Protein AF-A0AAU7BK76-F1 (afdb_monomer)

pLDDT: mean 82.23, std 10.83, range [49.91, 98.0]

Nearest PDB structures (foldseek):
  5w1d-assembly1_A  TM=4.353E-01  e=2.507E-03  Mus musculus
  1op4-assembly1_A  TM=5.563E-01  e=3.150E-02  Mus musculus
  5vt8-assembly6_C-3  TM=4.934E-01  e=1.673E-02  Mus musculus
  6tn6-assembly1_A  TM=4.199E-01  e=1.532E-01  Thermotoga petrophila RKU-1
  1ynt-assembly1_G  TM=3.481E-01  e=1.479E+00  Toxoplasma gondii

Foldseek 3Di:
DKDWDAWDWDFDWDQDPNDTDTFFIWIHHNQRTWIKDKDFDLQPQWFFCDQFQWRKGFQLRIDDIFTDPDPDVVVRVVVSVVVNVVSNPDDRVVRIDTPAGFFQFDFLLLGFGGKGWDKAQQDPDPPRPDIDIDIDTDHPLFDDDDDDDNPDHDDDDPPDPFPDKDWAAQLSLLQRVLVVLCCVFKPPWDWRFDADPNRHTFWTATQWIKGKDAKDKDWDWFWFDDDVNWTKIWIKIKIWHMWIDTRRRQWIWGDDQFKIKTKGKTKTKIKIAIDDIAIPVRPVVVVVVPPFKDCVQQRDIWMFMWMKMKMWMWGWDWDWQIKTATDDIDMDTPGWIQTDGGAIGTDDDPDDDDPCCPVVVVVCVVCVVVVVVVVVVVCVVRPDPRTDDPGCCVVVVVSCCVRRRDMDRSNVVVVSSCCNRRVPQWDFDTWTDDRITMTTTYRDCPPQRWAKVPLEDEEEAQDAWDFIATVVGDQQQKFKFKDFPDPVDHPQLAATADGRGRTGGGHHLVRDDDFKTKMKMKIAGNPPRHIYIHIYIYGNDQKDKPGPDRDADLPDVVQKDKMFMRGDDDLVPDDDDADPAFGWDDDRRMIIGGGDD

Solvent-accessible surface area (backbone atoms only — not comparable to full-atom values): 33104 Å² total; per-residue (Å²): 91,78,46,72,40,51,64,52,79,48,75,41,70,40,78,56,97,89,42,80,43,80,32,30,35,34,64,37,33,78,66,64,33,45,50,40,33,34,44,67,56,48,78,75,36,80,38,61,50,52,100,78,14,59,42,54,42,59,52,60,63,45,41,77,44,36,38,72,84,55,95,47,69,67,58,19,46,54,54,12,52,52,51,47,56,52,49,64,66,48,54,74,81,82,31,50,49,74,81,48,51,37,42,56,42,90,50,80,74,65,14,53,41,33,41,47,46,45,78,44,62,68,51,99,45,96,85,53,88,54,62,47,78,46,78,47,74,36,40,55,94,59,67,89,76,83,79,80,62,94,81,57,75,74,75,66,61,89,92,54,97,47,73,40,64,48,78,39,63,36,50,60,55,53,52,43,52,48,51,61,61,43,56,79,65,37,48,79,67,44,68,47,77,35,59,51,98,86,55,47,68,35,34,30,30,23,67,34,26,43,34,74,44,73,62,43,82,43,78,48,80,45,71,36,82,53,62,96,80,46,45,37,43,35,33,29,41,37,32,38,54,65,30,77,43,66,24,48,77,46,32,34,39,41,44,58,83,48,34,38,38,38,36,37,67,48,66,46,43,42,36,39,32,40,81,44,66,33,34,92,81,49,54,47,46,51,49,57,70,64,68,51,39,42,49,68,47,32,50,35,79,33,58,25,59,31,30,40,37,40,37,40,34,31,36,47,38,74,41,85,36,20,31,47,30,56,72,50,79,48,75,46,81,78,37,79,45,68,49,67,76,42,65,65,41,74,51,76,79,76,87,76,56,86,91,55,37,70,64,52,46,52,52,43,61,71,39,38,65,56,51,51,50,50,49,51,51,46,49,62,69,54,55,80,77,69,71,84,57,77,69,61,62,62,63,49,48,55,59,45,47,72,73,65,63,50,70,48,66,43,43,65,60,51,52,52,45,50,32,36,34,39,70,34,39,57,39,85,74,49,41,41,39,48,66,52,39,36,39,33,17,34,66,26,69,31,102,73,39,42,44,40,41,65,48,60,52,79,49,41,37,58,46,81,64,48,74,45,47,46,51,66,73,57,89,89,44,45,42,34,46,69,42,52,70,46,93,90,49,55,64,79,36,64,33,50,51,39,43,72,70,31,43,31,38,53,27,48,57,86,50,39,75,77,65,51,48,49,31,38,38,36,41,31,30,75,90,74,71,40,69,29,68,17,44,40,38,38,22,53,56,52,62,47,63,30,54,72,40,75,67,81,52,71,84,38,89,74,51,58,46,75,36,38,51,21,67,69,79,68,72,89,76,64,79,87,77,79,58,100,72,41,48,64,54,72,58,87,56,33,32,41,37,33,64,58,123

Secondary structure (DSSP, 8-state):
-EEE---EEEEEEEEETTEEEEEEEEEE-TTTPPEEEEEE-GGG---B--TT-EEEEEGGGEEEEEE-S-S-HHHHHHHHHHHHHHHHT--HHHHEEEEEE----SSGGG-EEEEEEEEEESSS-TT---EEEEEEEEETTSPPPPPP-TTPPP-S-TTTT-SEEEEE-HHHHHHHHHHHHHTTTEES--EEEEE-TTS-EEEEEESS-EEEE--EEEEEEEEPPPBTTB-EEEEEEEEEPPEEEE-TTT-EEEEETTEEEEEEEEEEEEEEEEEEEEETTSHHHHHHTTSSEE-TTTTS-EEEEEEEEEEEEEEEE-STT-EEEEEEEEEEEEE---PPPPP-EEPPPPPPPTTTHHHHHHHHHHHHHHHHHHHHHHHHHHTT--PPPPPHHHHHHHHHHHHH--EEESHHHHHHHHHHHTTT-EEEEEEE-SSSEEEEEEE---TT--EEESSEEEEETTPPPEE-EEES--TT-EEEEEEESSTTS-GGGS-EE-TTT-EEEPPPTTSSSSSEEEEEEEEEETTT--EEEEEEEEES-SEEEE-SEE---TT-SS--EEEEEEESS-GGG--PPPPSSSEEEEETTEEEEE---

Organism: NCBI:txid3144665

Radius of gyration: 44.57 Å; Cα contacts (8 Å, |Δi|>4): 1202; chains: 1; bounding box: 92×54×156 Å

Mean predicted aligned error: 14.87 Å

Structure (mmCIF, N/CA/C/O backbone):
data_AF-A0AAU7BK76-F1
#
_entry.id   AF-A0AAU7BK76-F1
#
loop_
_atom_site.group_PDB
_atom_site.id
_atom_site.type_symbol
_atom_site.label_atom_id
_atom_site.label_alt_id
_atom_site.label_comp_id
_atom_site.label_asym_id
_atom_site.label_entity_id
_atom_site.label_seq_id
_atom_site.pdbx_PDB_ins_code
_atom_site.Cartn_x
_atom_site.Cartn_y
_atom_site.Cartn_z
_atom_site.occupancy
_atom_site.B_iso_or_equiv
_atom_site.auth_seq_id
_atom_site.auth_comp_id
_atom_site.auth_asym_id
_atom_site.auth_atom_id
_atom_site.pdbx_PDB_model_num
ATOM 1 N N . MET A 1 1 ? -10.513 -8.993 21.549 1.00 73.44 1 MET A N 1
ATOM 2 C CA . MET A 1 1 ? -11.421 -7.830 21.529 1.00 73.44 1 MET A CA 1
ATOM 3 C C . MET A 1 1 ? -12.191 -7.831 22.832 1.00 73.44 1 MET A C 1
ATOM 5 O O . MET A 1 1 ? -12.605 -8.903 23.266 1.00 73.44 1 MET A O 1
ATOM 9 N N . THR A 1 2 ? -12.361 -6.659 23.436 1.00 79.56 2 THR A N 1
ATOM 10 C CA . THR A 1 2 ? -13.080 -6.482 24.701 1.00 79.56 2 THR A CA 1
ATOM 11 C C . THR A 1 2 ? -14.197 -5.476 24.469 1.00 79.56 2 THR A C 1
ATOM 13 O O . THR A 1 2 ? -13.984 -4.441 23.842 1.00 79.56 2 THR A O 1
ATOM 16 N N . THR A 1 3 ? -15.403 -5.808 24.914 1.00 81.00 3 THR A N 1
ATOM 17 C CA . THR A 1 3 ? -16.608 -4.990 24.742 1.00 81.00 3 THR A CA 1
ATOM 18 C C . THR A 1 3 ? -17.364 -4.920 26.055 1.00 81.00 3 THR A C 1
ATOM 20 O O . THR A 1 3 ? -17.507 -5.933 26.733 1.00 81.00 3 THR A O 1
ATOM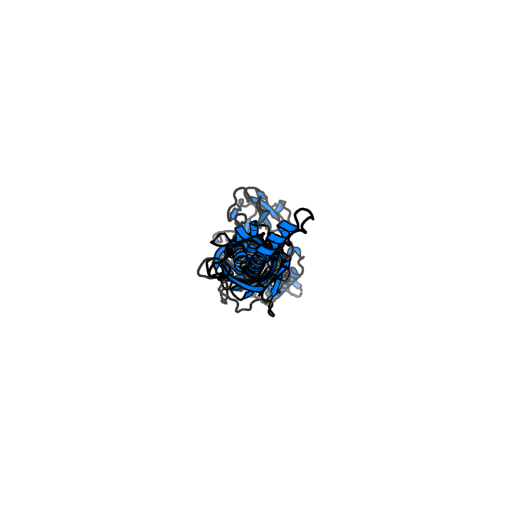 23 N N . GLN A 1 4 ? -17.877 -3.749 26.416 1.00 84.81 4 GLN A N 1
ATOM 24 C CA . GLN A 1 4 ? -18.664 -3.594 27.635 1.00 84.81 4 GLN A CA 1
ATOM 25 C C . GLN A 1 4 ? -20.132 -3.962 27.387 1.00 84.81 4 GLN A C 1
ATOM 27 O O . GLN A 1 4 ? -20.740 -3.514 26.410 1.00 84.81 4 GLN A O 1
ATOM 32 N N . VAL A 1 5 ? -20.725 -4.753 28.284 1.00 86.88 5 VAL A N 1
ATOM 33 C CA . VAL A 1 5 ? -22.166 -5.024 28.263 1.00 86.88 5 VAL A CA 1
ATOM 34 C C . VAL A 1 5 ? -22.898 -3.829 28.868 1.00 86.88 5 VAL A C 1
ATOM 36 O O . VAL A 1 5 ? -22.761 -3.536 30.050 1.00 86.88 5 VAL A O 1
ATOM 39 N N . MET A 1 6 ? -23.678 -3.128 28.047 1.00 85.62 6 MET A N 1
ATOM 40 C CA . MET A 1 6 ? -24.279 -1.843 28.435 1.00 85.62 6 MET A CA 1
ATOM 41 C C . MET A 1 6 ? -25.607 -1.982 29.182 1.00 85.62 6 MET A C 1
ATOM 43 O O . MET A 1 6 ? -25.987 -1.086 29.929 1.00 85.62 6 MET A O 1
ATOM 47 N N . SER A 1 7 ? -26.342 -3.067 28.940 1.00 86.62 7 SER A N 1
ATOM 48 C CA . SER A 1 7 ? -27.664 -3.304 29.514 1.00 86.62 7 SER A CA 1
ATOM 49 C C . SER A 1 7 ? -27.996 -4.788 29.533 1.00 86.62 7 SER A C 1
ATOM 51 O O . SER A 1 7 ? -27.482 -5.558 28.720 1.00 86.62 7 SER A O 1
ATOM 53 N N . GLY A 1 8 ? -28.874 -5.175 30.449 1.00 85.88 8 GLY A N 1
ATOM 54 C CA . GLY A 1 8 ? -29.377 -6.532 30.585 1.00 85.88 8 GLY A CA 1
ATOM 55 C C . GLY A 1 8 ? -29.887 -6.790 31.994 1.00 85.88 8 GLY A C 1
ATOM 56 O O . GLY A 1 8 ? -29.450 -6.151 32.948 1.00 85.88 8 GLY A O 1
ATOM 57 N N . THR A 1 9 ? -30.786 -7.756 32.132 1.00 86.81 9 THR A N 1
ATOM 58 C CA . THR A 1 9 ? -31.296 -8.197 33.433 1.00 86.81 9 THR A CA 1
ATOM 59 C C . THR A 1 9 ? -30.890 -9.645 33.653 1.00 86.81 9 THR A C 1
ATOM 61 O O . THR A 1 9 ? -31.182 -10.511 32.828 1.00 86.81 9 THR A O 1
ATOM 64 N N . GLN A 1 10 ? -30.241 -9.917 34.780 1.00 83.81 10 GLN A N 1
ATOM 65 C CA . GLN A 1 10 ? -29.910 -11.258 35.235 1.00 83.81 10 GLN A CA 1
ATOM 66 C C . GLN A 1 10 ? -30.786 -11.611 36.438 1.00 83.81 10 GLN A C 1
ATOM 68 O O . GLN A 1 10 ? -30.826 -10.888 37.436 1.00 83.81 10 GLN A O 1
ATOM 73 N N . LEU A 1 11 ? -31.482 -12.744 36.333 1.00 86.56 11 LEU A N 1
ATOM 74 C CA . LEU A 1 11 ? -32.325 -13.288 37.392 1.00 86.56 11 LEU A CA 1
ATOM 75 C C . LEU A 1 11 ? -31.624 -14.484 38.034 1.00 86.56 11 LEU A C 1
ATOM 77 O O . LEU A 1 11 ? -31.460 -15.530 37.405 1.00 86.56 11 LEU A O 1
ATOM 81 N N . GLY A 1 12 ? -31.238 -14.339 39.297 1.00 83.31 12 GLY A N 1
ATOM 82 C CA . GLY A 1 12 ? -30.823 -15.457 40.131 1.00 83.31 12 GLY A CA 1
ATOM 83 C C . GLY A 1 12 ? -32.060 -16.157 40.675 1.00 83.31 12 GLY A C 1
ATOM 84 O O . GLY A 1 12 ? -32.830 -15.563 41.431 1.00 83.31 12 GLY A O 1
ATOM 85 N N . LEU A 1 13 ? -32.266 -17.418 40.301 1.00 84.75 13 LEU A N 1
ATOM 86 C CA . LEU A 1 13 ? -33.383 -18.225 40.787 1.00 84.75 13 LEU A CA 1
ATOM 87 C C . LEU A 1 13 ? -32.911 -19.166 41.896 1.00 84.75 13 LEU A C 1
ATOM 89 O O . LEU A 1 13 ? -31.807 -19.707 41.842 1.00 84.75 13 LEU A O 1
ATOM 93 N N . ARG A 1 14 ? -33.762 -19.405 42.893 1.00 83.12 14 ARG A N 1
ATOM 94 C CA . ARG A 1 14 ? -33.566 -20.484 43.866 1.00 83.12 14 ARG A CA 1
ATOM 95 C C . ARG A 1 14 ? -34.758 -21.423 43.839 1.00 83.12 14 ARG A C 1
ATOM 97 O O . ARG A 1 14 ? -35.891 -20.983 43.672 1.00 83.12 14 ARG A O 1
ATOM 104 N N . ASN A 1 15 ? -34.496 -22.711 44.011 1.00 81.25 15 ASN A N 1
ATOM 105 C CA . ASN A 1 15 ? -35.554 -23.696 44.165 1.00 81.25 15 ASN A CA 1
ATOM 106 C C . ASN A 1 15 ? -35.913 -23.804 45.651 1.00 81.25 15 ASN A C 1
ATOM 108 O O . ASN A 1 15 ? -35.080 -24.219 46.459 1.00 81.25 15 ASN A O 1
ATOM 112 N N . ALA A 1 16 ? -37.133 -23.414 46.007 1.00 78.81 16 ALA A N 1
ATOM 113 C CA . ALA A 1 16 ? -37.673 -23.544 47.349 1.00 78.81 16 ALA A CA 1
ATOM 114 C C . ALA A 1 16 ? -38.918 -24.433 47.299 1.00 78.81 16 ALA A C 1
ATOM 116 O O . ALA A 1 16 ? -39.916 -24.100 46.670 1.00 78.81 16 ALA A O 1
ATOM 117 N N . ALA A 1 17 ? -38.845 -25.596 47.955 1.00 80.75 17 ALA A N 1
ATOM 118 C CA . ALA A 1 17 ? -39.947 -26.560 48.040 1.00 80.75 17 ALA A CA 1
ATOM 119 C C . ALA A 1 17 ? -40.540 -27.010 46.682 1.00 80.75 17 ALA A C 1
ATOM 121 O O . ALA A 1 17 ? -41.713 -27.368 46.611 1.00 80.75 17 ALA A O 1
ATOM 122 N N . GLY A 1 18 ? -39.728 -27.051 45.618 1.00 84.62 18 GLY A N 1
ATOM 123 C CA . GLY A 1 18 ? -40.153 -27.491 44.285 1.00 84.62 18 GLY A CA 1
ATOM 124 C C . GLY A 1 18 ? -40.598 -26.363 43.352 1.00 84.62 18 GLY A C 1
ATOM 125 O O . GLY A 1 18 ? -40.819 -26.627 42.172 1.00 84.62 18 GLY A O 1
ATOM 126 N N . GLU A 1 19 ? -40.660 -25.121 43.836 1.00 86.56 19 GLU A N 1
ATOM 127 C CA . GLU A 1 19 ? -40.940 -23.935 43.026 1.00 86.56 19 GLU A CA 1
ATOM 128 C C . GLU A 1 19 ? -39.672 -23.091 42.848 1.00 86.56 19 GLU A C 1
ATOM 130 O O . GLU A 1 19 ? -38.866 -22.932 43.768 1.00 86.56 19 GLU A O 1
ATOM 135 N N . TRP A 1 20 ? -39.468 -22.568 41.637 1.00 87.69 20 TRP A N 1
ATOM 136 C CA . TRP A 1 20 ? -38.399 -21.610 41.363 1.00 87.69 20 TRP A CA 1
ATOM 137 C C . TRP A 1 20 ? -38.885 -20.209 41.708 1.00 87.69 20 TRP A C 1
ATOM 139 O O . TRP A 1 20 ? -39.809 -19.698 41.079 1.00 87.69 20 TRP A O 1
ATOM 149 N N . GLU A 1 21 ? -38.238 -19.579 42.680 1.00 88.44 21 GLU A N 1
ATOM 150 C CA . GLU A 1 21 ? -38.498 -18.195 43.061 1.00 88.44 21 GLU A CA 1
ATOM 151 C C . GLU A 1 21 ? -37.285 -17.310 42.764 1.00 88.44 21 GLU A C 1
ATOM 153 O O . GLU A 1 21 ? -36.134 -17.765 42.762 1.00 88.44 21 GLU A O 1
ATOM 158 N N . VAL A 1 22 ? -37.543 -16.027 42.501 1.00 87.56 22 VAL A N 1
ATOM 159 C CA . VAL A 1 22 ? -36.484 -15.042 42.264 1.00 87.56 22 VAL A CA 1
ATOM 160 C C . VAL A 1 22 ? -35.763 -14.779 43.581 1.00 87.56 22 VAL A C 1
ATOM 162 O O . VAL A 1 22 ? -36.334 -14.250 44.533 1.00 87.56 22 VAL A O 1
ATOM 165 N N . ARG A 1 23 ? -34.489 -15.158 43.629 1.00 86.94 23 ARG A N 1
ATOM 166 C CA . ARG A 1 23 ? -33.576 -14.849 44.729 1.00 86.94 23 ARG A CA 1
ATOM 167 C C . ARG A 1 23 ? -32.908 -13.503 44.515 1.00 86.94 23 ARG A C 1
ATOM 169 O O . ARG A 1 23 ? -32.683 -12.789 45.482 1.00 86.94 23 ARG A O 1
ATOM 176 N N . GLU A 1 24 ? -32.546 -13.185 43.282 1.00 87.38 24 GLU A N 1
ATOM 177 C CA . GLU A 1 24 ? -31.707 -12.035 42.978 1.00 87.38 24 GLU A CA 1
ATOM 178 C C . GLU A 1 24 ? -32.086 -11.416 41.635 1.00 87.38 24 GLU A C 1
ATOM 180 O O . GLU A 1 24 ? -32.349 -12.135 40.672 1.00 87.38 24 GLU A O 1
ATOM 185 N N . ILE A 1 25 ? -32.093 -10.085 41.573 1.00 90.31 25 ILE A N 1
ATOM 186 C CA . ILE A 1 25 ? -32.220 -9.327 40.326 1.00 90.31 25 ILE A CA 1
ATOM 187 C C . ILE A 1 25 ? -31.010 -8.409 40.224 1.00 90.31 25 ILE A C 1
ATOM 189 O O . ILE A 1 25 ? -30.827 -7.517 41.055 1.00 90.31 25 ILE A O 1
ATOM 193 N N . ARG A 1 26 ? -30.194 -8.626 39.195 1.00 87.81 26 ARG A N 1
ATOM 194 C CA . ARG A 1 26 ? -29.099 -7.735 38.813 1.00 87.81 26 ARG A CA 1
ATOM 195 C C . ARG A 1 26 ? -29.459 -7.081 37.495 1.00 87.81 26 ARG A C 1
ATOM 197 O O . ARG A 1 26 ? -29.672 -7.771 36.501 1.00 87.81 26 ARG A O 1
ATOM 204 N N . GLU A 1 27 ? -29.499 -5.762 37.488 1.00 87.44 27 GLU A N 1
ATOM 205 C CA . GLU A 1 27 ? -29.514 -5.006 36.245 1.00 87.44 27 GLU A CA 1
ATOM 206 C C . GLU A 1 27 ? -28.095 -4.581 35.898 1.00 87.44 27 GLU A C 1
ATOM 208 O O . GLU A 1 27 ? -27.275 -4.235 36.750 1.00 87.44 27 GLU A O 1
ATOM 213 N N . THR A 1 28 ? -27.795 -4.698 34.616 1.00 86.88 28 THR A N 1
ATOM 214 C CA . THR A 1 28 ? -26.563 -4.225 34.017 1.00 86.88 28 THR A CA 1
ATOM 215 C C . THR A 1 28 ? -26.814 -2.817 33.512 1.00 86.88 28 THR A C 1
ATOM 217 O O . THR A 1 28 ? -27.808 -2.568 32.833 1.00 86.88 28 THR A O 1
ATOM 220 N N . SER A 1 29 ? -25.900 -1.907 33.819 1.00 87.06 29 SER A N 1
ATOM 221 C CA . SER A 1 29 ? -25.938 -0.526 33.348 1.00 87.06 29 SER A CA 1
ATOM 222 C C . SER A 1 29 ? -24.569 -0.126 32.804 1.00 87.06 29 SER A C 1
ATOM 224 O O . SER A 1 29 ? -23.574 -0.768 33.149 1.00 87.06 29 SER A O 1
ATOM 226 N N . PRO A 1 30 ? -24.459 0.973 32.038 1.00 87.38 30 PRO A N 1
ATOM 227 C CA . PRO A 1 30 ? -23.165 1.455 31.549 1.00 87.38 30 PRO A CA 1
ATOM 228 C C . PRO A 1 30 ? -22.131 1.736 32.658 1.00 87.38 30 PRO A C 1
ATOM 230 O O . PRO A 1 30 ? -20.935 1.773 32.385 1.00 87.38 30 PRO A O 1
ATOM 233 N N . LEU A 1 31 ? -22.573 1.923 33.910 1.00 88.00 31 LEU A N 1
ATOM 234 C CA . LEU A 1 31 ? -21.706 2.185 35.066 1.00 88.00 31 LEU A CA 1
ATOM 235 C C . LEU A 1 31 ? -21.159 0.911 35.734 1.00 88.00 31 LEU A C 1
ATOM 237 O O . LEU A 1 31 ? -20.120 0.976 36.385 1.00 88.00 31 LEU A O 1
ATOM 241 N N . LEU A 1 32 ? -21.859 -0.224 35.618 1.00 86.06 32 LEU A N 1
ATOM 242 C CA . LEU A 1 32 ? -21.489 -1.514 36.234 1.00 86.06 32 LEU A CA 1
ATOM 243 C C . LEU A 1 32 ? -21.441 -2.669 35.220 1.00 86.06 32 LEU A C 1
ATOM 245 O O . LEU A 1 32 ? -21.479 -3.837 35.600 1.00 86.06 32 LEU A O 1
ATOM 249 N N . GLY A 1 33 ? -21.390 -2.342 33.931 1.00 85.19 33 GLY A N 1
ATOM 250 C CA . GLY A 1 33 ? -21.391 -3.300 32.838 1.00 85.19 33 GLY A CA 1
ATOM 251 C C . GLY A 1 33 ? -20.194 -4.243 32.897 1.00 85.19 33 GLY A C 1
ATOM 252 O O . GLY A 1 33 ? -19.070 -3.736 32.881 1.00 85.19 33 GLY A O 1
ATOM 253 N N . PRO A 1 34 ? -20.385 -5.576 32.940 1.00 85.69 34 PRO A N 1
ATOM 254 C CA . PRO A 1 34 ? -19.281 -6.517 32.824 1.00 85.69 34 PRO A CA 1
ATOM 255 C C . PRO A 1 34 ? -18.644 -6.439 31.432 1.00 85.69 34 PRO A C 1
ATOM 257 O O . PRO A 1 34 ? -19.280 -6.061 30.443 1.00 85.69 34 PRO A O 1
ATOM 260 N N . GLU A 1 35 ? -17.382 -6.843 31.348 1.00 87.44 35 GLU A N 1
ATOM 261 C CA . GLU A 1 35 ? -16.652 -6.923 30.087 1.00 87.44 35 GLU A CA 1
ATOM 262 C C . GLU A 1 35 ? -16.848 -8.292 29.439 1.00 87.44 35 GLU A C 1
ATOM 264 O O . GLU A 1 35 ? -16.518 -9.332 30.014 1.00 87.44 35 GLU A O 1
ATOM 269 N N . LEU A 1 36 ? -17.373 -8.276 28.217 1.00 86.81 36 LEU A N 1
ATOM 270 C CA . LEU A 1 36 ? -17.378 -9.409 27.312 1.00 86.81 36 LEU A CA 1
ATOM 271 C C . LEU A 1 36 ? -16.076 -9.407 26.516 1.00 86.81 36 LEU A C 1
ATOM 273 O O . LEU A 1 36 ? -15.759 -8.456 25.799 1.00 86.81 36 LEU A O 1
ATOM 277 N N . ASN A 1 37 ? -15.352 -10.508 26.604 1.00 87.56 37 ASN A N 1
ATOM 278 C CA . ASN A 1 37 ? -14.115 -10.735 25.888 1.00 87.56 37 ASN A CA 1
ATOM 279 C C . ASN A 1 37 ? -14.331 -11.818 24.834 1.00 87.56 37 ASN A C 1
ATOM 281 O O . ASN A 1 37 ? -15.012 -12.810 25.082 1.00 87.56 37 ASN A O 1
ATOM 285 N N . LEU A 1 38 ? -13.737 -11.625 23.661 1.00 86.31 38 LEU A N 1
ATOM 286 C CA . LEU A 1 38 ? -13.775 -12.589 22.565 1.00 86.31 38 LEU A CA 1
ATOM 287 C C . LEU A 1 38 ? -12.507 -12.518 21.714 1.00 86.31 38 LEU A C 1
ATOM 289 O O . LEU A 1 38 ? -11.825 -11.485 21.634 1.00 86.31 38 LEU A O 1
ATOM 293 N N . LYS A 1 39 ? -12.198 -13.623 21.041 1.00 84.00 39 LYS A N 1
ATOM 294 C CA . LYS A 1 39 ? -11.110 -13.713 20.069 1.00 84.00 39 LYS A CA 1
ATOM 295 C C . LYS A 1 39 ? -11.674 -13.686 18.663 1.00 84.00 39 LYS A C 1
ATOM 297 O O . LYS A 1 39 ? -12.519 -14.503 18.320 1.00 84.00 39 LYS A O 1
ATOM 302 N N . LEU A 1 40 ? -11.158 -12.784 17.839 1.00 77.00 40 LEU A N 1
ATOM 303 C CA . LEU A 1 40 ? -11.467 -12.734 16.418 1.00 77.00 40 LEU A CA 1
ATOM 304 C C . LEU A 1 40 ? -10.284 -13.295 15.634 1.00 77.00 40 LEU A C 1
ATOM 306 O O . LEU A 1 40 ? -9.155 -12.820 15.785 1.00 77.00 40 LEU A O 1
ATOM 310 N N . LEU A 1 41 ? -10.536 -14.290 14.787 1.00 73.81 41 LEU A N 1
ATOM 311 C CA . LEU A 1 41 ? -9.491 -14.846 13.942 1.00 73.81 41 LEU A CA 1
ATOM 312 C C . LEU A 1 41 ? -9.298 -13.967 12.697 1.00 73.81 41 LEU A C 1
ATOM 314 O O . LEU A 1 41 ? -9.957 -14.155 11.679 1.00 73.81 41 LEU A O 1
ATOM 318 N N . LEU A 1 42 ? -8.337 -13.038 12.757 1.00 72.62 42 LEU A N 1
ATOM 319 C CA . LEU A 1 42 ? -7.995 -12.150 11.631 1.00 72.62 42 LEU A CA 1
ATOM 320 C C . LEU A 1 42 ? -7.579 -12.904 10.354 1.00 72.62 42 LEU A C 1
ATOM 322 O O . LEU A 1 42 ? -7.636 -12.353 9.259 1.00 72.62 42 LEU A O 1
ATOM 326 N N . ALA A 1 43 ? -7.190 -14.176 10.480 1.00 65.69 43 ALA A N 1
ATOM 327 C CA . ALA A 1 43 ? -6.861 -15.039 9.352 1.00 65.69 43 ALA A CA 1
ATOM 328 C C . ALA A 1 43 ? -8.029 -15.363 8.425 1.00 65.69 43 ALA A C 1
ATOM 330 O O . ALA A 1 43 ? -7.787 -15.617 7.249 1.00 65.69 43 ALA A O 1
ATOM 331 N N . ASN A 1 44 ? -9.257 -15.331 8.938 1.00 61.59 44 ASN A N 1
ATOM 332 C CA . ASN A 1 44 ? -10.453 -15.656 8.167 1.00 61.59 44 ASN A CA 1
ATOM 333 C C . ASN A 1 44 ? -11.094 -14.416 7.535 1.00 61.59 44 ASN A C 1
ATOM 335 O O . ASN A 1 44 ? -12.172 -14.513 6.959 1.00 61.59 44 ASN A O 1
ATOM 339 N N . VAL A 1 45 ? -10.449 -13.252 7.641 1.00 59.16 45 VAL A N 1
ATOM 340 C CA . VAL A 1 45 ? -10.913 -12.013 7.021 1.00 59.16 45 VAL A CA 1
ATOM 341 C C . VAL A 1 45 ? -10.678 -12.112 5.508 1.00 59.16 45 VAL A C 1
ATOM 343 O O . VAL A 1 45 ? -9.517 -12.141 5.092 1.00 59.16 45 VAL A O 1
ATOM 346 N N . PRO A 1 46 ? -11.728 -12.180 4.664 1.00 56.25 46 PRO A N 1
ATOM 347 C CA . PRO A 1 46 ? -11.551 -12.257 3.219 1.00 56.25 46 PRO A CA 1
ATOM 348 C C . PRO A 1 46 ? -11.025 -10.913 2.702 1.00 56.25 46 PRO A C 1
ATOM 350 O O . PRO A 1 46 ? -11.775 -9.949 2.561 1.00 56.25 46 PRO A O 1
ATOM 353 N N . GLY A 1 47 ? -9.724 -10.835 2.435 1.00 58.72 47 GLY A N 1
ATOM 354 C CA . GLY A 1 47 ? -9.081 -9.613 1.962 1.00 58.72 47 GLY A CA 1
ATOM 355 C C . GLY A 1 47 ? -8.999 -9.546 0.446 1.00 58.72 47 GLY A C 1
ATOM 356 O O . GLY A 1 47 ? -7.918 -9.655 -0.120 1.00 58.72 47 GLY A O 1
ATOM 357 N N . VAL A 1 48 ? -10.135 -9.371 -0.230 1.00 60.78 48 VAL A N 1
ATOM 358 C CA . VAL A 1 48 ? -10.143 -8.994 -1.652 1.00 60.78 48 VAL A CA 1
ATOM 359 C C . VAL A 1 48 ? -10.299 -7.483 -1.732 1.00 60.78 48 VAL A C 1
ATOM 361 O O . VAL A 1 48 ? -11.250 -6.928 -1.180 1.00 60.78 48 VAL A O 1
ATOM 364 N N . VAL A 1 49 ? -9.381 -6.811 -2.425 1.00 64.38 49 VAL A N 1
ATOM 365 C CA . VAL A 1 49 ? -9.512 -5.379 -2.708 1.00 64.38 49 VAL A CA 1
ATOM 366 C C . VAL A 1 49 ? -10.545 -5.239 -3.832 1.00 64.38 49 VAL A C 1
ATOM 368 O O . VAL A 1 49 ? -10.233 -5.398 -5.010 1.00 64.38 49 VAL A O 1
ATOM 371 N N . GLY A 1 50 ? -11.818 -5.072 -3.456 1.00 55.62 50 GLY A N 1
ATOM 372 C CA . GLY A 1 50 ? -12.905 -4.729 -4.385 1.00 55.62 50 GLY A CA 1
ATOM 373 C C . GLY A 1 50 ? -12.855 -3.254 -4.802 1.00 55.62 50 GLY A C 1
ATOM 374 O O . GLY A 1 50 ? -12.016 -2.510 -4.305 1.00 55.62 50 GLY A O 1
ATOM 375 N N . GLU A 1 51 ? -13.781 -2.803 -5.658 1.00 50.28 51 GLU A N 1
ATOM 376 C CA . GLU A 1 51 ? -13.822 -1.411 -6.164 1.00 50.28 51 GLU A CA 1
ATOM 377 C C . GLU A 1 51 ? -13.836 -0.341 -5.051 1.00 50.28 51 GLU A C 1
ATOM 379 O O . GLU A 1 51 ? -13.315 0.752 -5.244 1.00 50.28 51 GLU A O 1
ATOM 384 N N . GLU A 1 52 ? -14.375 -0.662 -3.867 1.00 53.16 52 GLU A N 1
ATOM 385 C CA . GLU A 1 52 ? -14.399 0.242 -2.706 1.00 53.16 52 GLU A CA 1
ATOM 386 C C . GLU A 1 52 ? -13.182 0.116 -1.773 1.00 53.16 52 GLU A C 1
ATOM 388 O O . GLU A 1 52 ? -13.074 0.887 -0.825 1.00 53.16 52 GLU A O 1
ATOM 393 N N . GLY A 1 53 ? -12.307 -0.881 -1.941 1.00 58.00 53 GLY A N 1
ATOM 394 C CA . GLY A 1 53 ? -11.069 -1.008 -1.161 1.00 58.00 53 GLY A CA 1
ATOM 395 C C . GLY A 1 53 ? -11.202 -1.241 0.355 1.00 58.00 53 GLY A C 1
ATOM 396 O O . GLY A 1 53 ? -10.195 -1.279 1.055 1.00 58.00 53 GLY A O 1
ATOM 397 N N . ARG A 1 54 ? -12.411 -1.370 0.917 1.00 60.97 54 ARG A N 1
ATOM 398 C CA . ARG A 1 54 ? -12.615 -1.395 2.380 1.00 60.97 54 ARG A CA 1
ATOM 399 C C . ARG A 1 54 ? -12.149 -2.699 3.035 1.00 60.97 54 ARG A C 1
ATOM 401 O O . ARG A 1 54 ? -12.616 -3.782 2.692 1.00 60.97 54 ARG A O 1
ATOM 408 N N . VAL A 1 55 ? -11.321 -2.569 4.066 1.00 62.75 55 VAL A N 1
ATOM 409 C CA . VAL A 1 55 ? -10.885 -3.641 4.965 1.00 62.75 55 VAL A CA 1
ATOM 410 C C . VAL A 1 55 ? -11.965 -3.870 6.020 1.00 62.75 55 VAL A C 1
ATOM 412 O O . VAL A 1 55 ? -12.245 -2.986 6.828 1.00 62.75 55 VAL A O 1
ATOM 415 N N . ARG A 1 56 ? -12.589 -5.050 6.021 1.00 66.19 56 ARG A N 1
ATOM 416 C CA . ARG A 1 56 ? -13.759 -5.379 6.851 1.00 66.19 56 ARG A CA 1
ATOM 417 C C . ARG A 1 56 ? -13.494 -6.630 7.684 1.00 66.19 56 ARG A C 1
ATOM 419 O O . ARG A 1 56 ? -13.064 -7.636 7.143 1.00 66.19 56 ARG A O 1
ATOM 426 N N . LEU A 1 57 ? -13.782 -6.582 8.976 1.00 67.62 57 LEU A N 1
ATOM 427 C CA . LEU A 1 57 ? -13.780 -7.714 9.896 1.00 67.62 57 LEU A CA 1
ATOM 428 C C . LEU A 1 57 ? -15.199 -8.247 10.040 1.00 67.62 57 LEU A C 1
ATOM 430 O O . LEU A 1 57 ? -16.096 -7.490 10.397 1.00 67.62 57 LEU A O 1
ATOM 434 N N . ASP A 1 58 ? -15.398 -9.538 9.804 1.00 71.50 58 ASP A N 1
ATOM 435 C CA . ASP A 1 58 ? -16.673 -10.195 10.071 1.00 71.50 58 ASP A CA 1
ATOM 436 C C . ASP A 1 58 ? -16.645 -10.827 11.474 1.00 71.50 58 ASP A C 1
ATOM 438 O O . ASP A 1 58 ? -15.916 -11.788 11.726 1.00 71.50 58 ASP A O 1
ATOM 442 N N . LEU A 1 59 ? -17.446 -10.286 12.395 1.00 75.94 59 LEU A N 1
ATOM 443 C CA . LEU A 1 59 ? -17.526 -10.736 13.784 1.00 75.94 59 LEU A CA 1
ATOM 444 C C . LEU A 1 59 ? -18.112 -12.149 13.949 1.00 75.94 59 LEU A C 1
ATOM 446 O O . LEU A 1 59 ? -17.996 -12.701 15.044 1.00 75.94 59 LEU A O 1
ATOM 450 N N . LYS A 1 60 ? -18.687 -12.769 12.907 1.00 75.88 60 LYS A N 1
ATOM 451 C CA . LYS A 1 60 ? -19.165 -14.164 12.958 1.00 75.88 60 LYS A CA 1
ATOM 452 C C . LYS A 1 60 ? -18.060 -15.157 13.283 1.00 75.88 60 LYS A C 1
ATOM 454 O O . LYS A 1 60 ? -18.287 -16.162 13.941 1.00 75.88 60 LYS A O 1
ATOM 459 N N . GLU A 1 61 ? -16.851 -14.868 12.817 1.00 75.56 61 GLU A N 1
ATOM 460 C CA . GLU A 1 61 ? -15.682 -15.731 12.996 1.00 75.56 61 GLU A CA 1
ATOM 461 C C . GLU A 1 61 ? -15.054 -15.565 14.395 1.00 75.56 61 GLU A C 1
ATOM 463 O O . GLU A 1 61 ? -13.912 -15.964 14.643 1.00 75.56 61 GLU A O 1
ATOM 468 N N . SER A 1 62 ? -15.787 -14.944 15.323 1.00 80.19 62 SER A N 1
ATOM 469 C CA . SER A 1 62 ? -15.377 -14.794 16.711 1.00 80.19 62 SER A CA 1
ATOM 470 C C . SER A 1 62 ? -15.534 -16.099 17.491 1.00 80.19 62 SER A C 1
ATOM 472 O O . SER A 1 62 ? -16.452 -16.893 17.295 1.00 80.19 62 SER A O 1
ATOM 474 N N . SER A 1 63 ? -14.632 -16.309 18.437 1.00 82.44 63 SER A N 1
ATOM 475 C CA . SER A 1 63 ? -14.557 -17.485 19.299 1.00 82.44 63 SER A CA 1
ATOM 476 C C . SER A 1 63 ? -14.157 -17.077 20.717 1.00 82.44 63 SER A C 1
ATOM 478 O O . SER A 1 63 ? -13.882 -15.905 20.977 1.00 82.44 63 SER A O 1
ATOM 480 N N . ASP A 1 64 ? -14.137 -18.038 21.644 1.00 84.44 64 ASP A N 1
ATOM 481 C CA . ASP A 1 64 ? -13.707 -17.834 23.034 1.00 84.44 64 ASP A CA 1
ATOM 482 C C . ASP A 1 64 ? -14.424 -16.671 23.744 1.00 84.44 64 ASP A C 1
ATOM 484 O O . ASP A 1 64 ? -13.794 -15.849 24.409 1.00 84.44 64 ASP A O 1
ATOM 488 N N . PHE A 1 65 ? -15.750 -16.601 23.593 1.00 87.81 65 PHE A N 1
ATOM 489 C CA . PHE A 1 65 ? -16.576 -15.646 24.326 1.00 87.81 65 PHE A CA 1
ATOM 490 C C . PHE A 1 65 ? -16.549 -15.972 25.820 1.00 87.81 65 PHE A C 1
ATOM 492 O O . PHE A 1 65 ? -16.945 -17.067 26.225 1.00 87.81 65 PHE A O 1
ATOM 499 N N . TRP A 1 66 ? -16.120 -15.016 26.639 1.00 84.56 66 TRP A N 1
ATOM 500 C CA . TRP A 1 66 ? -16.146 -15.132 28.094 1.00 84.56 66 TRP A CA 1
ATOM 501 C C . TRP A 1 66 ? -16.460 -13.787 28.743 1.00 84.56 66 TRP A C 1
ATOM 503 O O . TRP A 1 66 ? -16.194 -12.724 28.181 1.00 84.56 66 TRP A O 1
ATOM 513 N N . ILE A 1 67 ? -17.057 -13.835 29.929 1.00 83.94 67 ILE A N 1
ATOM 514 C CA . ILE A 1 67 ? -17.537 -12.650 30.636 1.00 83.94 67 ILE A CA 1
ATOM 515 C C . ILE A 1 67 ? -17.307 -12.801 32.137 1.00 83.94 67 ILE A C 1
ATOM 517 O O . ILE A 1 67 ? -17.509 -13.880 32.696 1.00 83.94 67 ILE A O 1
ATOM 521 N N . ASN A 1 68 ? -16.901 -11.719 32.797 1.00 74.38 68 ASN A N 1
ATOM 522 C CA . ASN A 1 68 ? -16.615 -11.725 34.230 1.00 74.38 68 ASN A CA 1
ATOM 523 C C . ASN A 1 68 ? -17.859 -11.368 35.068 1.00 74.38 68 ASN A C 1
ATOM 525 O O . ASN A 1 68 ? -17.942 -10.280 35.632 1.00 74.38 68 ASN A O 1
ATOM 529 N N . VAL A 1 69 ? -18.867 -12.250 35.087 1.00 71.25 69 VAL A N 1
ATOM 530 C CA . VAL A 1 69 ? -20.120 -12.045 35.861 1.00 71.25 69 VAL A CA 1
ATOM 531 C C . VAL A 1 69 ? -20.209 -12.871 37.141 1.00 71.25 69 VAL A C 1
ATOM 533 O O . VAL A 1 69 ? -21.047 -12.587 37.993 1.00 71.25 69 VAL A O 1
ATOM 536 N N . SER A 1 70 ? -19.385 -13.908 37.266 1.00 68.94 70 SER A N 1
ATOM 537 C CA . SER A 1 70 ? -19.417 -14.872 38.365 1.00 68.94 70 SER A CA 1
ATOM 538 C C . SER A 1 70 ? -18.050 -15.522 38.510 1.00 68.94 70 SER A C 1
ATOM 540 O O . SER A 1 70 ? -17.355 -15.690 37.511 1.00 68.94 70 SER A O 1
ATOM 542 N N . ASP A 1 71 ? -17.689 -15.929 39.724 1.00 69.06 71 ASP A N 1
ATOM 543 C CA . ASP A 1 71 ? -16.483 -16.722 39.980 1.00 69.06 71 ASP A CA 1
ATOM 544 C C . ASP A 1 71 ? -16.660 -18.201 39.570 1.00 69.06 71 ASP A C 1
ATOM 546 O O . ASP A 1 71 ? -15.688 -18.956 39.586 1.00 69.06 71 ASP A O 1
ATOM 550 N N . ASP A 1 72 ? -17.877 -18.636 39.200 1.00 73.69 72 ASP A N 1
ATOM 551 C CA . ASP A 1 72 ? -18.143 -19.988 38.690 1.00 73.69 72 ASP A CA 1
ATOM 552 C C . ASP A 1 72 ? -17.810 -20.088 37.186 1.00 73.69 72 ASP A C 1
ATOM 554 O O . ASP A 1 72 ? -18.522 -19.512 36.350 1.00 73.69 72 ASP A O 1
ATOM 558 N N . PRO A 1 73 ? -16.792 -20.882 36.791 1.00 75.94 73 PRO A N 1
ATOM 559 C CA . PRO A 1 73 ? -16.437 -21.078 35.385 1.00 75.94 73 PRO A CA 1
ATOM 560 C C . PRO A 1 73 ? -17.584 -21.635 34.527 1.00 75.94 73 PRO A C 1
ATOM 562 O O . PRO A 1 73 ? -17.629 -21.414 33.315 1.00 75.94 73 PRO A O 1
ATOM 565 N N . THR A 1 74 ? -18.524 -22.367 35.133 1.00 76.88 74 THR A N 1
ATOM 566 C CA . THR A 1 74 ? -19.693 -22.926 34.444 1.00 76.88 74 THR A CA 1
ATOM 567 C C . THR A 1 74 ? -20.655 -21.825 34.019 1.00 76.88 74 THR A C 1
ATOM 569 O O . THR A 1 74 ? -21.123 -21.834 32.879 1.00 76.88 74 THR A O 1
ATOM 572 N N . GLU A 1 75 ? -20.926 -20.867 34.908 1.00 76.75 75 GLU A N 1
ATOM 573 C CA . GLU A 1 75 ? -21.778 -19.712 34.616 1.00 76.75 75 GLU A CA 1
ATOM 574 C C . GLU A 1 75 ? -21.124 -18.811 33.567 1.00 76.75 75 GLU A C 1
ATOM 576 O O . GLU A 1 75 ? -21.777 -18.446 32.588 1.00 76.75 75 GLU A O 1
ATOM 581 N N . GLN A 1 76 ? -19.819 -18.544 33.696 1.00 80.81 76 GLN A N 1
ATOM 582 C CA . GLN A 1 76 ? -19.064 -17.783 32.694 1.00 80.81 76 GLN A CA 1
ATOM 583 C C . GLN A 1 76 ? -19.167 -18.415 31.297 1.00 80.81 76 GLN A C 1
ATOM 585 O O . GLN A 1 76 ? -19.434 -17.715 30.319 1.00 80.81 76 GLN A O 1
ATOM 590 N N . ARG A 1 77 ? -19.012 -19.746 31.197 1.00 81.06 77 ARG A N 1
ATOM 591 C CA . ARG A 1 77 ? -19.130 -20.477 29.925 1.00 81.06 77 ARG A CA 1
ATOM 592 C C . ARG A 1 77 ? -20.540 -20.391 29.339 1.00 81.06 77 ARG A C 1
ATOM 594 O O . ARG A 1 77 ? -20.675 -20.161 28.142 1.00 81.06 77 ARG A O 1
ATOM 601 N N . LEU A 1 78 ? -21.583 -20.576 30.152 1.00 83.56 78 LEU A N 1
ATOM 602 C CA . LEU A 1 78 ? -22.974 -20.530 29.683 1.00 83.56 78 LEU A CA 1
ATOM 603 C C . LEU A 1 78 ? -23.349 -19.146 29.142 1.00 83.56 78 LEU A C 1
ATOM 605 O O . LEU A 1 78 ? -23.966 -19.045 28.081 1.00 83.56 78 LEU A O 1
ATOM 609 N N . VAL A 1 79 ? -22.949 -18.078 29.838 1.00 82.69 79 VAL A N 1
ATOM 610 C CA . VAL A 1 79 ? -23.193 -16.707 29.368 1.00 82.69 79 VAL A CA 1
ATOM 611 C C . VAL A 1 79 ? -22.345 -16.400 28.128 1.00 82.69 79 VAL A C 1
ATOM 613 O O . VAL A 1 79 ? -22.846 -15.794 27.181 1.00 82.69 79 VAL A O 1
ATOM 616 N N . GLY A 1 80 ? -21.100 -16.885 28.069 1.00 87.56 80 GLY A N 1
ATOM 617 C CA . GLY A 1 80 ? -20.259 -16.807 26.872 1.00 87.56 80 GLY A CA 1
ATOM 618 C C . GLY A 1 80 ? -20.891 -17.480 25.646 1.00 87.56 80 GLY A C 1
ATOM 619 O O . GLY A 1 80 ? -20.965 -16.879 24.574 1.00 87.56 80 GLY A O 1
ATOM 620 N N . GLU A 1 81 ? -21.429 -18.694 25.800 1.00 88.25 81 GLU A N 1
ATOM 621 C CA . GLU A 1 81 ? -22.156 -19.410 24.740 1.00 88.25 81 GLU A CA 1
ATOM 622 C C . GLU A 1 81 ? -23.413 -18.662 24.282 1.00 88.25 81 GLU A C 1
ATOM 624 O O . GLU A 1 81 ? -23.713 -18.641 23.086 1.00 88.25 81 GLU A O 1
ATOM 629 N N . TRP A 1 82 ? -24.127 -18.011 25.204 1.00 87.88 82 TRP A N 1
ATOM 630 C CA . TRP A 1 82 ? -25.279 -17.178 24.866 1.00 87.88 82 TRP A CA 1
ATOM 631 C C . TRP A 1 82 ? -24.885 -15.982 23.989 1.00 87.88 82 TRP A C 1
ATOM 633 O O . TRP A 1 82 ? -25.519 -15.748 22.958 1.00 87.88 82 TRP A O 1
ATOM 643 N N . PHE A 1 83 ? -23.809 -15.264 24.334 1.00 88.50 83 PHE A N 1
ATOM 644 C CA . PHE A 1 83 ? -23.301 -14.172 23.496 1.00 88.50 83 PHE A CA 1
ATOM 645 C C . PHE A 1 83 ? -22.816 -14.672 22.139 1.00 88.50 83 PHE A C 1
ATOM 647 O O . PHE A 1 83 ? -23.140 -14.056 21.126 1.00 88.50 83 PHE A O 1
ATOM 654 N N . LYS A 1 84 ? -22.128 -15.818 22.090 1.00 88.19 84 LYS A N 1
ATOM 655 C CA . LYS A 1 84 ? -21.723 -16.430 20.821 1.00 88.19 84 LYS A CA 1
ATOM 656 C C . LYS A 1 84 ? -22.925 -16.639 19.892 1.00 88.19 84 LYS A C 1
ATOM 658 O O . LYS A 1 84 ? -22.893 -16.194 18.752 1.00 88.19 84 LYS A O 1
ATOM 663 N N . GLN A 1 85 ? -24.013 -17.229 20.393 1.00 89.69 85 GLN A N 1
ATOM 664 C CA . GLN A 1 85 ? -25.235 -17.434 19.601 1.00 89.69 85 GLN A CA 1
ATOM 665 C C . GLN A 1 85 ? -25.856 -16.118 19.114 1.00 89.69 85 GLN A C 1
ATOM 667 O O . GLN A 1 85 ? -26.413 -16.069 18.019 1.00 89.69 85 GLN A O 1
ATOM 672 N N . LYS A 1 86 ? -25.771 -15.046 19.913 1.00 87.62 86 LYS A N 1
ATOM 673 C CA . LYS A 1 86 ? -26.237 -13.716 19.501 1.00 87.62 86 LYS A CA 1
ATOM 674 C C . LYS A 1 86 ? -25.391 -13.143 18.369 1.00 87.62 86 LYS A C 1
ATOM 676 O O . LYS A 1 86 ? -25.970 -12.670 17.400 1.00 87.62 86 LYS A O 1
ATOM 681 N N . PHE A 1 87 ? -24.065 -13.235 18.462 1.00 85.12 87 PHE A N 1
ATOM 682 C CA . PHE A 1 87 ? -23.151 -12.789 17.407 1.00 85.12 87 PHE A CA 1
ATOM 683 C C . PHE A 1 87 ? -23.309 -13.612 16.118 1.00 85.12 87 PHE A C 1
ATOM 685 O O . PHE A 1 87 ? -23.321 -13.042 15.029 1.00 85.12 87 PHE A O 1
ATOM 692 N N . ASP A 1 88 ? -23.512 -14.929 16.235 1.00 84.62 88 ASP A N 1
ATOM 693 C CA . ASP A 1 88 ? -23.769 -15.826 15.099 1.00 84.62 88 ASP A CA 1
ATOM 694 C C . ASP A 1 88 ? -25.065 -15.468 14.346 1.00 84.62 88 ASP A C 1
ATOM 696 O O . ASP A 1 88 ? -25.166 -15.697 13.138 1.00 84.62 88 ASP A O 1
ATOM 700 N N . GLY A 1 89 ? -26.050 -14.917 15.063 1.00 85.81 89 GLY A N 1
ATOM 701 C CA . GLY A 1 89 ? -27.350 -14.505 14.536 1.00 85.81 89 GLY A CA 1
ATOM 702 C C . GLY A 1 89 ? -27.423 -13.069 14.011 1.00 85.81 89 GLY A C 1
ATOM 703 O O . GLY A 1 89 ? -28.499 -12.677 13.569 1.00 85.81 89 GLY A O 1
ATOM 704 N N . LEU A 1 90 ? -26.334 -12.288 14.068 1.00 84.19 90 LEU A N 1
ATOM 705 C CA . LEU A 1 90 ? -26.310 -10.921 13.537 1.00 84.19 90 LEU A CA 1
ATOM 706 C C . LEU A 1 90 ? -26.398 -10.915 12.006 1.00 84.19 90 LEU A C 1
ATOM 708 O O . LEU A 1 90 ? -25.712 -11.686 11.316 1.00 84.19 90 LEU A O 1
ATOM 712 N N . GLU A 1 91 ? -27.195 -9.986 11.479 1.00 82.44 91 GLU A N 1
ATOM 713 C CA . GLU A 1 91 ? -27.262 -9.724 10.045 1.00 82.44 91 GLU A CA 1
ATOM 714 C C . GLU A 1 91 ? -25.935 -9.129 9.548 1.00 82.44 91 GLU A C 1
ATOM 716 O O . GLU A 1 91 ? -25.173 -8.513 10.297 1.00 82.44 91 GLU A O 1
ATOM 721 N N . ALA A 1 92 ? -25.631 -9.303 8.258 1.00 72.38 92 ALA A N 1
ATOM 722 C CA . ALA A 1 92 ? -24.337 -8.902 7.694 1.00 72.38 92 ALA A CA 1
ATOM 723 C C . ALA A 1 92 ? -23.918 -7.438 7.993 1.00 72.38 92 ALA A C 1
ATOM 725 O O . ALA A 1 92 ? -22.743 -7.231 8.297 1.00 72.38 92 ALA A O 1
ATOM 726 N N . PRO A 1 93 ? -24.810 -6.425 7.960 1.00 69.25 93 PRO A N 1
ATOM 727 C CA . PRO A 1 93 ? -24.430 -5.039 8.255 1.00 69.25 93 PRO A CA 1
ATOM 728 C C . PRO A 1 93 ? -24.026 -4.798 9.717 1.00 69.25 93 PRO A C 1
ATOM 730 O O . PRO A 1 93 ? -23.177 -3.954 9.980 1.00 69.25 93 PRO A O 1
ATOM 733 N N . GLU A 1 94 ? -24.607 -5.540 10.662 1.00 73.81 94 GLU A N 1
ATOM 734 C CA . GLU A 1 94 ? -24.368 -5.389 12.109 1.00 73.81 94 GLU A CA 1
ATOM 735 C C . GLU A 1 94 ? -23.107 -6.132 12.571 1.00 73.81 94 GLU A C 1
ATOM 737 O O . GLU A 1 94 ? -22.578 -5.901 13.657 1.00 73.81 94 GLU A O 1
ATOM 742 N N . ARG A 1 95 ? -22.628 -7.048 11.730 1.00 74.31 95 ARG A N 1
ATOM 743 C CA . ARG A 1 95 ? -21.534 -7.973 12.019 1.00 74.31 95 ARG A CA 1
ATOM 744 C C . ARG A 1 95 ? -20.192 -7.512 11.466 1.00 74.31 95 ARG A C 1
ATOM 746 O O . ARG A 1 95 ? -19.160 -8.087 11.801 1.00 74.31 95 ARG A O 1
ATOM 753 N N . VAL A 1 96 ? -20.202 -6.509 10.592 1.00 68.38 96 VAL A N 1
ATOM 754 C CA . VAL A 1 96 ? -19.021 -6.060 9.860 1.00 68.38 96 VAL A CA 1
ATOM 755 C C . VAL A 1 96 ? -18.407 -4.827 10.518 1.00 68.38 96 VAL A C 1
ATOM 757 O O . VAL A 1 96 ? -18.999 -3.752 10.531 1.00 68.38 96 VAL A O 1
ATOM 760 N N . PHE A 1 97 ? -17.171 -4.959 10.993 1.00 65.44 97 PHE A N 1
ATOM 761 C CA . PHE A 1 97 ? -16.369 -3.853 11.508 1.00 65.44 97 PHE A CA 1
ATOM 762 C C . PHE A 1 97 ? -15.344 -3.405 10.459 1.00 65.44 97 PHE A C 1
ATOM 764 O O . PHE A 1 97 ? -14.475 -4.176 10.063 1.00 65.44 97 PHE A O 1
ATOM 771 N N . THR A 1 98 ? -15.427 -2.165 9.975 1.00 58.12 98 THR A N 1
ATOM 772 C CA . THR A 1 98 ? -14.489 -1.658 8.955 1.00 58.12 98 THR A CA 1
ATOM 773 C C . THR A 1 98 ? -13.227 -1.114 9.626 1.00 58.12 98 THR A C 1
ATOM 775 O O . THR A 1 98 ? -13.318 -0.187 10.423 1.00 58.12 98 THR A O 1
ATOM 778 N N . LEU A 1 99 ? -12.057 -1.677 9.305 1.00 59.06 99 LEU A N 1
ATOM 779 C CA . LEU A 1 99 ? -10.754 -1.239 9.827 1.00 59.06 99 LEU A CA 1
ATOM 780 C C . LEU A 1 99 ? -10.136 -0.086 9.027 1.00 59.06 99 LEU A C 1
ATOM 782 O O . LEU A 1 99 ? -9.314 0.649 9.560 1.00 59.06 99 LEU A O 1
ATOM 786 N N . GLY A 1 100 ? -10.489 0.054 7.748 1.00 59.06 100 GLY A N 1
ATOM 787 C CA . GLY A 1 100 ? -9.909 1.068 6.869 1.00 59.06 100 GLY A CA 1
ATOM 788 C C . GLY A 1 100 ? -10.236 0.831 5.398 1.00 59.06 100 GLY A C 1
ATOM 789 O O . GLY A 1 100 ? -11.094 0.008 5.073 1.00 59.06 100 GLY A O 1
ATOM 790 N N . GLN A 1 101 ? -9.545 1.541 4.508 1.00 62.56 101 GLN A N 1
ATOM 791 C CA . GLN A 1 101 ? -9.683 1.428 3.055 1.00 62.56 101 GLN A CA 1
ATOM 792 C C . GLN A 1 101 ? -8.298 1.406 2.394 1.00 62.56 101 GLN A C 1
ATOM 794 O O . GLN A 1 101 ? -7.435 2.204 2.746 1.00 62.56 101 GLN A O 1
ATOM 799 N N . ILE A 1 102 ? -8.104 0.480 1.457 1.00 64.12 102 ILE A N 1
ATOM 800 C CA . ILE A 1 102 ? -6.942 0.365 0.577 1.00 64.12 102 ILE A CA 1
ATOM 801 C C . ILE A 1 102 ? -7.411 0.735 -0.826 1.00 64.12 102 ILE A C 1
ATOM 803 O O . ILE A 1 102 ? -8.166 -0.020 -1.439 1.00 64.12 102 ILE A O 1
ATOM 807 N N . GLU A 1 103 ? -7.011 1.897 -1.337 1.00 61.47 103 GLU A N 1
ATOM 808 C CA . GLU A 1 103 ? -7.346 2.279 -2.711 1.00 61.47 103 GLU A CA 1
ATOM 809 C C . GLU A 1 103 ? -6.417 1.583 -3.707 1.00 61.47 103 GLU A C 1
ATOM 811 O O . GLU A 1 103 ? -5.280 1.234 -3.393 1.00 61.47 103 GLU A O 1
ATOM 816 N N . ALA A 1 104 ? -6.894 1.384 -4.936 1.00 57.00 104 ALA A N 1
ATOM 817 C CA . ALA A 1 104 ? -6.195 0.593 -5.944 1.00 57.00 104 ALA A CA 1
ATOM 818 C C . ALA A 1 104 ? -4.898 1.230 -6.489 1.00 57.00 104 ALA A C 1
ATOM 820 O O . ALA A 1 104 ? -4.304 0.650 -7.387 1.00 57.00 104 ALA A O 1
ATOM 821 N N . GLY A 1 105 ? -4.422 2.365 -5.967 1.00 61.56 105 GLY A N 1
ATOM 822 C CA . GLY A 1 105 ? -3.158 2.975 -6.391 1.00 61.56 105 GLY A CA 1
ATOM 823 C C . GLY A 1 105 ? -3.160 3.539 -7.824 1.00 61.56 105 GLY A C 1
ATOM 824 O O . GLY A 1 105 ? -3.961 3.179 -8.689 1.00 61.56 105 GLY A O 1
ATOM 825 N N . GLY A 1 106 ? -2.235 4.463 -8.095 1.00 63.94 106 GLY A N 1
ATOM 826 C CA . GLY A 1 106 ? -2.102 5.113 -9.406 1.00 63.94 106 GLY A CA 1
ATOM 827 C C . GLY A 1 106 ? -1.275 4.300 -10.404 1.00 63.94 106 GLY A C 1
ATOM 828 O O . GLY A 1 106 ? -1.600 4.264 -11.593 1.00 63.94 106 GLY A O 1
ATOM 829 N N . ASP A 1 107 ? -0.233 3.617 -9.924 1.00 76.31 107 ASP A N 1
ATOM 830 C CA . ASP A 1 107 ? 0.672 2.832 -10.764 1.00 76.31 107 ASP A CA 1
ATOM 831 C C . ASP A 1 107 ? 0.133 1.403 -10.980 1.00 76.31 107 ASP A C 1
ATOM 833 O O . ASP A 1 107 ? -0.085 0.696 -9.993 1.00 76.31 107 ASP A O 1
ATOM 837 N N . PRO A 1 108 ? -0.064 0.943 -12.235 1.00 80.31 108 PRO A N 1
ATOM 838 C CA . PRO A 1 108 ? -0.519 -0.417 -12.542 1.00 80.31 108 PRO A CA 1
ATOM 839 C C . PRO A 1 108 ? 0.315 -1.526 -11.886 1.00 80.31 108 PRO A C 1
ATOM 841 O O . PRO A 1 108 ? -0.227 -2.568 -11.524 1.00 80.31 108 PRO A O 1
ATOM 844 N N . LEU A 1 109 ? 1.618 -1.307 -11.697 1.00 86.31 109 LEU A N 1
ATOM 845 C CA . LEU A 1 109 ? 2.514 -2.270 -11.066 1.00 86.31 109 LEU A CA 1
ATOM 846 C C . LEU A 1 109 ? 2.415 -2.251 -9.539 1.00 86.31 109 LEU A C 1
ATOM 848 O O . LEU A 1 109 ? 2.908 -3.174 -8.908 1.00 86.31 109 LEU A O 1
ATOM 852 N N . LEU A 1 110 ? 1.774 -1.271 -8.907 1.00 86.12 110 LEU A N 1
ATOM 853 C CA . LEU A 1 110 ? 1.685 -1.180 -7.440 1.00 86.12 110 LEU A CA 1
ATOM 854 C C . LEU A 1 110 ? 0.239 -1.213 -6.929 1.00 86.12 110 LEU A C 1
ATOM 856 O O . LEU A 1 110 ? -0.034 -0.864 -5.777 1.00 86.12 110 LEU A O 1
ATOM 860 N N . ARG A 1 111 ? -0.689 -1.686 -7.770 1.00 83.94 111 ARG A N 1
ATOM 861 C CA . ARG A 1 111 ? -2.096 -1.882 -7.409 1.00 83.94 111 ARG A CA 1
ATOM 862 C C . ARG A 1 111 ? -2.278 -3.111 -6.535 1.00 83.94 111 ARG A C 1
ATOM 864 O O . ARG A 1 111 ? -1.897 -4.217 -6.922 1.00 83.94 111 ARG A O 1
ATOM 871 N N . ALA A 1 112 ? -2.864 -2.926 -5.358 1.00 81.31 112 ALA A N 1
ATOM 872 C CA . ALA A 1 112 ? -3.181 -4.019 -4.447 1.00 81.31 112 ALA A CA 1
ATOM 873 C C . ALA A 1 112 ? -4.329 -4.883 -4.999 1.00 81.31 112 ALA A C 1
ATOM 875 O O . ALA A 1 112 ? -5.351 -4.357 -5.435 1.00 81.31 112 ALA A O 1
ATOM 876 N N . LYS A 1 113 ? -4.183 -6.213 -4.944 1.00 82.25 113 LYS A N 1
ATOM 877 C CA . LYS A 1 113 ? -5.210 -7.183 -5.358 1.00 82.25 113 LYS A CA 1
ATOM 878 C C . LYS A 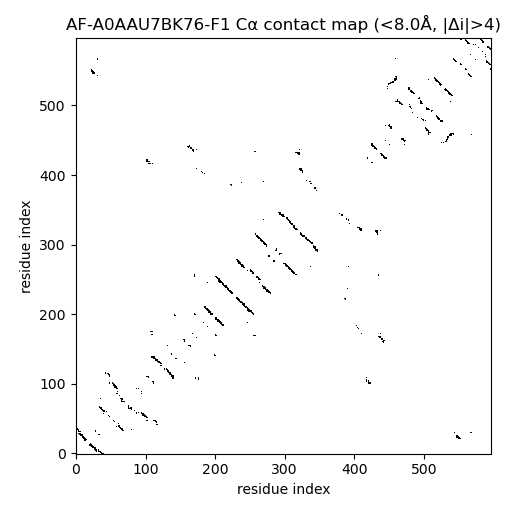1 113 ? -5.916 -7.839 -4.182 1.00 82.25 113 LYS A C 1
ATOM 880 O O . LYS A 1 113 ? -7.138 -7.990 -4.171 1.00 82.25 113 LYS A O 1
ATOM 885 N N . SER A 1 114 ? -5.128 -8.291 -3.220 1.00 80.81 114 SER A N 1
ATOM 886 C CA . SER A 1 114 ? -5.600 -8.944 -2.005 1.00 80.81 114 SER A CA 1
ATOM 887 C C . SER A 1 114 ? -4.717 -8.561 -0.832 1.00 80.81 114 SER A C 1
ATOM 889 O O . SER A 1 114 ? -3.613 -8.040 -1.005 1.00 80.81 114 SER A O 1
ATOM 891 N N . PHE A 1 115 ? -5.222 -8.806 0.368 1.00 81.25 115 PHE A N 1
ATOM 892 C CA . PHE A 1 115 ? -4.479 -8.609 1.595 1.00 81.25 115 PHE A CA 1
ATOM 893 C C . PHE A 1 115 ? -4.821 -9.681 2.633 1.00 81.25 115 PHE A C 1
ATOM 895 O O . PHE A 1 115 ? -5.875 -10.313 2.587 1.00 81.25 115 PHE A O 1
ATOM 902 N N . ALA A 1 116 ? -3.941 -9.843 3.614 1.00 81.00 116 ALA A N 1
ATOM 903 C CA . ALA A 1 116 ? -4.182 -10.620 4.820 1.00 81.00 116 ALA A CA 1
ATOM 904 C C . ALA A 1 116 ? -3.809 -9.787 6.051 1.00 81.00 116 ALA A C 1
ATOM 906 O O . ALA A 1 116 ? -2.898 -8.960 5.996 1.00 81.00 116 ALA A O 1
ATOM 907 N N . LEU A 1 117 ? -4.496 -10.021 7.172 1.00 80.31 117 LEU A N 1
ATOM 908 C CA . LEU A 1 117 ? -4.235 -9.336 8.440 1.00 80.31 117 LEU A CA 1
ATOM 909 C C . LEU A 1 117 ? -3.787 -10.309 9.527 1.00 80.31 117 LEU A C 1
ATOM 911 O O . LEU A 1 117 ? -4.306 -11.423 9.651 1.00 80.31 117 LEU A O 1
ATOM 915 N N . ARG A 1 118 ? -2.838 -9.876 10.353 1.00 82.38 118 ARG A N 1
ATOM 916 C CA . ARG A 1 118 ? -2.399 -10.559 11.575 1.00 82.38 118 ARG A CA 1
ATOM 917 C C . ARG A 1 118 ? -2.149 -9.543 12.682 1.00 82.38 118 ARG A C 1
ATOM 919 O O . ARG A 1 118 ? -1.980 -8.360 12.423 1.00 82.38 118 ARG A O 1
ATOM 926 N N . THR A 1 119 ? -2.103 -10.027 13.913 1.00 82.12 119 THR A N 1
ATOM 927 C CA . THR A 1 119 ? -1.587 -9.281 15.065 1.00 82.12 119 THR A CA 1
ATOM 928 C C . THR A 1 119 ? -0.254 -9.876 15.477 1.00 82.12 119 THR A C 1
ATOM 930 O O . THR A 1 119 ? -0.089 -11.097 15.450 1.00 82.12 119 THR A O 1
ATOM 933 N N . GLN A 1 120 ? 0.670 -9.027 15.896 1.00 84.94 120 GLN A N 1
ATOM 934 C CA . GLN A 1 120 ? 1.983 -9.421 16.380 1.00 84.94 120 GLN A CA 1
ATOM 935 C C . GLN A 1 120 ? 2.254 -8.678 17.687 1.00 84.94 120 GLN A C 1
ATOM 937 O O . GLN A 1 120 ? 2.226 -7.454 17.707 1.00 84.94 120 GLN A O 1
ATOM 942 N N . ALA A 1 121 ? 2.500 -9.403 18.775 1.00 82.00 121 ALA A N 1
ATOM 943 C CA . ALA A 1 121 ? 2.957 -8.786 20.020 1.00 82.00 121 ALA A CA 1
ATOM 944 C C . ALA A 1 121 ? 4.426 -8.356 19.878 1.00 82.00 121 ALA A C 1
ATOM 946 O O . ALA A 1 121 ? 5.201 -9.063 19.220 1.00 82.00 121 ALA A O 1
ATOM 947 N N . ARG A 1 122 ? 4.811 -7.224 20.485 1.00 77.69 122 ARG A N 1
ATOM 948 C CA . ARG A 1 122 ? 6.198 -6.729 20.458 1.00 77.69 122 ARG A CA 1
ATOM 949 C C . ARG A 1 122 ? 7.137 -7.690 21.180 1.00 77.69 122 ARG A C 1
ATOM 951 O O . ARG A 1 122 ? 8.124 -8.155 20.606 1.00 77.69 122 ARG A O 1
ATOM 958 N N . MET A 1 123 ? 6.800 -8.026 22.421 1.00 70.06 123 MET A N 1
ATOM 959 C CA . MET A 1 123 ? 7.416 -9.108 23.180 1.00 70.06 123 MET A CA 1
ATOM 960 C C . MET A 1 123 ? 6.401 -10.227 23.411 1.00 70.06 123 MET A C 1
ATOM 962 O O . MET A 1 123 ? 5.195 -10.015 23.424 1.00 70.06 123 MET A O 1
ATOM 966 N N . ARG A 1 124 ? 6.885 -11.457 23.604 1.00 63.69 124 ARG A N 1
ATOM 967 C CA . ARG A 1 124 ? 6.038 -12.582 24.045 1.00 63.69 124 ARG A CA 1
ATOM 968 C C . ARG A 1 124 ? 5.910 -12.611 25.573 1.00 63.69 124 ARG A C 1
ATOM 970 O O . ARG A 1 124 ? 5.938 -13.689 26.164 1.00 63.69 124 ARG A O 1
ATOM 977 N N . ASP A 1 125 ? 5.859 -11.437 26.189 1.00 62.12 125 ASP A N 1
ATOM 978 C CA . ASP A 1 125 ? 5.625 -11.260 27.617 1.00 62.12 125 ASP A CA 1
ATOM 979 C C . ASP A 1 125 ? 4.132 -10.946 27.809 1.00 62.12 125 ASP A C 1
ATOM 981 O O . ASP A 1 125 ? 3.630 -10.058 27.120 1.00 62.12 125 ASP A O 1
ATOM 985 N N . PRO A 1 126 ? 3.396 -11.674 28.670 1.00 59.19 126 PRO A N 1
ATOM 986 C CA . PRO A 1 126 ? 2.002 -11.362 28.980 1.00 59.19 126 PRO A CA 1
ATOM 987 C C . PRO A 1 126 ? 1.762 -9.931 29.479 1.00 59.19 126 PRO A C 1
ATOM 989 O O . PRO A 1 126 ? 0.630 -9.462 29.375 1.00 59.19 126 PRO A O 1
ATOM 992 N N . ASP A 1 127 ? 2.795 -9.269 30.009 1.00 57.62 127 ASP A N 1
ATOM 993 C CA . ASP A 1 127 ? 2.709 -7.922 30.578 1.00 57.62 127 ASP A CA 1
ATOM 994 C C . ASP A 1 127 ? 3.055 -6.799 29.570 1.00 57.62 127 ASP A C 1
ATOM 996 O O . ASP A 1 127 ? 2.942 -5.624 29.920 1.00 57.62 127 ASP A O 1
ATOM 1000 N N . ASP A 1 128 ? 3.470 -7.122 28.333 1.00 66.81 128 ASP A N 1
ATOM 1001 C CA . ASP A 1 128 ? 3.691 -6.128 27.265 1.00 66.81 128 ASP A CA 1
ATOM 1002 C C . ASP A 1 128 ? 2.371 -5.884 26.516 1.00 66.81 128 ASP A C 1
ATOM 1004 O O . ASP A 1 128 ? 1.886 -6.741 25.772 1.00 66.81 128 ASP A O 1
ATOM 1008 N N . ASP A 1 129 ? 1.768 -4.717 26.736 1.00 67.12 129 ASP A N 1
ATOM 1009 C CA . ASP A 1 129 ? 0.507 -4.303 26.116 1.00 67.12 129 ASP A CA 1
ATOM 1010 C C . ASP A 1 129 ? 0.691 -3.742 24.695 1.00 67.12 129 ASP A C 1
ATOM 1012 O 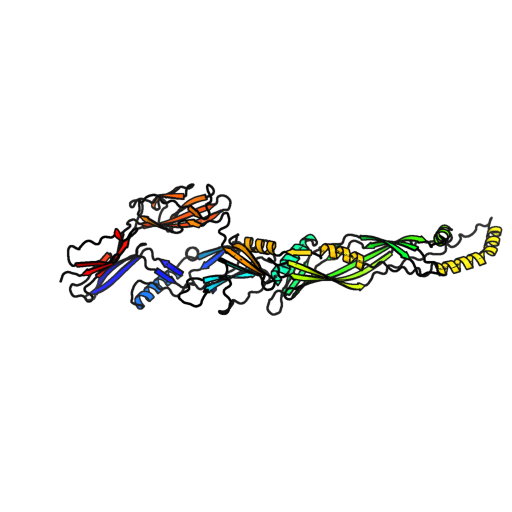O . ASP A 1 129 ? -0.293 -3.496 23.989 1.00 67.12 129 ASP A O 1
ATOM 1016 N N . GLU A 1 130 ? 1.938 -3.600 24.233 1.00 72.94 130 GLU A N 1
ATOM 1017 C CA . GLU A 1 130 ? 2.252 -3.142 22.886 1.00 72.94 130 GLU A CA 1
ATOM 1018 C C . GLU A 1 130 ? 2.243 -4.278 21.848 1.00 72.94 130 GLU A C 1
ATOM 1020 O O . GLU A 1 130 ? 2.889 -5.328 21.961 1.00 72.94 130 GLU A O 1
ATOM 1025 N N . GLY A 1 131 ? 1.555 -4.021 20.738 1.00 80.81 131 GLY A N 1
ATOM 1026 C CA . GLY A 1 131 ? 1.528 -4.903 19.583 1.00 80.81 131 GLY A CA 1
ATOM 1027 C C . GLY A 1 131 ? 1.232 -4.146 18.297 1.00 80.81 131 GLY A C 1
ATOM 1028 O O . GLY A 1 131 ? 0.792 -3.000 18.306 1.00 80.81 131 GLY A O 1
ATOM 1029 N N . ALA A 1 132 ? 1.456 -4.818 17.175 1.00 82.88 132 ALA A N 1
ATOM 1030 C CA . ALA A 1 132 ? 1.237 -4.289 15.841 1.00 82.88 132 ALA A CA 1
ATOM 1031 C C . ALA A 1 132 ? 0.177 -5.100 15.096 1.00 82.88 132 ALA A C 1
ATOM 1033 O O . ALA A 1 132 ? 0.021 -6.313 15.290 1.00 82.88 132 ALA A O 1
ATOM 1034 N N . VAL A 1 133 ? -0.517 -4.429 14.181 1.00 81.75 133 VAL A N 1
ATOM 1035 C CA . VAL A 1 133 ? -1.290 -5.089 13.130 1.00 81.75 133 VAL A CA 1
ATOM 1036 C C . VAL A 1 133 ? -0.387 -5.227 11.911 1.00 81.75 133 VAL A C 1
ATOM 1038 O O . VAL A 1 133 ? 0.100 -4.239 11.371 1.00 81.75 133 VAL A O 1
ATOM 1041 N N . LEU A 1 134 ? -0.168 -6.462 11.472 1.00 84.44 134 LEU A N 1
ATOM 1042 C CA . LEU A 1 134 ? 0.561 -6.769 10.253 1.00 84.44 134 LEU A CA 1
ATOM 1043 C C . LEU A 1 134 ? -0.433 -6.900 9.100 1.00 84.44 134 LEU A C 1
ATOM 1045 O O . LEU A 1 134 ? -1.269 -7.809 9.096 1.00 84.44 134 LEU A O 1
ATOM 1049 N N . ALA A 1 135 ? -0.309 -6.016 8.115 1.00 82.06 135 ALA A N 1
ATOM 1050 C CA . ALA A 1 135 ? -0.995 -6.127 6.837 1.00 82.06 135 ALA A CA 1
ATOM 1051 C C . ALA A 1 135 ? -0.019 -6.647 5.780 1.00 82.06 135 ALA A C 1
ATOM 1053 O O . ALA A 1 135 ? 1.034 -6.059 5.549 1.00 82.06 135 ALA A O 1
ATOM 1054 N N . MET A 1 136 ? -0.373 -7.756 5.138 1.00 86.31 136 MET A N 1
ATOM 1055 C CA . MET A 1 136 ? 0.365 -8.299 3.998 1.00 86.31 136 MET A CA 1
ATOM 1056 C C . MET A 1 136 ? -0.468 -8.047 2.755 1.00 86.31 136 MET A C 1
ATOM 1058 O O . MET A 1 136 ? -1.642 -8.405 2.742 1.00 86.31 136 MET A O 1
ATOM 1062 N N . VAL A 1 137 ? 0.119 -7.427 1.737 1.00 83.50 137 VAL A N 1
ATOM 1063 C CA . VAL A 1 137 ? -0.579 -7.037 0.510 1.00 83.50 137 VAL A CA 1
ATOM 1064 C C . VAL A 1 137 ? 0.045 -7.767 -0.668 1.00 83.50 137 VAL A C 1
ATOM 1066 O O . VAL A 1 137 ? 1.263 -7.762 -0.828 1.00 83.50 137 VAL A O 1
ATOM 1069 N N . ARG A 1 138 ? -0.800 -8.366 -1.507 1.00 87.38 138 ARG A N 1
ATOM 1070 C CA . ARG A 1 138 ? -0.408 -8.908 -2.808 1.00 87.38 138 ARG A CA 1
ATOM 1071 C C . ARG A 1 138 ? -0.784 -7.911 -3.893 1.00 87.38 138 ARG A C 1
ATOM 1073 O O . ARG A 1 138 ? -1.933 -7.464 -3.937 1.00 87.38 138 ARG A O 1
ATOM 1080 N N . PHE A 1 139 ? 0.144 -7.605 -4.791 1.00 88.00 139 PHE A N 1
ATOM 1081 C CA . PHE A 1 139 ? -0.124 -6.752 -5.946 1.00 88.00 139 PHE A CA 1
ATOM 1082 C C . PHE A 1 139 ? -0.744 -7.527 -7.117 1.00 88.00 139 PHE A C 1
ATOM 1084 O O . PHE A 1 139 ? -0.682 -8.755 -7.185 1.00 88.00 139 PHE A O 1
ATOM 1091 N N . GLU A 1 140 ? -1.369 -6.815 -8.054 1.00 86.81 140 GLU A N 1
ATOM 1092 C CA . GLU A 1 140 ? -1.882 -7.425 -9.282 1.00 86.81 140 GLU A CA 1
ATOM 1093 C C . GLU A 1 140 ? -0.753 -8.082 -10.097 1.00 86.81 140 GLU A C 1
ATOM 1095 O O . GLU A 1 140 ? 0.339 -7.529 -10.242 1.00 86.81 140 GLU A O 1
ATOM 1100 N N . GLY A 1 141 ? -1.015 -9.274 -10.633 1.00 87.44 141 GLY A N 1
ATOM 1101 C CA . GLY A 1 141 ? -0.045 -10.042 -11.420 1.00 87.44 141 GLY A CA 1
ATOM 1102 C C . GLY A 1 141 ? 0.919 -10.915 -10.609 1.00 87.44 141 GLY A C 1
ATOM 1103 O O . GLY A 1 141 ? 1.665 -11.662 -11.228 1.00 87.44 141 GLY A O 1
ATOM 1104 N N . ASP A 1 142 ? 0.887 -10.866 -9.273 1.00 88.25 142 ASP A N 1
ATOM 1105 C CA . ASP A 1 142 ? 1.635 -11.794 -8.412 1.00 88.25 142 ASP A CA 1
ATOM 1106 C C . ASP A 1 142 ? 0.745 -12.945 -7.906 1.00 88.25 142 ASP A C 1
ATOM 1108 O O . ASP A 1 142 ? -0.484 -12.825 -7.818 1.00 88.25 142 ASP A O 1
ATOM 1112 N N . GLU A 1 143 ? 1.373 -14.064 -7.540 1.00 87.50 143 GLU A N 1
ATOM 1113 C CA . GLU A 1 143 ? 0.710 -15.183 -6.865 1.00 87.50 143 GLU A CA 1
ATOM 1114 C C . GLU A 1 143 ? 0.508 -14.906 -5.366 1.00 87.50 143 GLU A C 1
ATOM 1116 O O . GLU A 1 143 ? 1.128 -14.018 -4.777 1.00 87.50 143 GLU A O 1
ATOM 1121 N N . GLU A 1 144 ? -0.417 -15.631 -4.727 1.00 85.62 144 GLU A N 1
ATOM 1122 C CA . GLU A 1 144 ? -0.630 -15.489 -3.283 1.00 85.62 144 GLU A CA 1
ATOM 1123 C C . GLU A 1 144 ? 0.574 -16.037 -2.507 1.00 85.62 144 GLU A C 1
ATOM 1125 O O . GLU A 1 144 ? 0.938 -17.204 -2.644 1.00 85.62 144 GLU A O 1
ATOM 1130 N N . GLY A 1 145 ? 1.183 -15.181 -1.687 1.00 82.81 145 GLY A N 1
ATOM 1131 C CA . GLY A 1 145 ? 2.324 -15.548 -0.860 1.00 82.81 145 GLY A CA 1
ATOM 1132 C C . GLY A 1 145 ? 1.941 -16.360 0.378 1.00 82.81 145 GLY A C 1
ATOM 1133 O O . GLY A 1 145 ? 0.777 -16.476 0.766 1.00 82.81 145 GLY A O 1
ATOM 1134 N N . HIS A 1 146 ? 2.961 -16.887 1.051 1.00 83.75 146 HIS A N 1
ATOM 1135 C CA . HIS A 1 146 ? 2.794 -17.528 2.351 1.00 83.75 146 HIS A CA 1
ATOM 1136 C C . HIS A 1 146 ? 2.719 -16.487 3.470 1.00 83.75 146 HIS A C 1
ATOM 1138 O O . HIS A 1 146 ? 3.386 -15.454 3.437 1.00 83.75 146 HIS A O 1
ATOM 1144 N N . ILE A 1 147 ? 1.938 -16.798 4.502 1.00 83.25 147 ILE A N 1
ATOM 1145 C CA . ILE A 1 147 ? 1.820 -15.952 5.689 1.00 83.25 147 ILE A CA 1
ATOM 1146 C C . ILE A 1 147 ? 3.023 -16.226 6.604 1.00 83.25 147 ILE A C 1
ATOM 1148 O O . ILE A 1 147 ? 3.285 -17.397 6.897 1.00 83.25 147 ILE A O 1
ATOM 1152 N N . PRO A 1 148 ? 3.745 -15.190 7.071 1.00 84.00 148 PRO A N 1
ATOM 1153 C CA . PRO A 1 148 ? 4.899 -15.371 7.939 1.00 84.00 148 PRO A CA 1
ATOM 1154 C C . PRO A 1 148 ? 4.563 -16.122 9.232 1.00 84.00 148 PRO A C 1
ATOM 1156 O O . PRO A 1 148 ? 3.477 -15.973 9.800 1.00 84.00 148 PRO A O 1
ATOM 1159 N N . GLY A 1 149 ? 5.516 -16.932 9.694 1.00 83.12 149 GLY A N 1
ATOM 1160 C CA . GLY A 1 149 ? 5.415 -17.684 10.939 1.00 83.12 149 GLY A CA 1
ATOM 1161 C C . GLY A 1 149 ? 5.723 -16.847 12.182 1.00 83.12 149 GLY A C 1
ATOM 1162 O O . GLY A 1 149 ? 5.946 -15.639 12.133 1.00 83.12 149 GLY A O 1
ATOM 1163 N N . ASN A 1 150 ? 5.776 -17.519 13.333 1.00 80.38 150 ASN A N 1
ATOM 1164 C CA . ASN A 1 150 ? 6.037 -16.883 14.630 1.00 80.38 150 ASN A CA 1
ATOM 1165 C C . ASN A 1 150 ? 7.450 -16.278 14.753 1.00 80.38 150 ASN A C 1
ATOM 1167 O O . ASN A 1 150 ? 7.720 -15.544 15.702 1.00 80.38 150 ASN A O 1
ATOM 1171 N N . ASP A 1 151 ? 8.365 -16.642 13.861 1.00 84.19 151 ASP A N 1
ATOM 1172 C CA . ASP A 1 151 ? 9.739 -16.147 13.755 1.00 84.19 151 ASP A CA 1
ATOM 1173 C C . ASP A 1 151 ? 9.856 -14.834 12.965 1.00 84.19 151 ASP A C 1
ATOM 1175 O O . ASP A 1 151 ? 10.938 -14.242 12.917 1.00 84.19 151 ASP A O 1
ATOM 1179 N N . PHE A 1 152 ? 8.753 -14.353 12.383 1.00 86.69 152 PHE A N 1
ATOM 1180 C CA . PHE A 1 152 ? 8.719 -13.052 11.735 1.00 86.69 152 PHE A CA 1
ATOM 1181 C C . PHE A 1 152 ? 9.059 -11.942 12.734 1.00 86.69 152 PHE A C 1
ATOM 1183 O O . PHE A 1 152 ? 8.567 -11.919 13.866 1.00 86.69 152 PHE A O 1
ATOM 1190 N N . ARG A 1 153 ? 9.939 -11.027 12.323 1.00 87.31 153 ARG A N 1
ATOM 1191 C CA . ARG A 1 153 ? 10.463 -9.976 13.202 1.00 87.31 153 ARG A CA 1
ATOM 1192 C C . ARG A 1 153 ? 9.412 -8.899 13.442 1.00 87.31 153 ARG A C 1
ATOM 1194 O O . ARG A 1 153 ? 8.608 -8.615 12.561 1.00 87.31 153 ARG A O 1
ATOM 1201 N N . TYR A 1 154 ? 9.433 -8.302 14.629 1.00 87.94 154 TYR A N 1
ATOM 1202 C CA . TYR A 1 154 ? 8.658 -7.097 14.908 1.00 87.94 154 TYR A CA 1
ATOM 1203 C C . TYR A 1 154 ? 9.309 -5.922 14.174 1.00 87.94 154 TYR A C 1
ATOM 1205 O O . TYR A 1 154 ? 10.514 -5.706 14.319 1.00 87.94 154 TYR A O 1
ATOM 1213 N N . LEU A 1 155 ? 8.543 -5.233 13.326 1.00 88.31 155 LEU A N 1
ATOM 1214 C CA . LEU A 1 155 ?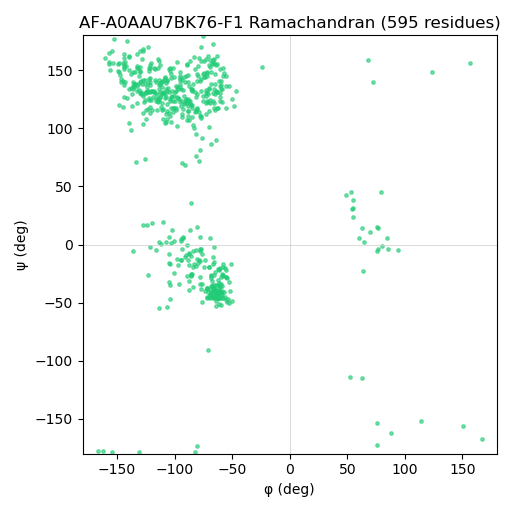 9.093 -4.280 12.353 1.00 88.31 155 LEU A CA 1
ATOM 1215 C C . LEU A 1 155 ? 9.117 -2.829 12.836 1.00 88.31 155 LEU A C 1
ATOM 1217 O O . LEU A 1 155 ? 9.794 -2.024 12.209 1.00 88.31 155 LEU A O 1
ATOM 1221 N N . LEU A 1 156 ? 8.427 -2.506 13.933 1.00 88.00 156 LEU A N 1
ATOM 1222 C CA . LEU A 1 156 ? 8.492 -1.185 14.556 1.00 88.00 156 LEU A CA 1
ATOM 1223 C C . LEU A 1 156 ? 9.707 -1.146 15.493 1.00 88.00 156 LEU A C 1
ATOM 1225 O O . LEU A 1 156 ? 9.710 -1.854 16.508 1.00 88.00 156 LEU A O 1
ATOM 1229 N N . PRO A 1 157 ? 10.766 -0.390 15.161 1.00 84.62 157 PRO A N 1
ATOM 1230 C CA . PRO A 1 157 ? 11.935 -0.311 16.015 1.00 84.62 157 PRO A CA 1
ATOM 1231 C C . PRO A 1 157 ? 11.651 0.613 17.207 1.00 84.62 157 PRO A C 1
ATOM 1233 O O . PRO A 1 157 ? 10.757 1.453 17.176 1.00 84.62 157 PRO A O 1
ATOM 1236 N N . ASN A 1 158 ? 12.413 0.437 18.283 1.00 81.75 158 ASN A N 1
ATOM 1237 C CA . ASN A 1 158 ? 12.231 1.147 19.552 1.00 81.75 158 ASN A CA 1
ATOM 1238 C C . ASN A 1 158 ? 13.201 2.325 19.743 1.00 81.75 158 ASN A C 1
ATOM 1240 O O . ASN A 1 158 ? 13.234 2.935 20.811 1.00 81.75 158 ASN A O 1
ATOM 1244 N N . ASP A 1 159 ? 14.034 2.613 18.744 1.00 81.31 159 ASP A N 1
ATOM 1245 C CA . ASP A 1 159 ? 15.039 3.673 18.779 1.00 81.31 159 ASP A CA 1
ATOM 1246 C C . ASP A 1 159 ? 14.465 5.051 18.411 1.00 81.31 159 ASP A C 1
ATOM 1248 O O . ASP A 1 159 ? 15.059 6.077 18.755 1.00 81.31 159 ASP A O 1
ATOM 1252 N N . ARG A 1 160 ? 13.306 5.082 17.743 1.00 78.62 160 ARG A N 1
ATOM 1253 C CA . ARG A 1 160 ? 12.571 6.289 17.344 1.00 78.62 160 ARG A CA 1
ATOM 1254 C C . ARG A 1 160 ? 11.053 6.073 17.459 1.00 78.62 160 ARG A C 1
ATOM 1256 O O . ARG A 1 160 ? 10.606 4.930 17.426 1.00 78.62 160 ARG A O 1
ATOM 1263 N N . PRO A 1 161 ? 10.253 7.148 17.594 1.00 79.06 161 PRO A N 1
ATOM 1264 C CA . PRO A 1 161 ? 8.802 7.052 17.751 1.00 79.06 161 PRO A CA 1
ATOM 1265 C C . PRO A 1 161 ? 8.107 6.805 16.401 1.00 79.06 161 PRO A C 1
ATOM 1267 O O . PRO A 1 161 ? 7.489 7.710 15.838 1.00 79.06 161 PRO A O 1
ATOM 1270 N N . TYR A 1 162 ? 8.246 5.595 15.859 1.00 84.56 162 TYR A N 1
ATOM 1271 C CA . TYR A 1 162 ? 7.477 5.164 14.692 1.00 84.56 162 TYR A CA 1
ATOM 1272 C C . TYR A 1 162 ? 6.240 4.378 15.119 1.00 84.56 162 TYR A C 1
ATOM 1274 O O . TYR A 1 162 ? 6.335 3.445 15.913 1.00 84.56 162 TYR A O 1
ATOM 1282 N N . ASP A 1 163 ? 5.109 4.686 14.492 1.00 82.50 163 ASP A N 1
ATOM 1283 C CA . ASP A 1 163 ? 3.843 3.967 14.689 1.00 82.50 163 ASP A CA 1
ATOM 1284 C C . ASP A 1 163 ? 3.519 3.047 13.502 1.00 82.50 163 ASP A C 1
ATOM 1286 O O . ASP A 1 163 ? 2.561 2.276 13.536 1.00 82.50 163 ASP A O 1
ATOM 1290 N N . ALA A 1 164 ? 4.303 3.139 12.423 1.00 86.06 164 ALA A N 1
ATOM 1291 C CA . ALA A 1 164 ? 4.101 2.364 11.212 1.00 86.06 164 ALA A CA 1
ATOM 1292 C C . ALA A 1 164 ? 5.410 2.036 10.485 1.00 86.06 164 ALA A C 1
ATOM 1294 O O . ALA A 1 164 ? 6.370 2.811 10.456 1.00 86.06 164 ALA A O 1
ATOM 1295 N N . THR A 1 165 ? 5.422 0.877 9.829 1.00 89.25 165 THR A N 1
ATOM 1296 C CA . THR A 1 165 ? 6.486 0.457 8.914 1.00 89.25 165 THR A CA 1
ATOM 1297 C C . THR A 1 165 ? 5.868 -0.227 7.706 1.00 89.25 165 THR A C 1
ATOM 1299 O O . THR A 1 165 ? 4.998 -1.085 7.853 1.00 89.25 165 THR A O 1
ATOM 1302 N N . VAL A 1 166 ? 6.327 0.141 6.513 1.00 88.56 166 VAL A N 1
ATOM 1303 C CA . VAL A 1 166 ? 5.949 -0.496 5.248 1.00 88.56 166 VAL A CA 1
ATOM 1304 C C . VAL A 1 166 ? 7.208 -1.051 4.597 1.00 88.56 166 VAL A C 1
ATOM 1306 O O . VAL A 1 166 ? 8.219 -0.358 4.509 1.00 88.56 166 VAL A O 1
ATOM 1309 N N . LEU A 1 167 ? 7.149 -2.302 4.145 1.00 90.31 167 LEU A N 1
ATOM 1310 C CA . LEU A 1 167 ? 8.235 -2.956 3.419 1.00 90.31 167 LEU A CA 1
ATOM 1311 C C . LEU A 1 167 ? 7.780 -3.268 1.998 1.00 90.31 167 LEU A C 1
ATOM 1313 O O . LEU A 1 167 ? 6.738 -3.897 1.803 1.00 90.31 167 LEU A O 1
ATOM 1317 N N . PHE A 1 168 ? 8.585 -2.875 1.017 1.00 87.88 168 PHE A N 1
ATOM 1318 C CA . PHE A 1 168 ? 8.407 -3.271 -0.373 1.00 87.88 168 PHE A CA 1
ATOM 1319 C C . PHE A 1 168 ? 9.546 -4.180 -0.822 1.00 87.88 168 PHE A C 1
ATOM 1321 O O . PHE A 1 168 ? 10.719 -3.914 -0.551 1.00 87.88 168 PHE A O 1
ATOM 1328 N N . GLY A 1 169 ? 9.197 -5.220 -1.583 1.00 88.19 169 GLY A N 1
ATOM 1329 C CA . GLY A 1 169 ? 10.190 -6.028 -2.280 1.00 88.19 169 GLY A CA 1
ATOM 1330 C C . GLY A 1 169 ? 10.928 -5.181 -3.330 1.00 88.19 169 GLY A C 1
ATOM 1331 O O . GLY A 1 169 ? 10.269 -4.497 -4.126 1.00 88.19 169 GLY A O 1
ATOM 1332 N N . PRO A 1 170 ? 12.270 -5.233 -3.385 1.00 89.06 170 PRO A N 1
ATOM 1333 C CA . PRO A 1 170 ? 13.073 -4.345 -4.226 1.00 89.06 170 PRO A CA 1
ATOM 1334 C C . PRO A 1 170 ? 12.758 -4.529 -5.714 1.00 89.06 170 PRO A C 1
ATOM 1336 O O . PRO A 1 170 ? 12.620 -3.544 -6.436 1.00 89.06 170 PRO A O 1
ATOM 1339 N N . SER A 1 171 ? 12.550 -5.771 -6.171 1.00 91.81 171 SER A N 1
ATOM 1340 C CA . SER A 1 171 ? 12.253 -6.073 -7.577 1.00 91.81 171 SER A CA 1
ATOM 1341 C C . SER A 1 171 ? 11.022 -5.333 -8.095 1.00 91.81 171 SER A C 1
ATOM 1343 O O . SER A 1 171 ? 11.031 -4.823 -9.213 1.00 91.81 171 SER A O 1
ATOM 1345 N N . ARG A 1 172 ? 9.965 -5.243 -7.277 1.00 90.56 172 ARG A N 1
ATOM 1346 C CA . ARG A 1 172 ? 8.698 -4.617 -7.672 1.00 90.56 172 ARG A CA 1
ATOM 1347 C C . ARG A 1 172 ? 8.856 -3.106 -7.830 1.00 90.56 172 ARG A C 1
ATOM 1349 O O . ARG A 1 172 ? 8.421 -2.549 -8.834 1.00 90.56 172 ARG A O 1
ATOM 1356 N N . ILE A 1 173 ? 9.514 -2.460 -6.866 1.00 90.94 173 ILE A N 1
ATOM 1357 C CA . ILE A 1 173 ? 9.733 -1.007 -6.876 1.00 90.94 173 ILE A CA 1
ATOM 1358 C C . ILE A 1 173 ? 10.715 -0.603 -7.976 1.00 90.94 173 ILE A C 1
ATOM 1360 O O . ILE A 1 173 ? 10.448 0.354 -8.696 1.00 90.94 173 ILE A O 1
ATOM 1364 N N . MET A 1 174 ? 11.809 -1.349 -8.160 1.00 92.50 174 MET A N 1
ATOM 1365 C CA . MET A 1 174 ? 12.757 -1.077 -9.244 1.00 92.50 174 MET A CA 1
ATOM 1366 C C . MET A 1 174 ? 12.101 -1.214 -10.621 1.00 92.50 174 MET A C 1
ATOM 1368 O O . MET A 1 174 ? 12.333 -0.371 -11.483 1.00 92.50 174 MET A O 1
ATOM 1372 N N . LEU A 1 175 ? 11.262 -2.239 -10.830 1.00 92.44 175 LEU A N 1
ATOM 1373 C CA . LEU A 1 175 ? 10.526 -2.398 -12.085 1.00 92.44 175 LEU A CA 1
ATOM 1374 C C . LEU A 1 175 ? 9.555 -1.236 -12.315 1.00 92.44 175 LEU A C 1
ATOM 1376 O O . LEU A 1 175 ? 9.504 -0.695 -13.417 1.00 92.44 175 LEU A O 1
ATOM 1380 N N . ALA A 1 176 ? 8.804 -0.840 -11.287 1.00 91.44 176 ALA A N 1
ATOM 1381 C CA . ALA A 1 176 ? 7.866 0.272 -11.382 1.00 91.44 176 ALA A CA 1
ATOM 1382 C C . ALA A 1 176 ? 8.575 1.600 -11.697 1.00 91.44 176 ALA A C 1
ATOM 1384 O O . ALA A 1 176 ? 8.165 2.299 -12.625 1.00 91.44 176 ALA A O 1
ATOM 1385 N N . GLU A 1 177 ? 9.688 1.910 -11.022 1.00 90.81 177 GLU A N 1
ATOM 1386 C CA . GLU A 1 177 ? 10.463 3.123 -11.312 1.00 90.81 177 GLU A CA 1
ATOM 1387 C C . GLU A 1 177 ? 11.102 3.083 -12.703 1.00 90.81 177 GLU A C 1
ATOM 1389 O O . GLU A 1 177 ? 11.126 4.091 -13.417 1.00 90.81 177 GLU A O 1
ATOM 1394 N N . LEU A 1 178 ? 11.582 1.911 -13.125 1.00 90.06 178 LEU A N 1
ATOM 1395 C CA . LEU A 1 178 ? 12.102 1.722 -14.470 1.00 90.06 178 LEU A CA 1
ATOM 1396 C C . LEU A 1 178 ? 11.024 2.022 -15.517 1.00 90.06 178 LEU A C 1
ATOM 1398 O O . LEU A 1 178 ? 11.246 2.823 -16.421 1.00 90.06 178 LEU A O 1
ATOM 1402 N N . VAL A 1 179 ? 9.844 1.414 -15.392 1.00 87.75 179 VAL A N 1
ATOM 1403 C CA . VAL A 1 179 ? 8.735 1.630 -16.331 1.00 87.75 179 VAL A CA 1
ATOM 1404 C C . VAL A 1 179 ? 8.293 3.093 -16.320 1.00 87.75 179 VAL A C 1
ATOM 1406 O O . VAL A 1 179 ? 8.057 3.668 -17.383 1.00 87.75 179 VAL A O 1
ATOM 1409 N N . ARG A 1 180 ? 8.237 3.729 -15.146 1.00 87.69 180 ARG A N 1
ATOM 1410 C CA . ARG A 1 180 ? 7.945 5.162 -15.002 1.00 87.69 180 ARG A CA 1
ATOM 1411 C C . ARG A 1 180 ? 8.966 6.028 -15.744 1.00 87.69 180 ARG A C 1
ATOM 1413 O O . ARG A 1 180 ? 8.565 6.945 -16.457 1.00 87.69 180 ARG A O 1
ATOM 1420 N N . SER A 1 181 ? 10.253 5.702 -15.644 1.00 87.06 181 SER A N 1
ATOM 1421 C CA . SER A 1 181 ? 11.327 6.398 -16.364 1.00 87.06 181 SER A CA 1
ATOM 1422 C C . SER A 1 181 ? 11.227 6.177 -17.883 1.00 87.06 181 SER A C 1
ATOM 1424 O O . SER A 1 181 ? 11.332 7.128 -18.658 1.00 87.06 181 SER A O 1
ATOM 1426 N N . LEU A 1 182 ? 10.924 4.949 -18.320 1.00 83.50 182 LEU A N 1
ATOM 1427 C CA . LEU A 1 182 ? 10.786 4.587 -19.737 1.00 83.50 182 LEU A CA 1
ATOM 1428 C C . LEU A 1 182 ? 9.562 5.207 -20.423 1.00 83.50 182 LEU A C 1
ATOM 1430 O O . LEU A 1 182 ? 9.630 5.487 -21.618 1.00 83.50 182 LEU A O 1
ATOM 1434 N N . LYS A 1 183 ? 8.467 5.479 -19.699 1.00 82.88 183 LYS A N 1
ATOM 1435 C CA . LYS A 1 183 ? 7.266 6.152 -20.243 1.00 82.88 183 LYS A CA 1
ATOM 1436 C C . LYS A 1 183 ? 7.549 7.533 -20.847 1.00 82.88 183 LYS A C 1
ATOM 1438 O O . LYS A 1 183 ? 6.722 8.053 -21.585 1.00 82.88 183 LYS A O 1
ATOM 1443 N N . THR A 1 184 ? 8.700 8.136 -20.549 1.00 80.69 184 THR A N 1
ATOM 1444 C CA . THR A 1 184 ? 9.128 9.396 -21.179 1.00 80.69 184 THR A CA 1
ATOM 1445 C C . THR A 1 184 ? 9.607 9.223 -22.625 1.00 80.69 184 THR A C 1
ATOM 1447 O O . THR A 1 184 ? 9.650 10.197 -23.371 1.00 80.69 184 THR A O 1
ATOM 1450 N N . ILE A 1 185 ? 9.958 7.995 -23.022 1.00 84.81 185 ILE A N 1
ATOM 1451 C CA . ILE A 1 185 ? 10.598 7.664 -24.307 1.00 84.81 185 ILE A CA 1
ATOM 1452 C C . ILE A 1 185 ? 9.774 6.639 -25.100 1.00 84.81 185 ILE A C 1
ATOM 1454 O O . ILE A 1 185 ? 9.845 6.594 -26.327 1.00 84.81 185 ILE A O 1
ATOM 1458 N N . VAL A 1 186 ? 8.987 5.815 -24.407 1.00 86.06 186 VAL A N 1
ATOM 1459 C CA . VAL A 1 186 ? 8.189 4.737 -24.990 1.00 86.06 186 VAL A CA 1
ATOM 1460 C C . VAL A 1 186 ? 6.705 5.071 -24.912 1.00 86.06 186 VAL A C 1
ATOM 1462 O O . VAL A 1 186 ? 6.198 5.422 -23.847 1.00 86.06 186 VAL A O 1
ATOM 1465 N N . SER A 1 187 ? 6.006 4.913 -26.035 1.00 86.88 187 SER A N 1
ATOM 1466 C CA . SER A 1 187 ? 4.554 5.106 -26.126 1.00 86.88 187 SER A CA 1
ATOM 1467 C C . SER A 1 187 ? 3.804 3.781 -25.979 1.00 86.88 187 SER A C 1
ATOM 1469 O O . SER A 1 187 ? 4.277 2.755 -26.465 1.00 86.88 187 SER A O 1
ATOM 1471 N N . ASP A 1 188 ? 2.639 3.819 -25.321 1.00 85.56 188 ASP A N 1
ATOM 1472 C CA . ASP A 1 188 ? 1.678 2.708 -25.192 1.00 85.56 188 ASP A CA 1
ATOM 1473 C C . ASP A 1 188 ? 2.287 1.365 -24.751 1.00 85.56 188 ASP A C 1
ATOM 1475 O O . ASP A 1 188 ? 1.956 0.306 -25.284 1.00 85.56 188 ASP A O 1
ATOM 1479 N N . VAL A 1 189 ? 3.198 1.411 -23.774 1.00 85.44 189 VAL A N 1
ATOM 1480 C CA . VAL A 1 189 ? 3.891 0.223 -23.262 1.00 85.44 189 VAL A CA 1
ATOM 1481 C C . VAL A 1 189 ? 3.153 -0.438 -22.098 1.00 85.44 189 VAL A C 1
ATOM 1483 O O . VAL A 1 189 ? 2.916 0.163 -21.048 1.00 85.44 189 VAL A O 1
ATOM 1486 N N . GLU A 1 190 ? 2.853 -1.719 -22.272 1.00 88.00 190 GLU A N 1
ATOM 1487 C CA . GLU A 1 190 ? 2.414 -2.667 -21.254 1.00 88.00 190 GLU A CA 1
ATOM 1488 C C . GLU A 1 190 ? 3.446 -3.785 -21.112 1.00 88.00 190 GLU A C 1
ATOM 1490 O O . GLU A 1 190 ? 4.123 -4.171 -22.068 1.00 88.00 190 GLU A O 1
ATOM 1495 N N . PHE A 1 191 ? 3.528 -4.350 -19.912 1.00 88.44 191 PHE A N 1
ATOM 1496 C CA . PHE A 1 191 ? 4.474 -5.403 -19.578 1.00 88.44 191 PHE A CA 1
ATOM 1497 C C . PHE A 1 191 ? 3.750 -6.631 -19.034 1.00 88.44 191 PHE A C 1
ATOM 1499 O O . PHE A 1 191 ? 2.904 -6.510 -18.149 1.00 88.44 191 PHE A O 1
ATOM 1506 N N . ASP A 1 192 ? 4.152 -7.804 -19.511 1.00 92.00 192 ASP A N 1
ATOM 1507 C CA . ASP A 1 192 ? 3.853 -9.077 -18.870 1.00 92.00 192 ASP A CA 1
ATOM 1508 C C . ASP A 1 192 ? 4.959 -9.382 -17.852 1.00 92.00 192 ASP A C 1
ATOM 1510 O O . ASP A 1 192 ? 6.153 -9.377 -18.176 1.00 92.00 192 ASP A O 1
ATOM 1514 N N . LEU A 1 193 ? 4.566 -9.625 -16.603 1.00 93.69 193 LEU A N 1
ATOM 1515 C CA . LEU A 1 193 ? 5.494 -9.931 -15.517 1.00 93.69 193 LEU A CA 1
ATOM 1516 C C . LEU A 1 193 ? 6.079 -11.337 -15.671 1.00 93.69 193 LEU A C 1
ATOM 1518 O O . LEU A 1 193 ? 5.425 -12.249 -16.179 1.00 93.69 193 LEU A O 1
ATOM 1522 N N . ARG A 1 194 ? 7.326 -11.507 -15.229 1.00 94.00 194 ARG A N 1
ATOM 1523 C CA . ARG A 1 194 ? 8.018 -12.797 -15.197 1.00 94.00 194 ARG A CA 1
ATOM 1524 C C . ARG A 1 194 ? 8.359 -13.168 -13.767 1.00 94.00 194 ARG A C 1
ATOM 1526 O O . ARG A 1 194 ? 8.986 -12.382 -13.053 1.00 94.00 194 ARG A O 1
ATOM 1533 N N . HIS A 1 195 ? 8.033 -14.400 -13.407 1.00 93.75 195 HIS A N 1
ATOM 1534 C CA . HIS A 1 195 ? 8.282 -14.966 -12.089 1.00 93.75 195 HIS A CA 1
ATOM 1535 C C . HIS A 1 195 ? 9.151 -16.219 -12.192 1.00 93.75 195 HIS A C 1
ATOM 1537 O O . HIS A 1 195 ? 9.200 -16.859 -13.245 1.00 93.75 195 HIS A O 1
ATOM 1543 N N . ASP A 1 196 ? 9.872 -16.536 -11.121 1.00 92.00 196 ASP A N 1
ATOM 1544 C CA . ASP A 1 196 ? 10.571 -17.816 -10.985 1.00 92.00 196 ASP A CA 1
ATOM 1545 C C . ASP A 1 196 ? 9.639 -18.941 -10.500 1.00 92.00 196 ASP A C 1
ATOM 1547 O O . ASP A 1 196 ? 8.439 -18.740 -10.314 1.00 92.00 196 ASP A O 1
ATOM 1551 N N . GLU A 1 197 ? 10.188 -20.147 -10.312 1.00 90.12 197 GLU A N 1
ATOM 1552 C CA . GLU A 1 197 ? 9.433 -21.325 -9.855 1.00 90.12 197 GLU A CA 1
ATOM 1553 C C . GLU A 1 197 ? 8.825 -21.147 -8.453 1.00 90.12 197 GLU A C 1
ATOM 1555 O O . GLU A 1 197 ? 7.863 -21.833 -8.111 1.00 90.12 197 GLU A O 1
ATOM 1560 N N . GLU A 1 198 ? 9.354 -20.220 -7.647 1.00 86.50 198 GLU A N 1
ATOM 1561 C CA . GLU A 1 198 ? 8.820 -19.875 -6.328 1.00 86.50 198 GLU A CA 1
ATOM 1562 C C . GLU A 1 198 ? 7.825 -18.700 -6.363 1.00 86.50 198 GLU A C 1
ATOM 1564 O O . GLU A 1 198 ? 7.397 -18.228 -5.306 1.00 86.50 198 GLU A O 1
ATOM 1569 N N . GLY A 1 199 ? 7.463 -18.209 -7.553 1.00 87.19 199 GLY A N 1
ATOM 1570 C CA . GLY A 1 199 ? 6.522 -17.104 -7.732 1.00 87.19 199 GLY A CA 1
ATOM 1571 C C . GLY A 1 199 ? 7.109 -15.725 -7.415 1.00 87.19 199 GLY A C 1
ATOM 1572 O O . GLY A 1 199 ? 6.361 -14.762 -7.250 1.00 87.19 199 GLY A O 1
ATOM 1573 N N . ARG A 1 200 ? 8.439 -15.584 -7.316 1.00 87.94 200 ARG A N 1
ATOM 1574 C CA . ARG A 1 200 ? 9.093 -14.287 -7.077 1.00 87.94 200 ARG A CA 1
ATOM 1575 C C . ARG A 1 200 ? 9.278 -13.548 -8.391 1.00 87.94 200 ARG A C 1
ATOM 1577 O O . ARG A 1 200 ? 9.700 -14.131 -9.385 1.00 87.94 200 ARG A O 1
ATOM 1584 N N . LEU A 1 201 ? 9.016 -12.244 -8.387 1.00 91.25 201 LEU A N 1
ATOM 1585 C CA . LEU A 1 201 ? 9.205 -11.392 -9.558 1.00 91.25 201 LEU A CA 1
ATOM 1586 C C . LEU A 1 201 ? 10.694 -11.297 -9.935 1.00 91.25 201 LEU A C 1
ATOM 1588 O O . LEU A 1 201 ? 11.500 -10.745 -9.180 1.00 91.25 201 LEU A O 1
ATOM 1592 N N . ILE A 1 202 ? 11.028 -11.775 -11.134 1.00 94.50 202 ILE A N 1
ATOM 1593 C CA . ILE A 1 202 ? 12.385 -11.765 -11.707 1.00 94.50 202 ILE A CA 1
ATOM 1594 C C . ILE A 1 202 ? 12.520 -10.828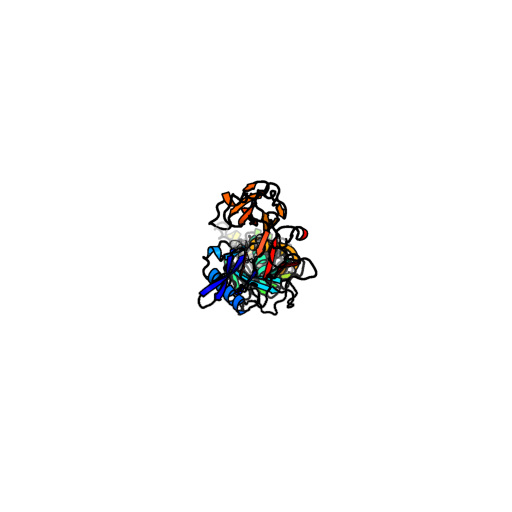 -12.910 1.00 94.50 202 ILE A C 1
ATOM 1596 O O . ILE A 1 202 ? 13.594 -10.726 -13.497 1.00 94.50 202 ILE A O 1
ATOM 1600 N N . GLY A 1 203 ? 11.449 -10.140 -13.305 1.00 94.56 203 GLY A N 1
ATOM 1601 C CA . GLY A 1 203 ? 11.494 -9.166 -14.388 1.00 94.56 203 GLY A CA 1
ATOM 1602 C C . GLY A 1 203 ? 10.178 -9.048 -15.137 1.00 94.56 203 GLY A C 1
ATOM 1603 O O . GLY A 1 203 ? 9.113 -9.358 -14.608 1.00 94.56 203 GLY A O 1
ATOM 1604 N N . ALA A 1 204 ? 10.259 -8.590 -16.381 1.00 94.38 204 ALA A N 1
ATOM 1605 C CA . ALA A 1 204 ? 9.101 -8.394 -17.238 1.00 94.38 204 ALA A CA 1
ATOM 1606 C C . ALA A 1 204 ? 9.484 -8.422 -18.722 1.00 94.38 204 ALA A C 1
ATOM 1608 O O . ALA A 1 204 ? 10.653 -8.298 -19.085 1.00 94.38 204 ALA A O 1
ATOM 1609 N N . VAL A 1 205 ? 8.497 -8.567 -19.597 1.00 94.00 205 VAL A N 1
ATOM 1610 C CA . VAL A 1 205 ? 8.658 -8.425 -21.047 1.00 94.00 205 VAL A CA 1
ATOM 1611 C C . VAL A 1 205 ? 7.574 -7.525 -21.596 1.00 94.00 205 VAL A C 1
ATOM 1613 O O . VAL A 1 205 ? 6.423 -7.626 -21.181 1.00 94.00 205 VAL A O 1
ATOM 1616 N N . ALA A 1 206 ? 7.933 -6.630 -22.509 1.00 92.31 206 ALA A N 1
ATOM 1617 C CA . ALA A 1 206 ? 6.945 -5.772 -23.135 1.00 92.31 206 ALA A CA 1
ATOM 1618 C C . ALA A 1 206 ? 5.968 -6.613 -23.974 1.00 92.31 206 ALA A C 1
ATOM 1620 O O . ALA A 1 206 ? 6.366 -7.444 -24.797 1.00 92.31 206 ALA A O 1
ATOM 1621 N N . LYS A 1 207 ? 4.679 -6.382 -23.748 1.00 91.88 207 LYS A N 1
ATOM 1622 C CA . LYS A 1 207 ? 3.558 -6.982 -24.478 1.00 91.88 207 LYS A CA 1
ATOM 1623 C C . LYS A 1 207 ? 3.203 -6.158 -25.714 1.00 91.88 207 LYS A C 1
ATOM 1625 O O . LYS A 1 207 ? 2.765 -6.694 -26.725 1.00 91.88 207 LYS A O 1
ATOM 1630 N N . ASN A 1 208 ? 3.407 -4.852 -25.629 1.00 91.81 208 ASN A N 1
ATOM 1631 C CA . ASN A 1 208 ? 3.270 -3.874 -26.697 1.00 91.81 208 ASN A CA 1
ATOM 1632 C C . ASN A 1 208 ? 4.171 -2.670 -26.371 1.00 91.81 208 ASN A C 1
ATOM 1634 O O . ASN A 1 208 ? 4.893 -2.666 -25.373 1.00 91.81 208 ASN A O 1
ATOM 1638 N N . GLY A 1 209 ? 4.138 -1.664 -27.233 1.00 90.31 209 GLY A N 1
ATOM 1639 C CA . GLY A 1 209 ? 4.869 -0.421 -27.060 1.00 90.31 209 GLY A CA 1
ATOM 1640 C C . GLY A 1 209 ? 5.782 -0.146 -28.240 1.00 90.31 209 GLY A C 1
ATOM 1641 O O . GLY A 1 209 ? 6.299 -1.063 -28.889 1.00 90.31 209 GLY A O 1
ATOM 1642 N N . GLU A 1 210 ? 5.961 1.137 -28.513 1.00 90.94 210 GLU A N 1
ATOM 1643 C CA . GLU A 1 210 ? 6.791 1.618 -29.608 1.00 90.94 210 GLU A CA 1
ATOM 1644 C C . GLU A 1 210 ? 7.775 2.665 -29.104 1.00 90.94 210 GLU A C 1
ATOM 1646 O O . GLU A 1 210 ? 7.460 3.514 -28.264 1.00 90.94 210 GLU A O 1
ATOM 1651 N N . MET A 1 211 ? 8.987 2.590 -29.640 1.00 88.06 211 MET A N 1
ATOM 1652 C CA . MET A 1 211 ? 10.040 3.560 -29.400 1.00 88.06 211 MET A CA 1
ATOM 1653 C C . MET A 1 211 ? 10.595 4.043 -30.728 1.00 88.06 211 MET A C 1
ATOM 1655 O O . MET A 1 211 ? 10.821 3.260 -31.651 1.00 88.06 211 MET A O 1
ATOM 1659 N N . PHE A 1 212 ? 10.825 5.347 -30.803 1.00 87.06 212 PHE A N 1
ATOM 1660 C CA . PHE A 1 212 ? 11.295 6.007 -32.007 1.00 87.06 212 PHE A CA 1
ATOM 1661 C C . PHE A 1 212 ? 12.723 6.493 -31.802 1.00 87.06 212 PHE A C 1
ATOM 1663 O O . PHE A 1 212 ? 13.023 7.183 -30.828 1.00 87.06 212 PHE A O 1
ATOM 1670 N N . ILE A 1 213 ? 13.589 6.157 -32.748 1.00 85.00 213 ILE A N 1
ATOM 1671 C CA . ILE A 1 213 ? 14.887 6.803 -32.907 1.00 85.00 213 ILE A CA 1
ATOM 1672 C C . ILE A 1 213 ? 14.752 7.660 -34.147 1.00 85.00 213 ILE A C 1
ATOM 1674 O O . ILE A 1 213 ? 14.538 7.142 -35.244 1.00 85.00 213 ILE A O 1
ATOM 1678 N N . GLU A 1 214 ? 14.793 8.973 -33.950 1.00 86.38 214 GLU A N 1
ATOM 1679 C CA . GLU A 1 214 ? 14.710 9.907 -35.062 1.00 86.38 214 GLU A CA 1
ATOM 1680 C C . GLU A 1 214 ? 15.918 9.755 -35.987 1.00 86.38 214 GLU A C 1
ATOM 1682 O O . GLU A 1 214 ? 16.991 9.303 -35.584 1.00 86.38 214 GLU A O 1
ATOM 1687 N N . GLU A 1 215 ? 15.696 10.129 -37.238 1.00 86.88 215 GLU A N 1
ATOM 1688 C CA . GLU A 1 215 ? 16.703 10.121 -38.287 1.00 86.88 215 GLU A CA 1
ATOM 1689 C C . GLU A 1 215 ? 17.936 10.938 -37.878 1.00 86.88 215 GLU A C 1
ATOM 1691 O O . GLU A 1 215 ? 17.823 12.033 -37.312 1.00 86.88 215 GLU A O 1
ATOM 1696 N N . GLN A 1 216 ? 19.122 10.399 -38.157 1.00 82.88 216 GLN A N 1
ATOM 1697 C CA . GLN A 1 216 ? 20.389 11.040 -37.823 1.00 82.88 216 GLN A CA 1
ATOM 1698 C C . GLN A 1 216 ? 21.221 11.268 -39.074 1.00 82.88 216 GLN A C 1
ATOM 1700 O O . GLN A 1 216 ? 21.453 10.338 -39.839 1.00 82.88 216 GLN A O 1
ATOM 1705 N N . PHE A 1 217 ? 21.726 12.492 -39.231 1.00 81.56 217 PHE A N 1
ATOM 1706 C CA . PHE A 1 217 ? 22.573 12.888 -40.350 1.00 81.56 217 PHE A CA 1
ATOM 1707 C C . PHE A 1 217 ? 23.974 13.224 -39.865 1.00 81.56 217 PHE A C 1
ATOM 1709 O O . PHE A 1 217 ? 24.157 14.102 -39.019 1.00 81.56 217 PHE A O 1
ATOM 1716 N N . ILE A 1 218 ? 24.973 12.577 -40.452 1.00 80.25 218 ILE A N 1
ATOM 1717 C CA . ILE A 1 218 ? 26.379 12.843 -40.171 1.00 80.25 218 ILE A CA 1
ATOM 1718 C C . ILE A 1 218 ? 27.104 13.043 -41.489 1.00 80.25 218 ILE A C 1
ATOM 1720 O O . ILE A 1 218 ? 26.995 12.251 -42.416 1.00 80.25 218 ILE A O 1
ATOM 1724 N N . THR A 1 219 ? 27.883 14.112 -41.580 1.00 81.69 219 THR A N 1
ATOM 1725 C CA . THR A 1 219 ? 28.868 14.241 -42.653 1.00 81.69 219 THR A CA 1
ATOM 1726 C C . THR A 1 219 ? 30.174 13.644 -42.172 1.00 81.69 219 THR A C 1
ATOM 1728 O O . THR A 1 219 ? 30.685 14.054 -41.128 1.00 81.69 219 THR A O 1
ATOM 1731 N N . HIS A 1 220 ? 30.722 12.701 -42.928 1.00 78.88 220 HIS A N 1
ATOM 1732 C CA . HIS A 1 220 ? 32.005 12.098 -42.612 1.00 78.88 220 HIS A CA 1
ATOM 1733 C C . HIS A 1 220 ? 32.987 12.286 -43.766 1.00 78.88 220 HIS A C 1
ATOM 1735 O O . HIS A 1 220 ? 32.619 12.246 -44.943 1.00 78.88 220 HIS A O 1
ATOM 1741 N N . THR A 1 221 ? 34.244 12.514 -43.399 1.00 79.50 221 THR A N 1
ATOM 1742 C CA . THR A 1 221 ? 35.362 12.620 -44.331 1.00 79.50 221 THR A CA 1
ATOM 1743 C C . THR A 1 221 ? 36.180 11.354 -44.207 1.00 79.50 221 THR A C 1
ATOM 1745 O O . THR A 1 221 ? 36.706 11.065 -43.136 1.00 79.50 221 THR A O 1
ATOM 1748 N N . PHE A 1 222 ? 36.312 10.632 -45.307 1.00 74.75 222 PHE A N 1
ATOM 1749 C CA . PHE A 1 222 ? 37.111 9.427 -45.390 1.00 74.75 222 PHE A CA 1
ATOM 1750 C C . PHE A 1 222 ? 38.378 9.683 -46.200 1.00 74.75 222 PHE A C 1
ATOM 1752 O O . PHE A 1 222 ? 38.334 10.275 -47.284 1.00 74.75 222 PHE A O 1
ATOM 1759 N N . GLU A 1 223 ? 39.503 9.209 -45.670 1.00 72.25 223 GLU A N 1
ATOM 1760 C CA . GLU A 1 223 ? 40.769 9.139 -46.387 1.00 72.25 223 GLU A CA 1
ATOM 1761 C C . GLU A 1 223 ? 41.007 7.693 -46.822 1.00 72.25 223 GLU A C 1
ATOM 1763 O O . GLU A 1 223 ? 41.125 6.798 -45.990 1.00 72.25 223 GLU A O 1
ATOM 1768 N N . SER A 1 224 ? 41.072 7.452 -48.132 1.00 70.19 224 SER A N 1
ATOM 1769 C CA . SER A 1 224 ? 41.371 6.111 -48.635 1.00 70.19 224 SER A CA 1
ATOM 1770 C C . SER A 1 224 ? 42.823 5.723 -48.379 1.00 70.19 224 SER A C 1
ATOM 1772 O O . SER A 1 224 ? 43.701 6.588 -48.345 1.00 70.19 224 SER A O 1
ATOM 1774 N N . GLU A 1 225 ? 43.102 4.420 -48.455 1.00 67.25 225 GLU A N 1
ATOM 1775 C CA . GLU A 1 225 ? 44.467 3.913 -48.624 1.00 67.25 225 GLU A CA 1
ATOM 1776 C C . GLU A 1 225 ? 45.213 4.675 -49.744 1.00 67.25 225 GLU A C 1
ATOM 1778 O O . GLU A 1 225 ? 44.642 4.875 -50.834 1.00 67.25 225 GLU A O 1
ATOM 1783 N N . PRO A 1 226 ? 46.457 5.143 -49.507 1.00 66.81 226 PRO A N 1
ATOM 1784 C CA . PRO A 1 226 ? 47.178 5.958 -50.472 1.00 66.81 226 PRO A CA 1
ATOM 1785 C C . PRO A 1 226 ? 47.525 5.164 -51.730 1.00 66.81 226 PRO A C 1
ATOM 1787 O O . PRO A 1 226 ? 48.268 4.182 -51.688 1.00 66.81 226 PRO A O 1
ATOM 1790 N N . ILE A 1 227 ? 47.093 5.644 -52.894 1.00 63.75 227 ILE A N 1
ATOM 1791 C CA . ILE A 1 227 ? 47.591 5.128 -54.173 1.00 63.75 227 ILE A CA 1
ATOM 1792 C C . ILE A 1 227 ? 48.832 5.939 -54.537 1.00 63.75 227 ILE A C 1
ATOM 1794 O O . ILE A 1 227 ? 48.766 7.156 -54.681 1.00 63.75 227 ILE A O 1
ATOM 1798 N N . GLN A 1 228 ? 49.984 5.270 -54.663 1.00 69.56 228 GLN A N 1
ATOM 1799 C CA . GLN A 1 228 ? 51.279 5.925 -54.918 1.00 69.56 228 GLN A CA 1
ATOM 1800 C C . GLN A 1 228 ? 51.635 7.018 -53.884 1.00 69.56 228 GLN A C 1
ATOM 1802 O O . GLN A 1 228 ? 52.322 7.985 -54.204 1.00 69.56 228 GLN A O 1
ATOM 1807 N N . GLY A 1 229 ? 51.185 6.858 -52.633 1.00 67.31 229 GLY A N 1
ATOM 1808 C CA . GLY A 1 229 ? 51.472 7.792 -51.539 1.00 67.31 229 GLY A CA 1
ATOM 1809 C C . GLY A 1 229 ? 50.544 9.008 -51.457 1.00 67.31 229 GLY A C 1
ATOM 1810 O O . GLY A 1 229 ? 50.786 9.872 -50.619 1.00 67.31 229 GLY A O 1
ATOM 1811 N N . ILE A 1 230 ? 49.492 9.079 -52.282 1.00 70.12 230 ILE A N 1
ATOM 1812 C CA . ILE A 1 230 ? 48.498 10.160 -52.243 1.00 70.12 230 ILE A CA 1
ATOM 1813 C C . ILE A 1 230 ? 47.165 9.591 -51.733 1.00 70.12 230 ILE A C 1
ATOM 1815 O O . ILE A 1 230 ? 46.585 8.729 -52.404 1.00 70.12 230 ILE A O 1
ATOM 1819 N N . PRO A 1 231 ? 46.670 10.033 -50.562 1.00 68.31 231 PRO A N 1
ATOM 1820 C CA . PRO A 1 231 ? 45.353 9.643 -50.076 1.00 68.31 231 PRO A CA 1
ATOM 1821 C C . PRO A 1 231 ? 44.256 10.327 -50.899 1.00 68.31 231 PRO A C 1
ATOM 1823 O O . PRO A 1 231 ? 44.420 11.455 -51.382 1.00 68.31 231 PRO A O 1
ATOM 1826 N N . ARG A 1 232 ? 43.123 9.642 -51.052 1.00 76.69 232 ARG A N 1
ATOM 1827 C CA . ARG A 1 232 ? 41.920 10.199 -51.682 1.00 76.69 232 ARG A CA 1
ATOM 1828 C C . ARG A 1 232 ? 40.986 10.674 -50.586 1.00 76.69 232 ARG A C 1
ATOM 1830 O O . ARG A 1 232 ? 40.776 9.954 -49.618 1.00 76.69 232 ARG A O 1
ATOM 1837 N N . LEU A 1 233 ? 40.429 11.862 -50.765 1.00 76.88 233 LEU A N 1
ATOM 1838 C CA . LEU A 1 233 ? 39.460 12.463 -49.869 1.00 76.88 233 LEU A CA 1
ATOM 1839 C C . LEU A 1 233 ? 38.056 12.239 -50.428 1.00 76.88 233 LEU A C 1
ATOM 1841 O O . LEU A 1 233 ? 37.706 12.773 -51.485 1.00 76.88 233 LEU A O 1
ATOM 1845 N N . VAL A 1 234 ? 37.242 11.486 -49.701 1.00 76.81 234 VAL A N 1
ATOM 1846 C CA . VAL A 1 234 ? 35.817 11.319 -49.995 1.00 76.81 234 VAL A CA 1
ATOM 1847 C C . VAL A 1 234 ? 35.029 11.983 -48.876 1.00 76.81 234 VAL A C 1
ATOM 1849 O O . VAL A 1 234 ? 35.259 11.666 -47.713 1.00 76.81 234 VAL A O 1
ATOM 1852 N N . LEU A 1 235 ? 34.103 12.889 -49.203 1.00 79.88 235 LEU A N 1
ATOM 1853 C CA . LEU A 1 235 ? 33.063 13.277 -48.248 1.00 79.88 235 LEU A CA 1
ATOM 1854 C C . LEU A 1 235 ? 31.733 12.673 -48.667 1.00 79.88 235 LEU A C 1
ATOM 1856 O O . LEU A 1 235 ? 31.301 12.791 -49.822 1.00 79.88 235 LEU A O 1
ATOM 1860 N N . PHE A 1 236 ? 31.079 12.063 -47.692 1.00 83.00 236 PHE A N 1
ATOM 1861 C CA . PHE A 1 236 ? 29.742 11.524 -47.827 1.00 83.00 236 PHE A CA 1
ATOM 1862 C C . PHE A 1 236 ? 28.870 11.979 -46.663 1.00 83.00 236 PHE A C 1
ATOM 1864 O O . PHE A 1 236 ? 29.343 12.273 -45.561 1.00 83.00 236 PHE A O 1
ATOM 1871 N N . ALA A 1 237 ? 27.576 12.059 -46.943 1.00 83.06 237 ALA A N 1
ATOM 1872 C CA . ALA A 1 237 ? 26.551 12.167 -45.929 1.00 83.06 237 ALA A CA 1
ATOM 1873 C C . ALA A 1 237 ? 26.118 10.742 -45.588 1.00 83.06 237 ALA A C 1
ATOM 1875 O O . ALA A 1 237 ? 25.726 9.984 -46.476 1.00 83.06 237 ALA A O 1
ATOM 1876 N N . ALA A 1 238 ? 26.252 10.387 -44.320 1.00 84.00 238 ALA A N 1
ATOM 1877 C CA . ALA A 1 238 ? 25.703 9.183 -43.742 1.00 84.00 238 ALA A CA 1
ATOM 1878 C C . ALA A 1 238 ? 24.398 9.529 -43.035 1.00 84.00 238 ALA A C 1
ATOM 1880 O O . ALA A 1 238 ? 24.331 10.497 -42.273 1.00 84.00 238 ALA A O 1
ATOM 1881 N N . GLU A 1 239 ? 23.375 8.736 -43.297 1.00 85.75 239 GLU A N 1
ATOM 1882 C CA . GLU A 1 239 ? 22.059 8.876 -42.704 1.00 85.75 239 GLU A CA 1
ATOM 1883 C C . GLU A 1 239 ? 21.672 7.547 -42.069 1.00 85.75 239 GLU A C 1
ATOM 1885 O O . GLU A 1 239 ? 21.660 6.511 -42.731 1.00 85.75 239 GLU A O 1
ATOM 1890 N N . VAL A 1 240 ? 21.348 7.570 -40.781 1.00 85.00 240 VAL A N 1
ATOM 1891 C CA . VAL A 1 240 ? 20.617 6.465 -40.163 1.00 85.00 240 VAL A CA 1
ATOM 1892 C C . VAL A 1 240 ? 19.150 6.839 -40.224 1.00 85.00 240 VAL A C 1
ATOM 1894 O O . VAL A 1 240 ? 18.722 7.766 -39.530 1.00 85.00 240 VAL A O 1
ATOM 1897 N N . SER A 1 241 ? 18.394 6.139 -41.066 1.00 85.62 241 SER A N 1
ATOM 1898 C CA . SER A 1 241 ? 16.970 6.409 -41.238 1.00 85.62 241 SER A CA 1
ATOM 1899 C C . SER A 1 241 ? 16.210 6.157 -39.934 1.00 85.62 241 SER A C 1
ATOM 1901 O O . SER A 1 241 ? 16.639 5.379 -39.078 1.00 85.62 241 SER A O 1
ATOM 1903 N N . LYS A 1 242 ? 15.056 6.815 -39.779 1.00 88.50 242 LYS A N 1
ATOM 1904 C CA . LYS A 1 242 ? 14.209 6.687 -38.586 1.00 88.50 242 LYS A CA 1
ATOM 1905 C C . LYS A 1 242 ? 13.942 5.216 -38.241 1.00 88.50 242 LYS A C 1
ATOM 1907 O O . LYS A 1 242 ? 13.394 4.472 -39.053 1.00 88.50 242 LYS A O 1
ATOM 1912 N N . ILE A 1 243 ? 14.252 4.827 -37.005 1.00 88.31 243 ILE A N 1
ATOM 1913 C CA . ILE A 1 243 ? 14.054 3.459 -36.513 1.00 88.31 243 ILE A CA 1
ATOM 1914 C C . ILE A 1 243 ? 12.806 3.420 -35.637 1.00 88.31 243 ILE A C 1
ATOM 1916 O O . ILE A 1 243 ? 12.674 4.190 -34.684 1.00 88.31 243 ILE A O 1
ATOM 1920 N N . VAL A 1 244 ? 11.898 2.495 -35.951 1.00 88.69 244 VAL A N 1
ATOM 1921 C CA . VAL A 1 244 ? 10.719 2.198 -35.132 1.00 88.69 244 VAL A CA 1
ATOM 1922 C C . VAL A 1 244 ? 10.930 0.851 -34.460 1.00 88.69 244 VAL A C 1
ATOM 1924 O O . VAL A 1 244 ? 10.841 -0.200 -35.094 1.00 88.69 244 VAL A O 1
ATOM 1927 N N . LEU A 1 245 ? 11.214 0.887 -33.164 1.00 87.50 245 LEU A N 1
ATOM 1928 C CA . LEU A 1 245 ? 11.401 -0.301 -32.347 1.00 87.50 245 LEU A CA 1
ATOM 1929 C C . LEU A 1 245 ? 10.052 -0.747 -31.797 1.00 87.50 245 LEU A C 1
ATOM 1931 O O . LEU A 1 245 ? 9.477 -0.092 -30.925 1.00 87.50 245 LEU A O 1
ATOM 1935 N N . LYS A 1 246 ? 9.565 -1.884 -32.293 1.00 90.69 246 LYS A N 1
ATOM 1936 C CA . LYS A 1 246 ? 8.427 -2.583 -31.695 1.00 90.69 246 LYS A CA 1
ATOM 1937 C C . LYS A 1 246 ? 8.924 -3.380 -30.503 1.00 90.69 246 LYS A C 1
ATOM 1939 O O . LYS A 1 246 ? 9.750 -4.273 -30.661 1.00 90.69 246 LYS A O 1
ATOM 1944 N N . LEU A 1 247 ? 8.433 -3.042 -29.317 1.00 89.31 247 LEU A N 1
ATOM 1945 C CA . LEU A 1 247 ? 8.962 -3.606 -28.079 1.00 89.31 247 LEU A CA 1
ATOM 1946 C C . LEU A 1 247 ? 8.403 -4.991 -27.751 1.00 89.31 247 LEU A C 1
ATOM 1948 O O . LEU A 1 247 ? 9.015 -5.707 -26.960 1.00 89.31 247 LEU A O 1
ATOM 1952 N N . GLU A 1 248 ? 7.269 -5.374 -28.349 1.00 91.44 248 GLU A N 1
ATOM 1953 C CA . GLU A 1 248 ? 6.621 -6.667 -28.108 1.00 91.44 248 GLU A CA 1
ATOM 1954 C C . GLU A 1 248 ? 7.637 -7.814 -28.203 1.00 91.44 248 GLU A C 1
ATOM 1956 O O . GLU A 1 248 ? 8.230 -8.036 -29.256 1.00 91.44 248 GLU A O 1
ATOM 1961 N N . LYS A 1 249 ? 7.808 -8.554 -27.099 1.00 84.25 249 LYS A N 1
ATOM 1962 C CA . LYS A 1 249 ? 8.720 -9.708 -26.930 1.00 84.25 249 LYS A CA 1
ATOM 1963 C C . LYS A 1 249 ? 10.220 -9.414 -27.051 1.00 84.25 249 LYS A C 1
ATOM 1965 O O . LYS A 1 249 ? 11.006 -10.168 -26.481 1.00 84.25 249 LYS A O 1
ATOM 1970 N N . GLU A 1 250 ? 10.609 -8.342 -27.728 1.00 86.44 250 GLU A N 1
ATOM 1971 C CA . GLU A 1 250 ? 12.003 -7.953 -27.954 1.00 86.44 250 GLU A CA 1
ATOM 1972 C C . GLU A 1 250 ? 12.578 -7.120 -26.802 1.00 86.44 250 GLU A C 1
ATOM 1974 O O . GLU A 1 250 ? 13.787 -7.137 -26.581 1.00 86.44 250 GLU A O 1
ATOM 1979 N N . PHE A 1 251 ? 11.734 -6.417 -26.038 1.00 90.44 251 PHE A N 1
ATOM 1980 C CA . PHE A 1 251 ? 12.157 -5.609 -24.894 1.00 90.44 251 PHE A CA 1
ATOM 1981 C C . PHE A 1 251 ? 11.956 -6.373 -23.580 1.00 90.44 251 PHE A C 1
ATOM 1983 O O . PHE A 1 251 ? 10.839 -6.499 -23.065 1.00 90.44 251 PHE A O 1
ATOM 1990 N N . GLY A 1 252 ? 13.050 -6.910 -23.042 1.00 93.06 252 GLY A N 1
ATOM 1991 C CA . GLY A 1 252 ? 13.056 -7.707 -21.819 1.00 93.06 252 GLY A CA 1
ATOM 1992 C C . GLY A 1 252 ? 13.744 -6.994 -20.662 1.00 93.06 252 GLY A C 1
ATOM 1993 O O . GLY A 1 252 ? 14.845 -6.476 -20.817 1.00 93.06 252 GLY A O 1
ATOM 1994 N N . VAL A 1 253 ? 13.124 -7.038 -19.487 1.00 95.31 253 VAL A N 1
ATOM 1995 C CA . VAL A 1 253 ? 13.700 -6.603 -18.213 1.00 95.31 253 VAL A CA 1
ATOM 1996 C C . VAL A 1 253 ? 13.972 -7.839 -17.362 1.00 95.31 253 VAL A C 1
ATOM 1998 O O . VAL A 1 253 ? 13.092 -8.683 -17.198 1.00 95.31 253 VAL A O 1
ATOM 2001 N N . SER A 1 254 ? 15.176 -7.941 -16.811 1.00 96.31 254 SER A N 1
ATOM 2002 C CA . SER A 1 254 ? 15.585 -8.991 -15.875 1.00 96.31 254 SER A CA 1
ATOM 2003 C C . SER A 1 254 ? 16.073 -8.354 -14.581 1.00 96.31 254 SER A C 1
ATOM 2005 O O . SER A 1 254 ? 16.762 -7.340 -14.609 1.00 96.31 254 SER A O 1
ATOM 2007 N N . ILE A 1 255 ? 15.708 -8.933 -13.443 1.00 95.38 255 ILE A N 1
ATOM 2008 C CA . ILE A 1 255 ? 16.015 -8.409 -12.115 1.00 95.38 255 ILE A CA 1
ATOM 2009 C C . ILE A 1 255 ? 16.684 -9.509 -11.305 1.00 95.38 255 ILE A C 1
ATOM 2011 O O . ILE A 1 255 ? 16.170 -10.622 -11.208 1.00 95.38 255 ILE A O 1
ATOM 2015 N N . ASN A 1 256 ? 17.825 -9.189 -10.701 1.00 92.38 256 ASN A N 1
ATOM 2016 C CA . ASN A 1 256 ? 18.556 -10.104 -9.838 1.00 92.38 256 ASN A CA 1
ATOM 2017 C C . ASN A 1 256 ? 19.116 -9.355 -8.623 1.00 92.38 256 ASN A C 1
ATOM 2019 O O . ASN A 1 256 ? 20.095 -8.612 -8.723 1.00 92.38 256 ASN A O 1
ATOM 2023 N N . GLY A 1 257 ? 18.477 -9.544 -7.467 1.00 89.12 257 GLY A N 1
ATOM 2024 C CA . GLY A 1 257 ? 18.831 -8.837 -6.239 1.00 89.12 257 GLY A CA 1
ATOM 2025 C C . GLY A 1 257 ? 18.631 -7.330 -6.389 1.00 89.12 257 GLY A C 1
ATOM 2026 O O . GLY A 1 257 ? 17.508 -6.872 -6.567 1.00 89.12 257 GLY A O 1
ATOM 2027 N N . ASN A 1 258 ? 19.724 -6.571 -6.325 1.00 91.56 258 ASN A N 1
ATOM 2028 C CA . ASN A 1 258 ? 19.729 -5.116 -6.480 1.00 91.56 258 ASN A CA 1
ATOM 2029 C C . ASN A 1 258 ? 20.030 -4.654 -7.917 1.00 91.56 258 ASN A C 1
ATOM 2031 O O . ASN A 1 258 ? 20.188 -3.457 -8.135 1.00 91.56 258 ASN A O 1
ATOM 2035 N N . LYS A 1 259 ? 20.150 -5.571 -8.886 1.00 94.44 259 LYS A N 1
ATOM 2036 C CA . LYS A 1 259 ? 20.492 -5.251 -10.278 1.00 94.44 259 LYS A CA 1
ATOM 2037 C C . LYS A 1 259 ? 19.307 -5.437 -11.207 1.00 94.44 259 LYS A C 1
ATOM 2039 O O . LYS A 1 259 ? 18.560 -6.408 -11.082 1.00 94.44 259 LYS A O 1
ATOM 2044 N N . VAL A 1 260 ? 19.191 -4.533 -12.171 1.00 95.81 260 VAL A N 1
ATOM 2045 C CA . VAL A 1 260 ? 18.204 -4.581 -13.248 1.00 95.81 260 VAL A CA 1
ATOM 2046 C C . VAL A 1 260 ? 18.933 -4.505 -14.578 1.00 95.81 260 VAL A C 1
ATOM 2048 O O . VAL A 1 260 ? 19.758 -3.622 -14.785 1.00 95.81 260 VAL A O 1
ATOM 2051 N N . GLU A 1 261 ? 18.612 -5.410 -15.488 1.00 96.00 261 GLU A N 1
ATOM 2052 C CA . GLU A 1 261 ? 19.136 -5.423 -16.847 1.00 96.00 261 GLU A CA 1
ATOM 2053 C C . GLU A 1 261 ? 17.986 -5.311 -17.836 1.00 96.00 261 GLU A C 1
ATOM 2055 O O . GLU A 1 261 ? 16.988 -6.027 -17.743 1.00 96.00 261 GLU A O 1
ATOM 2060 N N . ILE A 1 262 ? 18.138 -4.417 -18.801 1.00 94.44 262 ILE A N 1
ATOM 2061 C CA . ILE A 1 262 ? 17.207 -4.235 -19.905 1.00 94.44 262 ILE A CA 1
ATOM 2062 C C . ILE A 1 262 ? 17.917 -4.672 -21.167 1.00 94.44 262 ILE A C 1
ATOM 2064 O O . ILE A 1 262 ? 18.994 -4.164 -21.468 1.00 94.44 262 ILE A O 1
ATOM 2068 N N . LYS A 1 263 ? 17.296 -5.570 -21.921 1.00 94.06 263 LYS A N 1
ATOM 2069 C CA . LYS A 1 263 ? 17.831 -6.078 -23.174 1.00 94.06 263 LYS A CA 1
ATOM 2070 C C . LYS A 1 263 ? 16.844 -5.848 -24.304 1.00 94.06 263 LYS A C 1
ATOM 2072 O O . LYS A 1 263 ? 15.669 -6.186 -24.162 1.00 94.06 263 LYS A O 1
ATOM 2077 N N . TRP A 1 264 ? 17.329 -5.302 -25.416 1.00 92.38 264 TRP A N 1
ATOM 2078 C CA . TRP A 1 264 ? 16.529 -5.109 -26.623 1.00 92.38 264 TRP A CA 1
ATOM 2079 C C . TRP A 1 264 ? 17.364 -5.217 -27.894 1.00 92.38 264 TRP A C 1
ATOM 2081 O O . TRP A 1 264 ? 18.584 -5.028 -27.890 1.00 92.38 264 TRP A O 1
ATOM 2091 N N . LYS A 1 265 ? 16.688 -5.539 -28.995 1.00 91.44 265 LYS A N 1
ATOM 2092 C CA . LYS A 1 265 ? 17.280 -5.633 -30.326 1.00 91.44 265 LYS A CA 1
ATOM 2093 C C . LYS A 1 265 ? 16.924 -4.400 -31.152 1.00 91.44 265 LYS A C 1
ATOM 2095 O O . LYS A 1 265 ? 15.820 -3.875 -31.045 1.00 91.44 265 LYS A O 1
ATOM 2100 N N . VAL A 1 266 ? 17.871 -3.951 -31.968 1.00 90.31 266 VAL A N 1
ATOM 2101 C CA . VAL A 1 266 ? 17.725 -2.812 -32.876 1.00 90.31 266 VAL A CA 1
ATOM 2102 C C . VAL A 1 266 ? 18.131 -3.258 -34.268 1.00 90.31 266 VAL A C 1
ATOM 2104 O O . VAL A 1 266 ? 19.224 -3.791 -34.459 1.00 90.31 266 VAL A O 1
ATOM 2107 N N . GLU A 1 267 ? 17.248 -3.017 -35.226 1.00 91.88 267 GLU A N 1
ATOM 2108 C CA . GLU A 1 267 ? 17.493 -3.212 -36.650 1.00 91.88 267 GLU A CA 1
ATOM 2109 C C . GLU A 1 267 ? 17.182 -1.902 -37.364 1.00 91.88 267 GLU A C 1
ATOM 2111 O O . GLU A 1 267 ? 16.210 -1.223 -37.027 1.00 91.88 267 GLU A O 1
ATOM 2116 N N . GLY A 1 268 ? 18.022 -1.529 -38.317 1.00 91.12 268 GLY A N 1
ATOM 2117 C CA . GLY A 1 268 ? 17.884 -0.280 -39.050 1.00 91.12 268 GLY A CA 1
ATOM 2118 C C . GLY A 1 268 ? 18.683 -0.307 -40.341 1.00 91.12 268 GLY A C 1
ATOM 2119 O O . GLY A 1 268 ? 19.288 -1.322 -40.686 1.00 91.12 268 GLY A O 1
ATOM 2120 N N . VAL A 1 269 ? 18.662 0.816 -41.050 1.00 91.56 269 VAL A N 1
ATOM 2121 C CA . VAL A 1 269 ? 19.314 0.984 -42.349 1.00 91.56 269 VAL A CA 1
ATOM 2122 C C . VAL A 1 269 ? 20.263 2.174 -42.270 1.00 91.56 269 VAL A C 1
ATOM 2124 O O . VAL A 1 269 ? 19.891 3.232 -41.753 1.00 91.56 269 VAL A O 1
ATOM 2127 N N . LEU A 1 270 ? 21.495 1.983 -42.745 1.00 90.12 270 LEU A N 1
ATOM 2128 C CA . LEU A 1 270 ? 22.467 3.055 -42.939 1.00 90.12 270 LEU A CA 1
ATOM 2129 C C . LEU A 1 270 ? 22.499 3.415 -44.425 1.00 90.12 270 LEU A C 1
ATOM 2131 O O . LEU A 1 270 ? 22.947 2.616 -45.244 1.00 90.12 270 LEU A O 1
ATOM 2135 N N . GLY A 1 271 ? 22.063 4.627 -44.752 1.00 89.19 271 GLY A N 1
ATOM 2136 C CA . GLY A 1 271 ? 22.196 5.223 -46.074 1.00 89.19 271 GLY A CA 1
ATOM 2137 C C . GLY A 1 271 ? 23.490 6.025 -46.201 1.00 89.19 271 GLY A C 1
ATOM 2138 O O . GLY A 1 271 ? 23.877 6.754 -45.288 1.00 89.19 271 GLY A O 1
ATOM 2139 N N . LEU A 1 272 ? 24.154 5.931 -47.351 1.00 87.88 272 LEU A N 1
ATOM 2140 C CA . LEU A 1 272 ? 25.324 6.728 -47.709 1.00 87.88 272 LEU A CA 1
ATOM 2141 C C . LEU A 1 272 ? 25.078 7.448 -49.032 1.00 87.88 272 LEU A C 1
ATOM 2143 O O . LEU A 1 272 ? 24.688 6.847 -50.031 1.00 87.88 272 LEU A O 1
ATOM 2147 N N . THR A 1 273 ? 25.360 8.749 -49.050 1.00 89.06 273 THR A N 1
ATOM 2148 C CA . THR A 1 273 ? 25.377 9.560 -50.271 1.00 89.06 273 THR A CA 1
ATOM 2149 C C . THR A 1 273 ? 26.704 10.305 -50.364 1.00 89.06 273 THR A C 1
ATOM 2151 O O . THR A 1 273 ? 26.904 11.305 -49.661 1.00 89.06 273 THR A O 1
ATOM 2154 N N . PRO A 1 274 ? 27.639 9.858 -51.218 1.00 86.81 274 PRO A N 1
ATOM 2155 C CA . PRO A 1 274 ? 28.823 10.638 -51.536 1.00 86.81 274 PRO A CA 1
ATOM 2156 C C . PRO A 1 274 ? 28.416 11.955 -52.188 1.00 86.81 274 PRO A C 1
ATOM 2158 O O . PRO A 1 274 ? 27.510 11.996 -53.017 1.00 86.81 274 PRO A O 1
ATOM 2161 N N . PHE A 1 275 ? 29.103 13.040 -51.849 1.00 87.69 275 PHE A N 1
ATOM 2162 C CA . PHE A 1 275 ? 28.892 14.338 -52.502 1.00 87.69 275 PHE A CA 1
ATOM 2163 C C . PHE A 1 275 ? 30.202 15.059 -52.831 1.00 87.69 275 PHE A C 1
ATOM 2165 O O . PHE A 1 275 ? 30.197 16.092 -53.504 1.00 87.69 275 PHE A O 1
ATOM 2172 N N . TYR A 1 276 ? 31.338 14.511 -52.394 1.00 85.75 276 TYR A N 1
ATOM 2173 C CA . TYR A 1 276 ? 32.658 15.002 -52.750 1.00 85.75 276 TYR A CA 1
ATOM 2174 C C . TYR A 1 276 ? 33.643 13.849 -52.915 1.00 85.75 276 TYR A C 1
ATOM 2176 O O . TYR A 1 276 ? 33.698 12.944 -52.087 1.00 85.75 276 TYR A O 1
ATOM 2184 N N . LEU A 1 277 ? 34.461 13.922 -53.961 1.00 84.75 277 LEU A N 1
ATOM 2185 C CA . LEU A 1 277 ? 35.579 13.019 -54.198 1.00 84.75 277 LEU A CA 1
ATOM 2186 C C . LEU A 1 277 ? 36.714 13.824 -54.839 1.00 84.75 277 LEU A C 1
ATOM 2188 O O . LEU A 1 277 ? 36.545 14.370 -55.932 1.00 84.75 277 LEU A O 1
ATOM 2192 N N . ASP A 1 278 ? 37.859 13.903 -54.166 1.00 84.44 278 ASP A N 1
ATOM 2193 C CA . ASP A 1 278 ? 39.061 14.542 -54.703 1.00 84.44 278 ASP A CA 1
ATOM 2194 C C . ASP A 1 278 ? 40.342 13.939 -54.104 1.00 84.44 278 ASP A C 1
ATOM 2196 O O . ASP A 1 278 ? 40.295 13.085 -53.226 1.00 84.44 278 ASP A O 1
ATOM 2200 N N . ASP A 1 279 ? 41.503 14.383 -54.564 1.00 80.62 279 ASP A N 1
ATOM 2201 C CA . ASP A 1 279 ? 42.804 14.108 -53.951 1.00 80.62 279 ASP A CA 1
ATOM 2202 C C . ASP A 1 279 ? 43.528 15.415 -53.597 1.00 80.62 279 ASP A C 1
ATOM 2204 O O . ASP A 1 279 ? 43.130 16.508 -54.007 1.00 80.62 279 ASP A O 1
ATOM 2208 N N . GLN A 1 280 ? 44.631 15.317 -52.850 1.00 79.88 280 GLN A N 1
ATOM 2209 C CA . GLN A 1 280 ? 45.394 16.495 -52.411 1.00 79.88 280 GLN A CA 1
ATOM 2210 C C . GLN A 1 280 ? 45.964 17.334 -53.570 1.00 79.88 280 GLN A C 1
ATOM 2212 O O . GLN A 1 280 ? 46.266 18.512 -53.384 1.00 79.88 280 GLN A O 1
ATOM 2217 N N . LEU A 1 281 ? 46.117 16.752 -54.766 1.00 81.25 281 LEU A N 1
ATOM 2218 C CA . LEU A 1 281 ? 46.606 17.453 -55.956 1.00 81.25 281 LEU A CA 1
ATOM 2219 C C . LEU A 1 281 ? 45.479 17.993 -56.855 1.00 81.25 281 LEU A C 1
ATOM 2221 O O . LEU A 1 281 ? 45.768 18.559 -57.915 1.00 81.25 281 LEU A O 1
ATOM 2225 N N . HIS A 1 282 ? 44.210 17.841 -56.455 1.00 83.00 282 HIS A N 1
ATOM 2226 C CA . HIS A 1 282 ? 43.021 18.168 -57.253 1.00 83.00 282 HIS A CA 1
ATOM 2227 C C . HIS A 1 282 ? 42.985 17.485 -58.632 1.00 83.00 282 HIS A C 1
ATOM 2229 O O . HIS A 1 282 ? 42.379 17.985 -59.589 1.00 83.00 282 HIS A O 1
ATOM 2235 N N . PHE A 1 283 ? 43.696 16.372 -58.772 1.00 79.06 283 PHE A N 1
ATOM 2236 C CA . PHE A 1 283 ? 43.768 15.578 -59.984 1.00 79.06 283 PHE A CA 1
ATOM 2237 C C . PHE A 1 283 ? 42.441 14.865 -60.247 1.00 79.06 283 PHE A C 1
ATOM 2239 O O . PHE A 1 283 ? 41.935 14.925 -61.369 1.00 79.06 283 PHE A O 1
ATOM 2246 N N . ILE A 1 284 ? 41.833 14.258 -59.226 1.00 78.31 284 ILE A N 1
ATOM 2247 C CA . ILE A 1 284 ? 40.572 13.520 -59.359 1.00 78.31 284 ILE A CA 1
ATOM 2248 C C . ILE A 1 284 ? 39.451 14.455 -59.785 1.00 78.31 284 ILE A C 1
ATOM 2250 O O . ILE A 1 284 ? 38.747 14.169 -60.753 1.00 78.31 284 ILE A O 1
ATOM 2254 N N . ARG A 1 285 ? 39.335 15.621 -59.149 1.00 82.00 285 ARG A N 1
ATOM 2255 C CA . ARG A 1 285 ? 38.345 16.627 -59.535 1.00 82.00 285 ARG A CA 1
ATOM 2256 C C . ARG A 1 285 ? 38.499 17.084 -60.985 1.00 82.00 285 ARG A C 1
ATOM 2258 O O . ARG A 1 285 ? 37.499 17.257 -61.682 1.00 82.00 285 ARG A O 1
ATOM 2265 N N . ARG A 1 286 ? 39.735 17.258 -61.472 1.00 79.44 286 ARG A N 1
ATOM 2266 C CA . ARG A 1 286 ? 39.994 17.582 -62.890 1.00 79.44 286 ARG A CA 1
ATOM 2267 C C . ARG A 1 286 ? 39.596 16.435 -63.817 1.00 79.44 286 ARG A C 1
ATOM 2269 O O . ARG A 1 286 ? 39.040 16.693 -64.880 1.00 79.44 286 ARG A O 1
ATOM 2276 N N . MET A 1 287 ? 39.856 15.193 -63.415 1.00 76.44 287 MET A N 1
ATOM 2277 C CA . MET A 1 287 ? 39.502 14.002 -64.187 1.00 76.44 287 MET A CA 1
ATOM 2278 C C . MET A 1 287 ? 37.987 13.814 -64.280 1.00 76.44 287 MET A C 1
ATOM 2280 O O . MET A 1 287 ? 37.472 13.638 -65.381 1.00 76.44 287 MET A O 1
ATOM 2284 N N . LEU A 1 288 ? 37.254 13.944 -63.175 1.00 79.38 288 LEU A N 1
ATOM 2285 C CA . LEU A 1 288 ? 35.789 13.874 -63.175 1.00 79.38 288 LEU A CA 1
ATOM 2286 C C . LEU A 1 288 ? 35.160 15.011 -64.000 1.00 79.38 288 LEU A C 1
ATOM 2288 O O . LEU A 1 288 ? 34.184 14.794 -64.710 1.00 79.38 288 LEU A O 1
ATOM 2292 N N . GLY A 1 289 ? 35.766 16.204 -63.998 1.00 78.38 289 GLY A N 1
ATOM 2293 C CA . GLY A 1 289 ? 35.328 17.346 -64.812 1.00 78.38 289 GLY A CA 1
ATOM 2294 C C . GLY A 1 289 ? 35.713 17.293 -66.298 1.00 78.38 289 GLY A C 1
ATOM 2295 O O . GLY A 1 289 ? 35.329 18.186 -67.051 1.00 78.38 289 GLY A O 1
ATOM 2296 N N . SER A 1 290 ? 36.474 16.285 -66.738 1.00 75.62 290 SER A N 1
ATOM 2297 C CA . SER A 1 290 ? 36.987 16.192 -68.116 1.00 75.62 290 SER A CA 1
ATOM 2298 C C . SER A 1 290 ? 35.963 15.692 -69.145 1.00 75.62 290 SER A C 1
ATOM 2300 O O . SER A 1 290 ? 36.212 15.782 -70.345 1.00 75.62 290 SER A O 1
ATOM 2302 N N . GLY A 1 291 ? 34.830 15.142 -68.689 1.00 71.94 291 GLY A N 1
ATOM 2303 C CA . GLY A 1 291 ? 33.802 14.534 -69.543 1.00 71.94 291 GLY A CA 1
ATOM 2304 C C . GLY A 1 291 ? 34.113 13.105 -70.015 1.00 71.94 291 GLY A C 1
ATOM 2305 O O . GLY A 1 291 ? 33.287 12.503 -70.696 1.00 71.94 291 GLY A O 1
ATOM 2306 N N . PHE A 1 292 ? 35.268 12.537 -69.645 1.00 73.19 292 PHE A N 1
ATOM 2307 C CA . PHE A 1 292 ? 35.642 11.151 -69.969 1.00 73.19 292 PHE A CA 1
ATOM 2308 C C . PHE A 1 292 ? 35.112 10.109 -68.974 1.00 73.19 292 PHE A C 1
ATOM 2310 O O . PHE A 1 292 ? 35.210 8.911 -69.244 1.00 73.19 292 PHE A O 1
ATOM 2317 N N . PHE A 1 293 ? 34.557 10.536 -67.839 1.00 79.50 293 PHE A N 1
ATOM 2318 C CA . PHE A 1 293 ? 34.072 9.656 -66.776 1.00 79.50 293 PHE A CA 1
ATOM 2319 C C . PHE A 1 293 ? 32.632 9.997 -66.403 1.00 79.50 293 PHE A C 1
ATOM 2321 O O . PHE A 1 293 ? 32.260 11.166 -66.353 1.00 79.50 293 PHE A O 1
ATOM 2328 N N . ASP A 1 294 ? 31.845 8.961 -66.135 1.00 82.81 294 ASP A N 1
ATOM 2329 C CA . ASP A 1 294 ? 30.503 9.032 -65.573 1.00 82.81 294 ASP A CA 1
ATOM 2330 C C . ASP A 1 294 ? 30.572 8.572 -64.116 1.00 82.81 294 ASP A C 1
ATOM 2332 O O . ASP A 1 294 ? 30.797 7.395 -63.828 1.00 82.81 294 ASP A O 1
ATOM 2336 N N . SER A 1 295 ? 30.427 9.524 -63.198 1.00 85.31 295 SER A N 1
ATOM 2337 C CA . SER A 1 295 ? 30.397 9.282 -61.756 1.00 85.31 295 SER A CA 1
ATOM 2338 C C . SER A 1 295 ? 28.984 9.313 -61.170 1.00 85.31 295 SER A C 1
ATOM 2340 O O . SER A 1 295 ? 28.846 9.388 -59.952 1.00 85.31 295 SER A O 1
ATOM 2342 N N . SER A 1 296 ? 27.932 9.298 -61.995 1.00 86.06 296 SER A N 1
ATOM 2343 C CA . SER A 1 296 ? 26.548 9.440 -61.514 1.00 86.06 296 SER A CA 1
ATOM 2344 C C . SER A 1 296 ? 26.153 8.319 -60.549 1.00 86.06 296 SER A C 1
ATOM 2346 O O . SER A 1 296 ? 25.450 8.568 -59.577 1.00 86.06 296 SER A O 1
ATOM 2348 N N . GLU A 1 297 ? 26.636 7.096 -60.790 1.00 85.69 297 GLU A N 1
ATOM 2349 C CA . GLU A 1 297 ? 26.377 5.935 -59.926 1.00 85.69 297 GLU A CA 1
ATOM 2350 C C . GLU A 1 297 ? 27.138 6.028 -58.595 1.00 85.69 297 GLU A C 1
ATOM 2352 O O . GLU A 1 297 ? 26.591 5.707 -57.546 1.00 85.69 297 GLU A O 1
ATOM 2357 N N . PHE A 1 298 ? 28.372 6.537 -58.614 1.00 85.56 298 PHE A N 1
ATOM 2358 C CA . PHE A 1 298 ? 29.167 6.750 -57.402 1.00 85.56 298 PHE A CA 1
ATOM 2359 C C . PHE A 1 298 ? 28.530 7.784 -56.463 1.00 85.56 298 PHE A C 1
ATOM 2361 O O . PHE A 1 298 ? 28.526 7.590 -55.256 1.00 85.56 298 PHE A O 1
ATOM 2368 N N . PHE A 1 299 ? 27.966 8.866 -57.005 1.00 87.38 299 PHE A N 1
ATOM 2369 C CA . PHE A 1 299 ? 27.274 9.903 -56.223 1.00 87.38 299 PHE A CA 1
ATOM 2370 C C . PHE A 1 299 ? 25.789 9.586 -55.963 1.00 87.38 299 PHE A C 1
ATOM 2372 O O . PHE A 1 299 ? 25.033 10.470 -55.558 1.00 87.38 299 PHE A O 1
ATOM 2379 N N . SER A 1 300 ? 25.347 8.352 -56.226 1.00 88.31 300 SER A N 1
ATOM 2380 C CA . SER A 1 300 ? 23.982 7.917 -55.928 1.00 88.31 300 SER A CA 1
ATOM 2381 C C . SER A 1 300 ? 23.852 7.402 -54.492 1.00 88.31 300 SER A C 1
ATOM 2383 O O . SER A 1 300 ? 24.839 7.026 -53.860 1.00 88.31 300 SER A O 1
ATOM 2385 N N . TYR A 1 301 ? 22.625 7.420 -53.974 1.00 89.69 301 TYR A N 1
ATOM 2386 C CA . TYR A 1 301 ? 22.296 6.869 -52.663 1.00 89.69 301 TYR A CA 1
ATOM 2387 C C . TYR A 1 301 ? 22.478 5.345 -52.660 1.00 89.69 301 TYR A C 1
ATOM 2389 O O . TYR A 1 301 ? 21.997 4.662 -53.566 1.00 89.69 301 TYR A O 1
ATOM 2397 N N . THR A 1 302 ? 23.135 4.824 -51.629 1.00 89.69 302 THR A N 1
ATOM 2398 C CA . THR A 1 302 ? 23.275 3.387 -51.360 1.00 89.69 302 THR A CA 1
ATOM 2399 C C . THR A 1 302 ? 22.966 3.104 -49.894 1.00 89.69 302 THR A C 1
ATOM 2401 O O . THR A 1 302 ? 23.133 3.986 -49.055 1.00 89.69 302 THR A O 1
ATOM 2404 N N . GLU A 1 303 ? 22.519 1.894 -49.575 1.00 92.38 303 GLU A N 1
ATOM 2405 C CA . GLU A 1 303 ? 22.112 1.510 -48.223 1.00 92.38 303 GLU A CA 1
ATOM 2406 C C . GLU A 1 303 ? 22.458 0.048 -47.907 1.00 92.38 303 GLU A C 1
ATOM 2408 O O . GLU A 1 303 ? 22.604 -0.777 -48.810 1.00 92.38 303 GLU A O 1
ATOM 2413 N N . ASP A 1 304 ? 22.591 -0.269 -46.619 1.00 91.88 304 ASP A N 1
ATOM 2414 C CA . ASP A 1 304 ? 22.682 -1.635 -46.088 1.00 91.88 304 ASP A CA 1
ATOM 2415 C C . ASP A 1 304 ? 22.074 -1.669 -44.677 1.00 91.88 304 ASP A C 1
ATOM 2417 O O . ASP A 1 304 ? 22.090 -0.669 -43.947 1.00 91.88 304 ASP A O 1
ATOM 2421 N N . ASP A 1 305 ? 21.509 -2.812 -44.296 1.00 93.12 305 ASP A N 1
ATOM 2422 C CA . ASP A 1 305 ? 20.918 -3.013 -42.976 1.00 93.12 305 ASP A CA 1
ATOM 2423 C C . ASP A 1 305 ? 21.970 -3.374 -41.920 1.00 93.12 305 ASP A C 1
ATOM 2425 O O . ASP A 1 305 ? 22.991 -4.003 -42.201 1.00 93.12 305 ASP A O 1
ATOM 2429 N N . PHE A 1 306 ? 21.693 -3.009 -40.672 1.00 92.56 306 PHE A N 1
ATOM 2430 C CA . PHE A 1 306 ? 22.498 -3.375 -39.511 1.00 92.56 306 PHE A CA 1
ATOM 2431 C C . PHE A 1 306 ? 21.637 -3.990 -38.408 1.00 92.56 306 PHE A C 1
ATOM 2433 O O . PHE A 1 306 ? 20.426 -3.767 -38.331 1.00 92.56 306 PHE A O 1
ATOM 2440 N N . SER A 1 307 ? 22.277 -4.734 -37.503 1.00 93.31 307 SER A N 1
ATOM 2441 C CA . SER A 1 307 ? 21.604 -5.349 -36.360 1.00 93.31 307 SER A CA 1
ATOM 2442 C C . SER A 1 307 ? 22.486 -5.352 -35.115 1.00 93.31 307 SER A C 1
ATOM 2444 O O . SER A 1 307 ? 23.607 -5.867 -35.135 1.00 93.31 307 SER A O 1
ATOM 2446 N N . TYR A 1 308 ? 21.947 -4.825 -34.014 1.00 92.38 308 TYR A N 1
ATOM 2447 C CA . TYR A 1 308 ? 22.611 -4.752 -32.712 1.00 92.38 308 TYR A CA 1
ATOM 2448 C C . TYR A 1 308 ? 21.688 -5.237 -31.593 1.00 92.38 308 TYR A C 1
ATOM 2450 O O . TYR A 1 308 ? 20.463 -5.118 -31.655 1.00 92.38 308 TYR A O 1
ATOM 2458 N N . THR A 1 309 ? 22.277 -5.768 -30.527 1.00 93.44 309 THR A N 1
ATOM 2459 C CA . THR A 1 309 ? 21.598 -5.967 -29.243 1.00 93.44 309 THR A CA 1
ATOM 2460 C C . THR A 1 309 ? 22.207 -5.051 -28.205 1.00 93.44 309 THR A C 1
ATOM 2462 O O . THR A 1 309 ? 23.424 -5.016 -28.046 1.00 93.44 309 THR A O 1
ATOM 2465 N N . PHE A 1 310 ? 21.347 -4.352 -27.480 1.00 92.69 310 PHE A N 1
ATOM 2466 C CA . PHE A 1 310 ? 21.723 -3.459 -26.400 1.00 92.69 310 PHE A CA 1
ATOM 2467 C C . PHE A 1 310 ? 21.366 -4.094 -25.066 1.00 92.69 310 PHE A C 1
ATOM 2469 O O . PHE A 1 310 ? 20.298 -4.698 -24.930 1.00 92.69 310 PHE A O 1
ATOM 2476 N N . THR A 1 311 ? 22.253 -3.918 -24.091 1.00 94.94 311 THR A N 1
ATOM 2477 C CA . THR A 1 311 ? 22.018 -4.281 -22.696 1.00 94.94 311 THR A CA 1
ATOM 2478 C C . THR A 1 311 ? 22.326 -3.070 -21.825 1.00 94.94 311 THR A C 1
ATOM 2480 O O . THR A 1 311 ? 23.476 -2.645 -21.741 1.00 94.94 311 THR A O 1
ATOM 2483 N N . SER A 1 312 ? 21.303 -2.500 -21.192 1.00 94.50 312 SER A N 1
ATOM 2484 C CA . SER A 1 312 ? 21.457 -1.430 -20.202 1.00 94.50 312 SER A CA 1
ATOM 2485 C C . SER A 1 312 ? 21.340 -2.013 -18.801 1.00 94.50 312 SER A C 1
ATOM 2487 O O . SER A 1 312 ? 20.357 -2.697 -18.507 1.00 94.50 312 SER A O 1
ATOM 2489 N N . SER A 1 313 ? 22.315 -1.736 -17.941 1.00 95.56 313 SER A N 1
ATOM 2490 C CA . SER A 1 313 ? 22.368 -2.263 -16.577 1.00 95.56 313 SER A CA 1
ATOM 2491 C C . SER A 1 313 ? 22.211 -1.144 -15.554 1.00 95.56 313 SER A C 1
ATOM 2493 O O . SER A 1 313 ? 22.833 -0.086 -15.665 1.00 95.56 313 SER A O 1
ATOM 2495 N N . TYR A 1 314 ? 21.410 -1.405 -14.526 1.00 95.75 314 TYR A N 1
ATOM 2496 C CA . TYR A 1 314 ? 21.121 -0.502 -13.418 1.00 95.75 314 TYR A CA 1
ATOM 2497 C C . TYR A 1 314 ? 21.322 -1.224 -12.091 1.00 95.75 314 TYR A C 1
ATOM 2499 O O . TYR A 1 314 ? 21.156 -2.442 -11.997 1.00 95.75 314 TYR A O 1
ATOM 2507 N N . GLU A 1 315 ? 21.641 -0.465 -11.053 1.00 94.56 315 GLU A N 1
ATOM 2508 C CA . GLU A 1 315 ? 21.815 -0.977 -9.701 1.00 94.56 315 GLU A CA 1
ATOM 2509 C C . GLU A 1 315 ? 21.112 -0.070 -8.691 1.00 94.56 315 GLU A C 1
ATOM 2511 O O . GLU A 1 315 ? 21.157 1.158 -8.799 1.00 94.56 315 GLU A O 1
ATOM 2516 N N . LEU A 1 316 ? 20.444 -0.685 -7.718 1.00 93.75 316 LEU A N 1
ATOM 2517 C CA . LEU A 1 316 ? 19.863 0.007 -6.580 1.00 93.75 316 LEU A CA 1
ATOM 2518 C C . LEU A 1 316 ? 20.961 0.338 -5.569 1.00 93.75 316 LEU A C 1
ATOM 2520 O O . LEU A 1 316 ? 21.513 -0.551 -4.914 1.00 93.75 316 LEU A O 1
ATOM 2524 N N . GLU A 1 317 ? 21.260 1.628 -5.447 1.00 91.50 317 GLU A N 1
ATOM 2525 C CA . GLU A 1 317 ? 22.199 2.151 -4.461 1.00 91.50 317 GLU A CA 1
ATOM 2526 C C . GLU A 1 317 ? 21.546 2.302 -3.083 1.00 91.50 317 GLU A C 1
ATOM 2528 O O . GLU A 1 317 ? 20.405 2.757 -2.951 1.00 91.50 317 GLU A O 1
ATOM 2533 N N . ASP A 1 318 ? 22.322 1.960 -2.052 1.00 87.25 318 ASP A N 1
ATOM 2534 C CA . ASP A 1 318 ? 21.981 2.146 -0.642 1.00 87.25 318 ASP A CA 1
ATOM 2535 C C . ASP A 1 318 ? 22.187 3.608 -0.224 1.00 87.25 318 ASP A C 1
ATOM 2537 O O . ASP A 1 318 ? 23.228 4.009 0.300 1.00 87.25 318 ASP A O 1
ATOM 2541 N N . VAL A 1 319 ? 21.196 4.429 -0.547 1.00 87.00 319 VAL A N 1
ATOM 2542 C CA . VAL A 1 319 ? 21.089 5.826 -0.125 1.00 87.00 319 VAL A CA 1
ATOM 2543 C C . VAL A 1 319 ? 19.701 6.064 0.460 1.00 87.00 319 VAL A C 1
ATOM 2545 O O . VAL A 1 319 ? 18.799 5.249 0.282 1.00 87.00 319 VAL A O 1
ATOM 2548 N N . ASP A 1 320 ? 19.510 7.194 1.136 1.00 81.69 320 ASP A N 1
ATOM 2549 C CA . ASP A 1 320 ? 18.216 7.580 1.708 1.00 81.69 320 ASP A CA 1
ATOM 2550 C C . ASP A 1 320 ? 17.103 7.588 0.634 1.00 81.69 320 ASP A C 1
ATOM 2552 O O . ASP A 1 320 ? 17.164 8.324 -0.356 1.00 81.69 320 ASP A O 1
ATOM 2556 N N . GLY A 1 321 ? 16.091 6.733 0.811 1.00 76.44 321 GLY A N 1
ATOM 2557 C CA . GLY A 1 321 ? 15.025 6.484 -0.175 1.00 76.44 321 GLY A CA 1
ATOM 2558 C C . GLY A 1 321 ? 15.399 5.621 -1.390 1.00 76.44 321 GLY A C 1
ATOM 2559 O O . GLY A 1 321 ? 14.512 5.281 -2.162 1.00 76.44 321 GLY A O 1
ATOM 2560 N N . GLY A 1 322 ? 16.666 5.232 -1.555 1.00 89.00 322 GLY A N 1
ATOM 2561 C CA . GLY A 1 322 ? 17.164 4.401 -2.657 1.00 89.00 322 GLY A CA 1
ATOM 2562 C C . GLY A 1 322 ? 17.226 5.114 -4.015 1.00 89.00 322 GLY A C 1
ATOM 2563 O O . GLY A 1 322 ? 16.323 5.858 -4.400 1.00 89.00 322 GLY A O 1
ATOM 2564 N N . ASN A 1 323 ? 18.290 4.852 -4.779 1.00 92.12 323 ASN A N 1
ATOM 2565 C CA . ASN A 1 323 ? 18.439 5.339 -6.155 1.00 92.12 323 ASN A CA 1
ATOM 2566 C C . ASN A 1 323 ? 18.620 4.166 -7.116 1.00 92.12 323 ASN A C 1
ATOM 2568 O O . ASN A 1 323 ? 19.547 3.379 -6.945 1.00 92.12 323 ASN A O 1
ATOM 2572 N N . LEU A 1 324 ? 17.797 4.091 -8.162 1.00 93.88 324 LEU A N 1
ATOM 2573 C CA . LEU A 1 324 ? 18.047 3.197 -9.289 1.00 93.88 324 LEU A CA 1
ATOM 2574 C C . LEU A 1 324 ? 19.004 3.898 -10.254 1.00 93.88 324 LEU A C 1
ATOM 2576 O O . LEU A 1 324 ? 18.609 4.817 -10.974 1.00 93.88 324 LEU A O 1
ATOM 2580 N N . LYS A 1 325 ? 20.274 3.501 -10.229 1.00 94.44 325 LYS A N 1
ATOM 2581 C CA . LYS A 1 325 ? 21.358 4.172 -10.946 1.00 94.44 325 LYS A CA 1
ATOM 2582 C C . LYS A 1 325 ? 21.794 3.383 -12.167 1.00 94.44 325 LYS A C 1
ATOM 2584 O O . LYS A 1 325 ? 22.052 2.189 -12.077 1.00 94.44 325 LYS A O 1
ATOM 2589 N N . PHE A 1 326 ? 21.961 4.076 -13.288 1.00 94.38 326 PHE A N 1
ATOM 2590 C CA . PHE A 1 326 ? 22.598 3.523 -14.478 1.00 94.38 326 PHE A CA 1
ATOM 2591 C C . PHE A 1 326 ? 24.070 3.159 -14.222 1.00 94.38 326 PHE A C 1
ATOM 2593 O O . PHE A 1 326 ? 24.851 3.977 -13.728 1.00 94.38 326 PHE A O 1
ATOM 2600 N N . VAL A 1 327 ? 24.455 1.948 -14.620 1.00 95.38 327 VAL A N 1
ATOM 2601 C CA . VAL A 1 327 ? 25.809 1.399 -14.470 1.00 95.38 327 VAL A CA 1
ATOM 2602 C C . VAL A 1 327 ? 26.535 1.367 -15.813 1.00 95.38 327 VAL A C 1
ATOM 2604 O O . VAL A 1 327 ? 27.637 1.907 -15.927 1.00 95.38 327 VAL A O 1
ATOM 2607 N N . SER A 1 328 ? 25.932 0.754 -16.832 1.00 94.12 328 SER A N 1
ATOM 2608 C CA . SER A 1 328 ? 26.572 0.544 -18.133 1.00 94.12 328 SER A CA 1
ATOM 2609 C C . SER A 1 328 ? 25.560 0.356 -19.261 1.00 94.12 328 SER A C 1
ATOM 2611 O O . SER A 1 328 ? 24.420 -0.048 -19.038 1.00 94.12 328 SER A O 1
ATOM 2613 N N . LEU A 1 329 ? 26.015 0.636 -20.485 1.00 93.44 329 LEU A N 1
ATOM 2614 C CA . LEU A 1 329 ? 25.333 0.293 -21.729 1.00 93.44 329 LEU A CA 1
ATOM 2615 C C . LEU A 1 329 ? 26.297 -0.520 -22.594 1.00 93.44 329 LEU A C 1
ATOM 2617 O O . LEU A 1 329 ? 27.274 0.009 -23.137 1.00 93.44 329 LEU A O 1
ATOM 2621 N N . GLU A 1 330 ? 26.016 -1.811 -22.700 1.00 93.69 330 GLU A N 1
ATOM 2622 C CA . GLU A 1 330 ? 26.730 -2.739 -23.565 1.00 93.69 330 GLU A CA 1
ATOM 2623 C C . GLU A 1 330 ? 26.002 -2.888 -24.896 1.00 93.69 330 GLU A C 1
ATOM 2625 O O . GLU A 1 330 ? 24.775 -2.797 -24.981 1.00 93.69 330 GLU A O 1
ATOM 2630 N N . MET A 1 331 ? 26.778 -3.129 -25.945 1.00 92.12 331 MET A N 1
ATOM 2631 C CA . MET A 1 331 ? 26.276 -3.298 -27.300 1.00 92.12 331 MET A CA 1
ATOM 2632 C C . MET A 1 331 ? 27.004 -4.459 -27.954 1.00 92.12 331 MET A C 1
ATOM 2634 O O . MET A 1 331 ? 28.230 -4.551 -27.914 1.00 92.12 331 MET A O 1
ATOM 2638 N N . LEU A 1 332 ? 26.212 -5.354 -28.527 1.00 93.62 332 LEU A N 1
ATOM 2639 C CA . LEU A 1 332 ? 26.668 -6.520 -29.257 1.00 93.62 332 LEU A CA 1
ATOM 2640 C C . LEU A 1 332 ? 26.244 -6.369 -30.713 1.00 93.62 332 LEU A C 1
ATOM 2642 O O . LEU A 1 332 ? 25.049 -6.348 -31.016 1.00 93.62 332 LEU A O 1
ATOM 2646 N N . GLU A 1 333 ? 27.229 -6.268 -31.597 1.00 92.81 333 GLU A N 1
ATOM 2647 C CA . GLU A 1 333 ? 27.017 -6.259 -33.040 1.00 92.81 333 GLU A CA 1
ATOM 2648 C C . GLU A 1 333 ? 26.691 -7.666 -33.548 1.00 92.81 333 GLU A C 1
ATOM 2650 O O . GLU A 1 333 ? 27.433 -8.616 -33.294 1.00 92.81 333 GLU A O 1
ATOM 2655 N N . HIS A 1 334 ? 25.587 -7.791 -34.287 1.00 93.25 334 HIS A N 1
ATOM 2656 C CA . HIS A 1 334 ? 25.247 -9.005 -35.038 1.00 93.25 334 HIS A CA 1
ATOM 2657 C C . HIS A 1 334 ? 25.508 -8.835 -36.535 1.00 93.25 334 HIS A C 1
ATOM 2659 O O . HIS A 1 334 ? 25.893 -9.797 -37.198 1.00 93.25 334 HIS A O 1
ATOM 2665 N N . LYS A 1 335 ? 25.294 -7.621 -37.060 1.00 92.00 335 LYS A N 1
ATOM 2666 C CA . LYS A 1 335 ? 25.589 -7.236 -38.444 1.00 92.00 335 LYS A CA 1
ATOM 2667 C C . LYS A 1 335 ? 25.973 -5.752 -38.510 1.00 92.00 335 LYS A C 1
ATOM 2669 O O . LYS A 1 335 ? 25.141 -4.910 -38.174 1.00 92.00 335 LYS A O 1
ATOM 2674 N N . ALA A 1 336 ? 27.182 -5.454 -38.984 1.00 88.06 336 ALA A N 1
ATOM 2675 C CA . ALA A 1 336 ? 27.582 -4.111 -39.404 1.00 88.06 336 ALA A CA 1
ATOM 2676 C C . ALA A 1 336 ? 26.989 -3.775 -40.779 1.00 88.06 336 ALA A C 1
ATOM 2678 O O . ALA A 1 336 ? 26.957 -4.639 -41.657 1.00 88.06 336 ALA A O 1
ATOM 2679 N N . ALA A 1 337 ? 26.573 -2.523 -40.973 1.00 87.50 337 ALA A N 1
ATOM 2680 C CA . ALA A 1 337 ? 26.211 -2.027 -42.297 1.00 87.50 337 ALA A CA 1
ATOM 2681 C C . ALA A 1 337 ? 27.474 -1.733 -43.115 1.00 87.50 337 ALA A C 1
ATOM 2683 O O . ALA A 1 337 ? 28.376 -1.037 -42.642 1.00 87.50 337 ALA A O 1
ATOM 2684 N N . ALA A 1 338 ? 27.508 -2.216 -44.355 1.00 86.69 338 ALA A N 1
ATOM 2685 C CA . ALA A 1 338 ? 28.558 -1.915 -45.320 1.00 86.69 338 ALA A CA 1
ATOM 2686 C C . ALA A 1 338 ? 27.959 -1.546 -46.694 1.00 86.69 338 ALA A C 1
ATOM 2688 O O . ALA A 1 338 ? 28.068 -2.332 -47.644 1.00 86.69 338 ALA A O 1
ATOM 2689 N N . PRO A 1 339 ? 27.316 -0.366 -46.833 1.00 86.12 339 PRO A N 1
ATOM 2690 C CA . PRO A 1 339 ? 26.718 0.054 -48.096 1.00 86.12 339 PRO A CA 1
ATOM 2691 C C . PRO A 1 339 ? 27.773 0.163 -49.201 1.00 86.12 339 PRO A C 1
ATOM 2693 O O . PRO A 1 339 ? 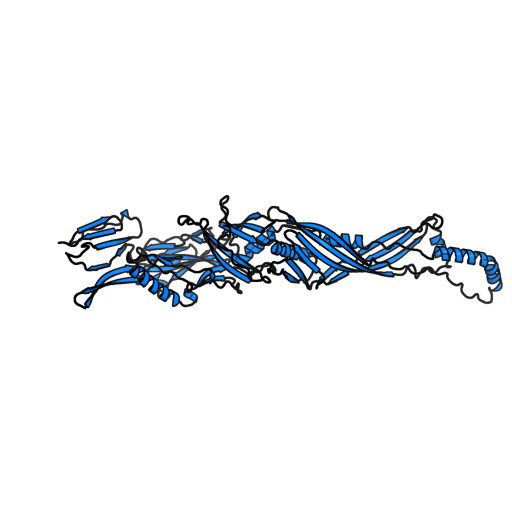28.820 0.793 -49.039 1.00 86.12 339 PRO A O 1
ATOM 2696 N N . VAL A 1 340 ? 27.496 -0.448 -50.351 1.00 84.56 340 VAL A N 1
ATOM 2697 C CA . VAL A 1 340 ? 28.454 -0.523 -51.461 1.00 84.56 340 VAL A CA 1
ATOM 2698 C C . VAL A 1 340 ? 28.270 0.677 -52.385 1.00 84.56 340 VAL A C 1
ATOM 2700 O O . VAL A 1 340 ? 27.173 0.909 -52.897 1.00 84.56 340 VAL A O 1
ATOM 2703 N N . LEU A 1 341 ? 29.346 1.433 -52.618 1.00 82.94 341 LEU A N 1
ATOM 2704 C CA . LEU A 1 341 ? 29.333 2.573 -53.537 1.00 82.94 341 LEU A CA 1
ATOM 2705 C C . LEU A 1 341 ? 29.262 2.126 -55.003 1.00 82.94 341 LEU A C 1
ATOM 2707 O O . LEU A 1 341 ? 29.866 1.127 -55.399 1.00 82.94 341 LEU A O 1
ATOM 2711 N N . GLY A 1 342 ? 28.564 2.916 -55.818 1.00 81.69 342 GLY A N 1
ATOM 2712 C CA . GLY A 1 342 ? 28.472 2.709 -57.260 1.00 81.69 342 GLY A CA 1
ATOM 2713 C C . GLY A 1 342 ? 29.796 2.920 -58.002 1.00 81.69 342 GLY A C 1
ATOM 2714 O O . GLY A 1 342 ? 30.703 3.610 -57.533 1.00 81.69 342 GLY A O 1
ATOM 2715 N N . GLU A 1 343 ? 29.912 2.352 -59.203 1.00 82.19 343 GLU A N 1
ATOM 2716 C CA . GLU A 1 343 ? 31.146 2.444 -59.994 1.00 82.19 343 GLU A CA 1
ATOM 2717 C C . GLU A 1 343 ? 31.290 3.787 -60.739 1.00 82.19 343 GLU A C 1
ATOM 2719 O O . GLU A 1 343 ? 30.330 4.323 -61.292 1.00 82.19 343 GLU A O 1
ATOM 2724 N N . ILE A 1 344 ? 32.525 4.294 -60.860 1.00 81.06 344 ILE A N 1
ATOM 2725 C CA . ILE A 1 344 ? 32.862 5.378 -61.800 1.00 81.06 344 ILE A CA 1
ATOM 2726 C C . ILE A 1 344 ? 33.238 4.753 -63.145 1.00 81.06 344 ILE A C 1
ATOM 2728 O O . ILE A 1 344 ? 34.244 4.046 -63.261 1.00 81.06 344 ILE A O 1
ATOM 2732 N N . LYS A 1 345 ? 32.438 5.021 -64.178 1.00 80.75 345 LYS A N 1
ATOM 2733 C CA . LYS A 1 345 ? 32.571 4.391 -65.501 1.00 80.75 345 LYS A CA 1
ATOM 2734 C C . LYS A 1 345 ? 33.268 5.318 -66.488 1.00 80.75 345 LYS A C 1
ATOM 2736 O O . LYS A 1 345 ? 33.168 6.534 -66.399 1.00 80.75 345 LYS A O 1
ATOM 2741 N N . VAL A 1 346 ? 33.957 4.750 -67.475 1.00 76.19 346 VAL A N 1
ATOM 2742 C CA . VAL A 1 346 ? 34.520 5.526 -68.592 1.00 76.19 346 VAL A CA 1
ATOM 2743 C C . VAL A 1 346 ? 33.422 5.785 -69.627 1.00 76.19 346 VAL A C 1
ATOM 2745 O O . VAL A 1 346 ? 32.780 4.843 -70.102 1.00 76.19 346 VAL A O 1
ATOM 2748 N N . VAL A 1 347 ? 33.220 7.049 -70.004 1.00 74.69 347 VAL A N 1
ATOM 2749 C CA . VAL A 1 347 ? 32.264 7.451 -71.043 1.00 74.69 347 VAL A CA 1
ATOM 2750 C C . VAL A 1 347 ? 32.777 6.972 -72.397 1.00 74.69 347 VAL A C 1
ATOM 2752 O O . VAL A 1 347 ? 33.894 7.288 -72.811 1.00 74.69 347 VAL A O 1
ATOM 2755 N N . LYS A 1 348 ? 31.954 6.204 -73.116 1.00 67.75 348 LYS A N 1
ATOM 2756 C CA . LYS A 1 348 ? 32.272 5.826 -74.497 1.00 67.75 348 LYS A CA 1
ATOM 2757 C C . LYS A 1 348 ? 32.128 7.064 -75.389 1.00 67.75 348 LYS A C 1
ATOM 2759 O O . LYS A 1 348 ? 31.077 7.702 -75.333 1.00 67.75 348 LYS A O 1
ATOM 2764 N N . PRO A 1 349 ? 33.132 7.400 -76.219 1.00 63.00 349 PRO A N 1
ATOM 2765 C CA . PRO A 1 349 ? 33.015 8.535 -77.122 1.00 63.00 349 PRO A CA 1
ATOM 2766 C C . PRO A 1 349 ? 31.831 8.325 -78.084 1.00 63.00 349 PRO A C 1
ATOM 2768 O O . PRO A 1 349 ? 31.603 7.191 -78.526 1.00 63.00 349 PRO A O 1
ATOM 2771 N N . PRO A 1 350 ? 31.061 9.381 -78.405 1.00 59.78 350 PRO A N 1
ATOM 2772 C CA . PRO A 1 350 ? 29.970 9.281 -79.366 1.00 59.78 350 PRO A CA 1
ATOM 2773 C C . PRO A 1 350 ? 30.500 8.860 -80.750 1.00 59.78 350 PRO A C 1
ATOM 2775 O O . PRO A 1 350 ? 31.649 9.163 -81.088 1.00 59.78 350 PRO A O 1
ATOM 2778 N N . PRO A 1 351 ? 29.689 8.168 -81.572 1.00 59.75 351 PRO A N 1
ATOM 2779 C CA . PRO A 1 351 ? 30.073 7.858 -82.944 1.00 59.75 351 PRO A CA 1
ATOM 2780 C C . PRO A 1 351 ? 30.310 9.159 -83.725 1.00 59.75 351 PRO A C 1
ATOM 2782 O O . PRO A 1 351 ? 29.462 10.050 -83.740 1.00 59.75 351 PRO A O 1
ATOM 2785 N N . VAL A 1 352 ? 31.482 9.271 -84.350 1.00 62.16 352 VAL A N 1
ATOM 2786 C CA . VAL A 1 352 ? 31.917 10.466 -85.089 1.00 62.16 352 VAL A CA 1
ATOM 2787 C C . VAL A 1 352 ? 31.131 10.582 -86.403 1.00 62.16 352 VAL A C 1
ATOM 2789 O O . VAL A 1 352 ? 30.985 9.595 -87.124 1.00 62.16 352 VAL A O 1
ATOM 2792 N N . GLY A 1 353 ? 30.616 11.777 -86.714 1.00 62.03 353 GLY A N 1
ATOM 2793 C CA . GLY A 1 353 ? 29.943 12.077 -87.986 1.00 62.03 353 GLY A CA 1
ATOM 2794 C C . GLY A 1 353 ? 30.913 12.106 -89.177 1.00 62.03 353 GLY A C 1
ATOM 2795 O O . GLY A 1 353 ? 32.102 12.365 -89.008 1.00 62.03 353 GLY A O 1
ATOM 2796 N N . SER A 1 354 ? 30.410 11.847 -90.388 1.00 61.88 354 SER A N 1
ATOM 2797 C CA . SER A 1 354 ? 31.220 11.600 -91.598 1.00 61.88 354 SER A CA 1
ATOM 2798 C C . SER A 1 354 ? 32.165 12.732 -92.010 1.00 61.88 354 SER A C 1
ATOM 2800 O O . SER A 1 354 ? 33.174 12.458 -92.652 1.00 61.88 354 SER A O 1
ATOM 2802 N N . ASP A 1 355 ? 31.872 13.978 -91.637 1.00 62.72 355 ASP A N 1
ATOM 2803 C CA . ASP A 1 355 ? 32.534 15.154 -92.220 1.00 62.72 355 ASP A CA 1
ATOM 2804 C C . ASP A 1 355 ? 33.743 15.643 -91.394 1.00 62.72 355 ASP A C 1
ATOM 2806 O O . ASP A 1 355 ? 34.578 16.394 -91.893 1.00 62.72 355 ASP A O 1
ATOM 2810 N N . GLU A 1 356 ? 33.892 15.157 -90.156 1.00 57.00 356 GLU A N 1
ATOM 2811 C CA . GLU A 1 356 ? 35.046 15.406 -89.268 1.00 57.00 356 GLU A CA 1
ATOM 2812 C C . GLU A 1 356 ? 35.857 14.122 -88.993 1.00 57.00 356 GLU A C 1
ATOM 2814 O O . GLU A 1 356 ? 36.851 14.137 -88.259 1.00 57.00 356 GLU A O 1
ATOM 2819 N N . ALA A 1 357 ? 35.450 13.002 -89.604 1.00 59.75 357 ALA A N 1
ATOM 2820 C CA . ALA A 1 357 ? 35.933 11.662 -89.297 1.00 59.75 357 ALA A CA 1
ATOM 2821 C C . ALA A 1 357 ? 37.442 11.486 -89.510 1.00 59.75 357 ALA A C 1
ATOM 2823 O O . ALA A 1 357 ? 38.079 10.880 -88.661 1.00 59.75 357 ALA A O 1
ATOM 2824 N N . ASP A 1 358 ? 38.039 12.036 -90.571 1.00 61.75 358 ASP A N 1
ATOM 2825 C CA . ASP A 1 358 ? 39.460 11.801 -90.880 1.00 61.75 358 ASP A CA 1
ATOM 2826 C C . ASP A 1 358 ? 40.417 12.542 -89.929 1.00 61.75 358 ASP A C 1
ATOM 2828 O O . ASP A 1 358 ? 41.422 11.982 -89.484 1.00 61.75 358 ASP A O 1
ATOM 2832 N N . PHE A 1 359 ? 40.096 13.791 -89.564 1.00 62.53 359 PHE A N 1
ATOM 2833 C CA . PHE A 1 359 ? 40.891 14.576 -88.610 1.00 62.53 359 PHE A CA 1
ATOM 2834 C C . PHE A 1 359 ? 40.729 14.040 -87.185 1.00 62.53 359 PHE A C 1
ATOM 2836 O O . PHE A 1 359 ? 41.722 13.836 -86.484 1.00 62.53 359 PHE A O 1
ATOM 2843 N N . ILE A 1 360 ? 39.489 13.744 -86.778 1.00 62.62 360 ILE A N 1
ATOM 2844 C CA . ILE A 1 360 ? 39.196 13.132 -85.480 1.00 62.62 360 ILE A CA 1
ATOM 2845 C C . ILE A 1 360 ? 39.789 11.720 -85.413 1.00 62.62 360 ILE A C 1
ATOM 2847 O O . ILE A 1 360 ? 40.325 11.366 -84.371 1.00 62.62 360 ILE A O 1
ATOM 2851 N N . ALA A 1 361 ? 39.764 10.918 -86.483 1.00 62.16 361 ALA A N 1
ATOM 2852 C CA . ALA A 1 361 ? 40.357 9.579 -86.501 1.00 62.16 361 ALA A CA 1
ATOM 2853 C C . ALA A 1 361 ? 41.882 9.625 -86.409 1.00 62.16 361 ALA A C 1
ATOM 2855 O O . ALA A 1 361 ? 42.446 8.840 -85.655 1.00 62.16 361 ALA A O 1
ATOM 2856 N N . LEU A 1 362 ? 42.560 10.549 -87.102 1.00 63.28 362 LEU A N 1
ATOM 2857 C CA . LEU A 1 362 ? 44.012 10.713 -86.984 1.00 63.28 362 LEU A CA 1
ATOM 2858 C C . LEU A 1 362 ? 44.407 11.188 -85.577 1.00 63.28 362 LEU A C 1
ATOM 2860 O O . LEU A 1 362 ? 45.314 10.621 -84.967 1.00 63.28 362 LEU A O 1
ATOM 2864 N N . LEU A 1 363 ? 43.692 12.179 -85.035 1.00 63.31 363 LEU A N 1
ATOM 2865 C CA . LEU A 1 363 ? 43.881 12.668 -83.668 1.00 63.31 363 LEU A CA 1
ATOM 2866 C C . LEU A 1 363 ? 43.589 11.566 -82.639 1.00 63.31 363 LEU A C 1
ATOM 2868 O O . LEU A 1 363 ? 44.367 11.373 -81.709 1.00 63.31 363 LEU A O 1
ATOM 2872 N N . SER A 1 364 ? 42.525 10.790 -82.847 1.00 62.69 364 SER A N 1
ATOM 2873 C CA . SER A 1 364 ? 42.172 9.639 -82.013 1.00 62.69 364 SER A CA 1
ATOM 2874 C C . SER A 1 364 ? 43.195 8.522 -82.139 1.00 62.69 364 SER A C 1
ATOM 2876 O O . SER A 1 364 ? 43.466 7.884 -81.142 1.00 62.69 364 SER A O 1
ATOM 2878 N N . LEU A 1 365 ? 43.810 8.287 -83.301 1.00 65.50 365 LEU A N 1
ATOM 2879 C CA . LEU A 1 365 ? 44.853 7.272 -83.492 1.00 65.50 365 LEU A CA 1
ATOM 2880 C C . LEU A 1 365 ? 46.170 7.681 -82.810 1.00 65.50 365 LEU A C 1
ATOM 2882 O O . LEU A 1 365 ? 46.844 6.840 -82.218 1.00 65.50 365 LEU A O 1
ATOM 2886 N N . MET A 1 366 ? 46.523 8.974 -82.857 1.00 64.75 366 MET A N 1
ATOM 2887 C CA . MET A 1 366 ? 47.705 9.515 -82.172 1.00 64.75 366 MET A CA 1
ATOM 2888 C C . MET A 1 366 ? 47.521 9.579 -80.653 1.00 64.75 366 MET A C 1
ATOM 2890 O O . MET A 1 366 ? 48.462 9.308 -79.908 1.00 64.75 366 MET A O 1
ATOM 2894 N N . LEU A 1 367 ? 46.315 9.918 -80.188 1.00 62.53 367 LEU A N 1
ATOM 2895 C CA . LEU A 1 367 ? 45.982 9.982 -78.767 1.00 62.53 367 LEU A CA 1
ATOM 2896 C C . LEU A 1 367 ? 45.505 8.640 -78.204 1.00 62.53 367 LEU A C 1
ATOM 2898 O O . LEU A 1 367 ? 45.578 8.469 -76.998 1.00 62.53 367 LEU A O 1
ATOM 2902 N N . ALA A 1 368 ? 45.087 7.666 -79.017 1.00 61.59 368 ALA A N 1
ATOM 2903 C CA . ALA A 1 368 ? 44.602 6.349 -78.584 1.00 61.59 368 ALA A CA 1
ATOM 2904 C C . ALA A 1 368 ? 45.532 5.636 -77.597 1.00 61.59 368 ALA A C 1
ATOM 2906 O O . ALA A 1 368 ? 45.024 5.184 -76.576 1.00 61.59 368 ALA A O 1
ATOM 2907 N N . PRO A 1 369 ? 46.859 5.528 -77.817 1.00 62.78 369 PRO A N 1
ATOM 2908 C CA . PRO A 1 369 ? 47.733 4.890 -76.834 1.00 62.78 369 PRO A CA 1
ATOM 2909 C C . PRO A 1 369 ? 47.782 5.676 -75.519 1.00 62.78 369 PRO A C 1
ATOM 2911 O O . PRO A 1 369 ? 47.824 5.072 -74.453 1.00 62.78 369 PRO A O 1
ATOM 2914 N N . ILE A 1 370 ? 47.709 7.008 -75.575 1.00 63.34 370 ILE A N 1
ATOM 2915 C CA . ILE A 1 370 ? 47.688 7.871 -74.388 1.00 63.34 370 ILE A CA 1
ATOM 2916 C C . ILE A 1 370 ? 46.344 7.741 -73.663 1.00 63.34 370 ILE A C 1
ATOM 2918 O O . ILE A 1 370 ? 46.331 7.534 -72.460 1.00 63.34 370 ILE A O 1
ATOM 2922 N N . ILE A 1 371 ? 45.223 7.788 -74.381 1.00 64.44 371 ILE A N 1
ATOM 2923 C CA . ILE A 1 371 ? 43.864 7.628 -73.853 1.00 64.44 371 ILE A CA 1
ATOM 2924 C C . ILE A 1 371 ? 43.683 6.229 -73.273 1.00 64.44 371 ILE A C 1
ATOM 2926 O O . ILE A 1 371 ? 43.093 6.106 -72.213 1.00 64.44 371 ILE A O 1
ATOM 2930 N N . LEU A 1 372 ? 44.204 5.180 -73.912 1.00 61.56 372 LEU A N 1
ATOM 2931 C CA . LEU A 1 372 ? 44.119 3.809 -73.410 1.00 61.56 372 LEU A CA 1
ATOM 2932 C C . LEU A 1 372 ? 44.969 3.628 -72.148 1.00 61.56 372 LEU A C 1
ATOM 2934 O O . LEU A 1 372 ? 44.513 2.996 -71.203 1.00 61.56 372 LEU A O 1
ATOM 2938 N N . VAL A 1 373 ? 46.176 4.204 -72.104 1.00 64.25 373 VAL A N 1
ATOM 2939 C CA . VAL A 1 373 ? 47.026 4.195 -70.902 1.00 64.25 373 VAL A CA 1
ATOM 2940 C C . VAL A 1 373 ? 46.384 5.009 -69.781 1.00 64.25 373 VAL A C 1
ATOM 2942 O O . VAL A 1 373 ? 46.310 4.521 -68.661 1.00 64.25 373 VAL A O 1
ATOM 2945 N N . VAL A 1 374 ? 45.859 6.203 -70.070 1.00 63.97 374 VAL A N 1
ATOM 2946 C CA . VAL A 1 374 ? 45.132 7.036 -69.101 1.00 63.97 374 VAL A CA 1
ATOM 2947 C C . VAL A 1 374 ? 43.866 6.326 -68.633 1.00 63.97 374 VAL A C 1
ATOM 2949 O O . VAL A 1 374 ? 43.657 6.239 -67.437 1.00 63.97 374 VAL A O 1
ATOM 2952 N N . ALA A 1 375 ? 43.069 5.735 -69.521 1.00 63.38 375 ALA A N 1
ATOM 2953 C CA . ALA A 1 375 ? 41.860 4.995 -69.166 1.00 63.38 375 ALA A CA 1
ATOM 2954 C C . ALA A 1 375 ? 42.169 3.717 -68.378 1.00 63.38 375 ALA A C 1
ATOM 2956 O O . ALA A 1 375 ? 41.432 3.402 -67.455 1.00 63.38 375 ALA A O 1
ATOM 2957 N N . ALA A 1 376 ? 43.253 2.998 -68.685 1.00 65.00 376 ALA A N 1
ATOM 2958 C CA . ALA A 1 376 ? 43.684 1.829 -67.919 1.00 65.00 376 ALA A CA 1
ATOM 2959 C C . ALA A 1 376 ? 44.212 2.225 -66.531 1.00 65.00 376 ALA A C 1
ATOM 2961 O O . ALA A 1 376 ? 43.839 1.605 -65.535 1.00 65.00 376 ALA A O 1
ATOM 2962 N N . LEU A 1 377 ? 45.025 3.285 -66.450 1.00 63.62 377 LEU A N 1
ATOM 2963 C CA . LEU A 1 377 ? 45.481 3.855 -65.182 1.00 63.62 377 LEU A CA 1
ATOM 2964 C C . LEU A 1 377 ? 44.291 4.350 -64.358 1.00 63.62 377 LEU A C 1
ATOM 2966 O O . LEU A 1 377 ? 44.189 3.998 -63.191 1.00 63.62 377 LEU A O 1
ATOM 2970 N N . SER A 1 378 ? 43.354 5.081 -64.963 1.00 63.34 378 SER A N 1
ATOM 2971 C CA . SER A 1 378 ? 42.132 5.561 -64.317 1.00 63.34 378 SER A CA 1
ATOM 2972 C C . SER A 1 378 ? 41.188 4.431 -63.920 1.00 63.34 378 SER A C 1
ATOM 2974 O O . SER A 1 378 ? 40.604 4.492 -62.847 1.00 63.34 378 SER A O 1
ATOM 2976 N N . TYR A 1 379 ? 41.066 3.373 -64.724 1.00 65.81 379 TYR A N 1
ATOM 2977 C CA . TYR A 1 379 ? 40.289 2.185 -64.372 1.00 65.81 379 TYR A CA 1
ATOM 2978 C C . TYR A 1 379 ? 40.856 1.523 -63.114 1.00 65.81 379 TYR A C 1
ATOM 2980 O O . TYR A 1 379 ? 40.106 1.244 -62.189 1.00 65.81 379 TYR A O 1
ATOM 2988 N N . HIS A 1 380 ? 42.176 1.343 -63.020 1.00 65.00 380 HIS A N 1
ATOM 2989 C CA . HIS A 1 380 ? 42.812 0.854 -61.791 1.00 65.00 380 HIS A CA 1
ATOM 2990 C C . HIS A 1 380 ? 42.744 1.853 -60.628 1.00 65.00 380 HIS A C 1
ATOM 2992 O O . HIS A 1 380 ? 42.753 1.438 -59.476 1.00 65.00 380 HIS A O 1
ATOM 2998 N N . PHE A 1 381 ? 42.671 3.149 -60.924 1.00 63.56 381 PHE A N 1
ATOM 2999 C CA . PHE A 1 381 ? 42.611 4.216 -59.931 1.00 63.56 381 PHE A CA 1
ATOM 3000 C C . PHE A 1 381 ? 41.215 4.372 -59.298 1.00 63.56 381 PHE A C 1
ATOM 3002 O O . PHE A 1 381 ? 41.113 4.694 -58.116 1.00 63.56 381 PHE A O 1
ATOM 3009 N N . PHE A 1 382 ? 40.142 4.130 -60.061 1.00 65.75 382 PHE A N 1
ATOM 3010 C CA . PHE A 1 382 ? 38.750 4.201 -59.591 1.00 65.75 382 PHE A CA 1
ATOM 3011 C C . PHE A 1 382 ? 38.157 2.840 -59.197 1.00 65.75 382 PHE A C 1
ATOM 3013 O O . PHE A 1 382 ? 37.169 2.793 -58.470 1.00 65.75 382 PHE A O 1
ATOM 3020 N N . LYS A 1 383 ? 38.752 1.723 -59.631 1.00 63.12 383 LYS A N 1
ATOM 3021 C CA . LYS A 1 383 ? 38.351 0.382 -59.193 1.00 63.12 383 LYS A CA 1
ATOM 3022 C C . LYS A 1 383 ? 38.802 0.142 -57.752 1.00 63.12 383 LYS A C 1
ATOM 3024 O O . LYS A 1 383 ? 39.997 0.171 -57.473 1.00 63.12 383 LYS A O 1
ATOM 3029 N N . GLY A 1 384 ? 37.854 -0.146 -56.861 1.00 58.69 384 GLY A N 1
ATOM 3030 C CA . GLY A 1 384 ? 38.147 -0.446 -55.456 1.00 58.69 384 GLY A CA 1
ATOM 3031 C C . GLY A 1 384 ? 38.416 0.800 -54.613 1.00 58.69 384 GLY A C 1
ATOM 3032 O O . GLY A 1 384 ? 39.382 0.831 -53.852 1.00 58.69 384 GLY A O 1
ATOM 3033 N N . ILE A 1 385 ? 37.592 1.845 -54.758 1.00 64.19 385 ILE A N 1
ATOM 3034 C CA . ILE A 1 385 ? 37.437 2.816 -53.668 1.00 64.19 385 ILE A CA 1
ATOM 3035 C C . ILE A 1 385 ? 36.708 2.069 -52.545 1.00 64.19 385 ILE A C 1
ATOM 3037 O O . ILE A 1 385 ? 35.483 2.041 -52.510 1.00 64.19 385 ILE A O 1
ATOM 3041 N N . ASP A 1 386 ? 37.478 1.389 -51.702 1.00 62.25 386 ASP A N 1
ATOM 3042 C CA . ASP A 1 386 ? 36.975 0.777 -50.478 1.00 62.25 386 ASP A CA 1
ATOM 3043 C C . ASP A 1 386 ? 36.812 1.910 -49.463 1.00 62.25 386 ASP A C 1
ATOM 3045 O O . ASP A 1 386 ? 37.800 2.542 -49.074 1.00 62.25 386 ASP A O 1
ATOM 3049 N N . VAL A 1 387 ? 35.565 2.267 -49.164 1.00 64.50 387 VAL A N 1
ATOM 3050 C CA . VAL A 1 387 ? 35.239 3.279 -48.158 1.00 64.50 387 VAL A CA 1
ATOM 3051 C C . VAL A 1 387 ? 34.836 2.532 -46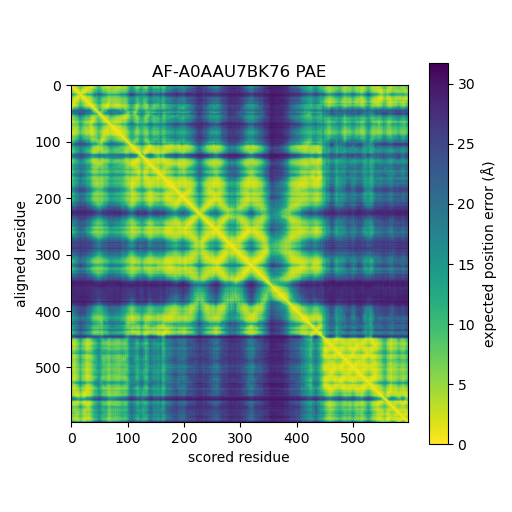.906 1.00 64.50 387 VAL A C 1
ATOM 3053 O O . VAL A 1 387 ? 33.847 1.802 -46.912 1.00 64.50 387 VAL A O 1
ATOM 3056 N N . GLU A 1 388 ? 35.603 2.718 -45.836 1.00 67.94 388 GLU A N 1
ATOM 3057 C CA . GLU A 1 388 ? 35.212 2.204 -44.531 1.00 67.94 388 GLU A CA 1
ATOM 3058 C C . GLU A 1 388 ? 33.902 2.892 -44.136 1.00 67.94 388 GLU A C 1
ATOM 3060 O O . GLU A 1 388 ? 33.819 4.123 -44.054 1.00 67.94 388 GLU A O 1
ATOM 3065 N N . SER A 1 389 ? 32.844 2.095 -43.986 1.00 68.25 389 SER A N 1
ATOM 3066 C CA . SER A 1 389 ? 31.536 2.617 -43.603 1.00 68.25 389 SER A CA 1
ATOM 3067 C C . SER A 1 389 ? 31.628 3.200 -42.192 1.00 68.25 389 SER A C 1
ATOM 3069 O O . SER A 1 389 ? 32.275 2.603 -41.328 1.00 68.25 389 SER A O 1
ATOM 3071 N N . PRO A 1 390 ? 31.014 4.368 -41.930 1.00 71.94 390 PRO A N 1
ATOM 3072 C CA . PRO A 1 390 ? 31.044 4.950 -40.599 1.00 71.94 390 PRO A CA 1
ATOM 3073 C C . PRO A 1 390 ? 30.394 3.977 -39.614 1.00 71.94 390 PRO A C 1
ATOM 3075 O O . PRO A 1 390 ? 29.342 3.402 -39.896 1.00 71.94 390 PRO A O 1
ATOM 3078 N N . SER A 1 391 ? 31.012 3.807 -38.447 1.00 77.69 391 SER A N 1
ATOM 3079 C CA . SER A 1 391 ? 30.448 2.936 -37.420 1.00 77.69 391 SER A CA 1
ATOM 3080 C C . SER A 1 391 ? 29.094 3.476 -36.949 1.00 77.69 391 SER A C 1
ATOM 3082 O O . SER A 1 391 ? 29.004 4.563 -36.371 1.00 77.69 391 SER A O 1
ATOM 3084 N N . VAL A 1 392 ? 28.041 2.685 -37.169 1.00 82.81 392 VAL A N 1
ATOM 3085 C CA . VAL A 1 392 ? 26.683 2.947 -36.665 1.00 82.81 392 VAL A CA 1
ATOM 3086 C C . VAL A 1 392 ? 26.654 2.895 -35.132 1.00 82.81 392 VAL A C 1
ATOM 3088 O O . VAL A 1 392 ? 25.817 3.541 -34.500 1.00 82.81 392 VAL A O 1
ATOM 3091 N N . GLU A 1 393 ? 27.608 2.184 -34.523 1.00 83.88 393 GLU A N 1
ATOM 3092 C CA . GLU A 1 393 ? 27.730 2.029 -33.076 1.00 83.88 393 GLU A CA 1
ATOM 3093 C C . GLU A 1 393 ? 27.744 3.382 -32.355 1.00 83.88 393 GLU A C 1
ATOM 3095 O O . GLU A 1 393 ? 26.969 3.589 -31.423 1.00 83.88 393 GLU A O 1
ATOM 3100 N N . GLY A 1 394 ? 28.586 4.322 -32.802 1.00 78.81 394 GLY A N 1
ATOM 3101 C CA . GLY A 1 394 ? 28.714 5.635 -32.162 1.00 78.81 394 GLY A CA 1
ATOM 3102 C C . GLY A 1 394 ? 27.415 6.443 -32.211 1.00 78.81 394 GLY A C 1
ATOM 3103 O O . GLY A 1 394 ? 27.017 7.041 -31.212 1.00 78.81 394 GLY A O 1
ATOM 3104 N N . ILE A 1 395 ? 26.725 6.380 -33.352 1.00 76.94 395 ILE A N 1
ATOM 3105 C CA . ILE A 1 395 ? 25.459 7.073 -33.629 1.00 76.94 395 ILE A CA 1
ATOM 3106 C C . ILE A 1 395 ? 24.352 6.560 -32.700 1.00 76.94 395 ILE A C 1
ATOM 3108 O O . ILE A 1 395 ? 23.631 7.328 -32.057 1.00 76.94 395 ILE A O 1
ATOM 3112 N N . LEU A 1 396 ? 24.227 5.234 -32.602 1.00 83.50 396 LEU A N 1
ATOM 3113 C CA . LEU A 1 396 ? 23.228 4.611 -31.743 1.00 83.50 396 LEU A CA 1
ATOM 3114 C C . LEU A 1 396 ? 23.574 4.791 -30.265 1.00 83.50 396 LEU A C 1
ATOM 3116 O O . LEU A 1 396 ? 22.682 5.083 -29.472 1.00 83.50 396 LEU A O 1
ATOM 3120 N N . ARG A 1 397 ? 24.850 4.651 -29.883 1.00 86.31 397 ARG A N 1
ATOM 3121 C CA . ARG A 1 397 ? 25.300 4.821 -28.496 1.00 86.31 397 ARG A CA 1
ATOM 3122 C C . ARG A 1 397 ? 24.899 6.186 -27.957 1.00 86.31 397 ARG A C 1
ATOM 3124 O O . ARG A 1 397 ? 24.329 6.241 -26.875 1.00 86.31 397 ARG A O 1
ATOM 3131 N N . GLU A 1 398 ? 25.134 7.260 -28.705 1.00 81.31 398 GLU A N 1
ATOM 3132 C CA . GLU A 1 398 ? 24.755 8.610 -28.276 1.00 81.31 398 GLU A CA 1
ATOM 3133 C C . GLU A 1 398 ? 23.235 8.741 -28.074 1.00 81.31 398 GLU A C 1
ATOM 3135 O O . GLU A 1 398 ? 22.781 9.224 -27.031 1.00 81.31 398 GLU A O 1
ATOM 3140 N N . ALA A 1 399 ? 22.436 8.243 -29.025 1.00 78.69 399 ALA A N 1
ATOM 3141 C CA . ALA A 1 399 ? 20.977 8.270 -28.926 1.00 78.69 399 ALA A CA 1
ATOM 3142 C C . ALA A 1 399 ? 20.445 7.459 -27.734 1.00 78.69 399 ALA A C 1
ATOM 3144 O O . ALA A 1 399 ? 19.535 7.909 -27.032 1.00 78.69 399 ALA A O 1
ATOM 3145 N N . PHE A 1 400 ? 21.017 6.282 -27.474 1.00 82.88 400 PHE A N 1
ATOM 3146 C CA . PHE A 1 400 ? 20.595 5.425 -26.371 1.00 82.88 400 PHE A CA 1
ATOM 3147 C C . PHE A 1 400 ? 21.112 5.900 -25.020 1.00 82.88 400 PHE A C 1
ATOM 3149 O O . PHE A 1 400 ? 20.352 5.863 -24.058 1.00 82.88 400 PHE A O 1
ATOM 3156 N N . GLU A 1 401 ? 22.343 6.402 -24.918 1.00 84.75 401 GLU A N 1
ATOM 3157 C CA . GLU A 1 401 ? 22.837 6.985 -23.671 1.00 84.75 401 GLU A CA 1
ATOM 3158 C C . GLU A 1 401 ? 21.969 8.168 -23.246 1.00 84.75 401 GLU A C 1
ATOM 3160 O O . GLU A 1 401 ? 21.604 8.253 -22.079 1.00 84.75 401 GLU A O 1
ATOM 3165 N N . LYS A 1 402 ? 21.534 9.026 -24.172 1.00 80.75 402 LYS A N 1
ATOM 3166 C CA . LYS A 1 402 ? 20.628 10.135 -23.843 1.00 80.75 402 LYS A CA 1
ATOM 3167 C C . LYS A 1 402 ? 19.304 9.674 -23.216 1.00 80.75 402 LYS A C 1
ATOM 3169 O O . LYS A 1 402 ? 18.778 10.360 -22.344 1.00 80.75 402 LYS A O 1
ATOM 3174 N N . ASN A 1 403 ? 18.775 8.536 -23.661 1.00 78.50 403 ASN A N 1
ATOM 3175 C CA . ASN A 1 403 ? 17.444 8.061 -23.285 1.00 78.50 403 ASN A CA 1
ATOM 3176 C C . ASN A 1 403 ? 17.472 7.056 -22.115 1.00 78.50 403 ASN A C 1
ATOM 3178 O O . ASN A 1 403 ? 16.577 7.044 -21.280 1.00 78.50 403 ASN A O 1
ATOM 3182 N N . PHE A 1 404 ? 18.506 6.222 -22.013 1.00 82.69 404 PHE A N 1
ATOM 3183 C CA . PHE A 1 404 ? 18.581 5.131 -21.035 1.00 82.69 404 PHE A CA 1
ATOM 3184 C C . PHE A 1 404 ? 19.526 5.418 -19.870 1.00 82.69 404 PHE A C 1
ATOM 3186 O O . PHE A 1 404 ? 19.429 4.764 -18.831 1.00 82.69 404 PHE A O 1
ATOM 3193 N N . LYS A 1 405 ? 20.409 6.414 -19.975 1.00 87.44 405 LYS A N 1
ATOM 3194 C CA . LYS A 1 405 ? 21.265 6.832 -18.862 1.00 87.44 405 LYS A CA 1
ATOM 3195 C C . LYS A 1 405 ? 20.506 7.761 -17.922 1.00 87.44 405 LYS A C 1
ATOM 3197 O O . LYS A 1 405 ? 20.722 8.970 -17.904 1.00 87.44 405 LYS A O 1
ATOM 3202 N N . PHE A 1 406 ? 19.626 7.184 -17.116 1.00 85.94 406 PHE A N 1
ATOM 3203 C CA . PHE A 1 406 ? 18.939 7.901 -16.050 1.00 85.94 406 PHE A CA 1
ATOM 3204 C C . PHE A 1 406 ? 19.348 7.374 -14.674 1.00 85.94 406 PHE A C 1
ATOM 3206 O O . PHE A 1 406 ? 19.913 6.292 -14.506 1.00 85.94 406 PHE A O 1
ATOM 3213 N N . THR A 1 407 ? 19.119 8.202 -13.666 1.00 87.06 407 THR A N 1
ATOM 3214 C CA . THR A 1 407 ? 19.218 7.819 -12.262 1.00 87.06 407 THR A CA 1
ATOM 3215 C C . THR A 1 407 ? 18.028 8.434 -11.565 1.00 87.06 407 THR A C 1
ATOM 3217 O O . THR A 1 407 ? 17.874 9.655 -11.589 1.00 87.06 407 THR A O 1
ATOM 3220 N N . SER A 1 408 ? 17.191 7.585 -10.981 1.00 86.69 408 SER A N 1
ATOM 3221 C CA . SER A 1 408 ? 15.923 8.001 -10.389 1.00 86.69 408 SER A CA 1
ATOM 3222 C C . SER A 1 408 ? 15.888 7.623 -8.916 1.00 86.69 408 SER A C 1
ATOM 3224 O O . SER A 1 408 ? 16.308 6.528 -8.535 1.00 86.69 408 SER A O 1
ATOM 3226 N N . ASN A 1 409 ? 15.401 8.541 -8.084 1.00 88.75 409 ASN A N 1
ATOM 3227 C CA . ASN A 1 409 ? 15.187 8.290 -6.664 1.00 88.75 409 ASN A CA 1
ATOM 3228 C C . ASN A 1 409 ? 13.810 7.648 -6.460 1.00 88.75 409 ASN A C 1
ATOM 3230 O O . ASN A 1 409 ? 12.822 8.131 -7.012 1.00 88.75 409 ASN A O 1
ATOM 3234 N N . LEU A 1 410 ? 13.737 6.585 -5.658 1.00 89.06 410 LEU A N 1
ATOM 3235 C CA . LEU A 1 410 ? 12.500 5.815 -5.484 1.00 89.06 410 LEU A CA 1
ATOM 3236 C C . LEU A 1 410 ? 11.493 6.493 -4.541 1.00 89.06 410 LEU A C 1
ATOM 3238 O O . LEU A 1 410 ? 10.325 6.104 -4.523 1.00 89.06 410 LEU A O 1
ATOM 3242 N N . ARG A 1 411 ? 11.909 7.507 -3.769 1.00 87.25 411 ARG A N 1
ATOM 3243 C CA . ARG A 1 411 ? 11.096 8.138 -2.716 1.00 87.25 411 ARG A CA 1
ATOM 3244 C C . ARG A 1 411 ? 9.746 8.613 -3.208 1.00 87.25 411 ARG A C 1
ATOM 3246 O O . ARG A 1 411 ? 8.745 8.362 -2.554 1.00 87.25 411 ARG A O 1
ATOM 3253 N N . GLU A 1 412 ? 9.704 9.301 -4.346 1.00 84.75 412 GLU A N 1
ATOM 3254 C CA . GLU A 1 412 ? 8.447 9.865 -4.840 1.00 84.75 412 GLU A CA 1
ATOM 3255 C C . GLU A 1 412 ? 7.441 8.761 -5.189 1.00 84.75 412 GLU A C 1
ATOM 3257 O O . GLU A 1 412 ? 6.264 8.867 -4.844 1.00 84.75 412 GLU A O 1
ATOM 3262 N N . LEU A 1 413 ? 7.910 7.685 -5.827 1.00 86.69 413 LEU A N 1
ATOM 3263 C CA . LEU A 1 413 ? 7.090 6.525 -6.158 1.00 86.69 413 LEU A CA 1
ATOM 3264 C C . LEU A 1 413 ? 6.590 5.818 -4.892 1.00 86.69 413 LEU A C 1
ATOM 3266 O O . LEU A 1 413 ? 5.403 5.498 -4.799 1.00 86.69 413 LEU A O 1
ATOM 3270 N N . ILE A 1 414 ? 7.472 5.605 -3.911 1.00 85.81 414 ILE A N 1
ATOM 3271 C CA . ILE A 1 414 ? 7.132 4.994 -2.619 1.00 85.81 414 ILE A CA 1
ATOM 3272 C C . ILE A 1 414 ? 6.098 5.857 -1.890 1.00 85.81 414 ILE A C 1
ATOM 3274 O O . ILE A 1 414 ? 5.043 5.356 -1.507 1.00 85.81 414 ILE A O 1
ATOM 3278 N N . ASP A 1 415 ? 6.352 7.159 -1.763 1.00 79.69 415 ASP A N 1
ATOM 3279 C CA . ASP A 1 415 ? 5.463 8.109 -1.097 1.00 79.69 415 ASP A CA 1
ATOM 3280 C C . ASP A 1 415 ? 4.087 8.143 -1.762 1.00 79.69 415 ASP A C 1
ATOM 3282 O O . ASP A 1 415 ? 3.072 8.096 -1.073 1.00 79.69 415 ASP A O 1
ATOM 3286 N N . GLN A 1 416 ? 4.025 8.212 -3.096 1.00 76.75 416 GLN A N 1
ATOM 3287 C CA . GLN A 1 416 ? 2.758 8.188 -3.833 1.00 76.75 416 GLN A CA 1
ATOM 3288 C C . GLN A 1 416 ? 2.020 6.864 -3.635 1.00 76.75 416 GLN A C 1
ATOM 3290 O O . GLN A 1 416 ? 0.814 6.867 -3.395 1.00 76.75 416 GLN A O 1
ATOM 3295 N N . THR A 1 417 ? 2.733 5.741 -3.680 1.00 78.75 417 THR A N 1
ATOM 3296 C CA . THR A 1 417 ? 2.142 4.411 -3.492 1.00 78.75 417 THR A CA 1
ATOM 3297 C C . THR A 1 417 ? 1.564 4.260 -2.095 1.00 78.75 417 THR A C 1
ATOM 3299 O O . THR A 1 417 ? 0.432 3.814 -1.947 1.00 78.75 417 THR A O 1
ATOM 3302 N N . ILE A 1 418 ? 2.300 4.680 -1.067 1.00 75.69 418 ILE A N 1
ATOM 3303 C CA . ILE A 1 418 ? 1.827 4.644 0.318 1.00 75.69 418 ILE A CA 1
ATOM 3304 C C . ILE A 1 418 ? 0.636 5.584 0.501 1.00 75.69 418 ILE A C 1
ATOM 3306 O O . ILE A 1 418 ? -0.373 5.192 1.083 1.00 75.69 418 ILE A O 1
ATOM 3310 N N . LYS A 1 419 ? 0.715 6.811 -0.023 1.00 69.06 419 LYS A N 1
ATOM 3311 C CA . LYS A 1 419 ? -0.386 7.777 0.071 1.00 69.06 419 LYS A CA 1
ATOM 3312 C C . LYS A 1 419 ? -1.666 7.252 -0.563 1.00 69.06 419 LYS A C 1
ATOM 3314 O O . LYS A 1 419 ? -2.721 7.427 0.032 1.00 69.06 419 LYS A O 1
ATOM 3319 N N . LEU A 1 420 ? -1.579 6.612 -1.727 1.00 64.25 420 LEU A N 1
ATOM 3320 C CA . LEU A 1 420 ? -2.747 6.086 -2.433 1.00 64.25 420 LEU A CA 1
ATOM 3321 C C . LEU A 1 420 ? -3.256 4.792 -1.786 1.00 64.25 420 LEU A C 1
ATOM 3323 O O . LEU A 1 420 ? -4.427 4.702 -1.439 1.00 64.25 420 LEU A O 1
ATOM 3327 N N . ASN A 1 421 ? -2.381 3.821 -1.519 1.00 65.69 421 ASN A N 1
ATOM 3328 C CA . ASN A 1 421 ? -2.796 2.529 -0.962 1.00 65.69 421 ASN A CA 1
ATOM 3329 C C . ASN A 1 421 ? -3.275 2.627 0.494 1.00 65.69 421 ASN A C 1
ATOM 3331 O O . ASN A 1 421 ? -3.970 1.730 0.956 1.00 65.69 421 ASN A O 1
ATOM 3335 N N . PHE A 1 422 ? -2.926 3.693 1.218 1.00 64.44 422 PHE A N 1
ATOM 3336 C CA . PHE A 1 422 ? -3.348 3.901 2.605 1.00 64.44 422 PHE A CA 1
ATOM 3337 C C . PHE A 1 422 ? -4.079 5.233 2.824 1.00 64.44 422 PHE A C 1
ATOM 3339 O O . PHE A 1 422 ? -4.193 5.672 3.961 1.00 64.44 422 PHE A O 1
ATOM 3346 N N . GLY A 1 423 ? -4.561 5.909 1.774 1.00 57.31 423 GLY A N 1
ATOM 3347 C CA . GLY A 1 423 ? -5.395 7.117 1.899 1.00 57.31 423 GLY A CA 1
ATOM 3348 C C . GLY A 1 423 ? -4.777 8.248 2.739 1.00 57.31 423 GLY A C 1
ATOM 3349 O O . GLY A 1 423 ? -5.478 8.895 3.512 1.00 57.31 423 GLY A O 1
ATOM 3350 N N . ASN A 1 424 ? -3.462 8.467 2.622 1.00 59.47 424 ASN A N 1
ATOM 3351 C CA . ASN A 1 424 ? -2.642 9.361 3.460 1.00 59.47 424 ASN A CA 1
ATOM 3352 C C . ASN A 1 424 ? -2.559 8.999 4.953 1.00 59.47 424 ASN A C 1
ATOM 3354 O O . ASN A 1 424 ? -2.047 9.813 5.719 1.00 59.47 424 ASN A O 1
ATOM 3358 N N . ALA A 1 425 ? -2.962 7.794 5.366 1.00 59.91 425 ALA A N 1
ATOM 3359 C CA . ALA A 1 425 ? -2.913 7.342 6.757 1.00 59.91 425 ALA A CA 1
ATOM 3360 C C . ALA A 1 425 ? -1.494 7.187 7.325 1.00 59.91 425 ALA A C 1
ATOM 3362 O O . ALA A 1 425 ? -1.355 6.852 8.493 1.00 59.91 425 ALA A O 1
ATOM 3363 N N . LEU A 1 426 ? -0.436 7.414 6.538 1.00 69.38 426 LEU A N 1
ATOM 3364 C CA . LEU A 1 426 ? 0.963 7.306 6.953 1.00 69.38 426 LEU A CA 1
ATOM 3365 C C . LEU A 1 426 ? 1.748 8.569 6.550 1.00 69.38 426 LEU A C 1
ATOM 3367 O O . LEU A 1 426 ? 1.688 8.994 5.395 1.00 69.38 426 LEU A O 1
ATOM 3371 N N . ILE A 1 427 ? 2.501 9.160 7.486 1.00 72.44 427 ILE A N 1
ATOM 3372 C CA . ILE A 1 427 ? 3.504 10.209 7.221 1.00 72.44 427 ILE A CA 1
ATOM 3373 C C . ILE A 1 427 ? 4.872 9.551 7.204 1.00 72.44 427 ILE A C 1
ATOM 3375 O O . ILE A 1 427 ? 5.284 8.962 8.202 1.00 72.44 427 ILE A O 1
ATOM 3379 N N . GLY A 1 428 ? 5.590 9.719 6.096 1.00 75.56 428 GLY A N 1
ATOM 3380 C CA . GLY A 1 428 ? 6.972 9.271 5.981 1.00 75.56 428 GLY A CA 1
ATOM 3381 C C . GLY A 1 428 ? 7.913 10.109 6.825 1.00 75.56 428 GLY A C 1
ATOM 3382 O O . GLY A 1 428 ? 7.850 11.338 6.794 1.00 75.56 428 GLY A O 1
ATOM 3383 N N . GLN A 1 429 ? 8.785 9.427 7.557 1.00 81.75 429 GLN A N 1
ATOM 3384 C CA . GLN A 1 429 ? 9.872 10.029 8.322 1.00 81.75 429 GLN A CA 1
ATOM 3385 C C . GLN A 1 429 ? 11.220 9.612 7.732 1.00 81.75 429 GLN A C 1
ATOM 3387 O O . GLN A 1 429 ? 11.998 10.470 7.322 1.00 81.75 429 GLN A O 1
ATOM 3392 N N . ASP A 1 430 ? 11.453 8.305 7.601 1.00 86.56 430 ASP A N 1
ATOM 3393 C CA . ASP A 1 430 ? 12.726 7.744 7.150 1.00 86.56 430 ASP A CA 1
ATOM 3394 C C . ASP A 1 430 ? 12.506 6.644 6.098 1.00 86.56 430 ASP A C 1
ATOM 3396 O O . ASP A 1 430 ? 11.499 5.929 6.128 1.00 86.56 430 ASP A O 1
ATOM 3400 N N . GLN A 1 431 ? 13.449 6.500 5.159 1.00 87.75 431 GLN A N 1
ATOM 3401 C CA . GLN A 1 431 ? 13.400 5.478 4.108 1.00 87.75 431 GLN A CA 1
ATOM 3402 C C . GLN A 1 431 ? 14.764 4.830 3.887 1.00 87.75 431 GLN A C 1
ATOM 3404 O O . GLN A 1 431 ? 15.774 5.517 3.748 1.00 87.75 431 GLN A O 1
ATOM 3409 N N . PHE A 1 432 ? 14.788 3.503 3.785 1.00 87.44 432 PHE A N 1
ATOM 3410 C CA . PHE A 1 432 ? 16.021 2.733 3.636 1.00 87.44 432 PHE A CA 1
ATOM 3411 C C . PHE A 1 432 ? 15.918 1.724 2.491 1.00 87.44 432 PHE A C 1
ATOM 3413 O O . PHE A 1 432 ? 14.867 1.137 2.247 1.00 87.44 432 PHE A O 1
ATOM 3420 N N . ALA A 1 433 ? 17.040 1.520 1.810 1.00 86.50 433 ALA A N 1
ATOM 3421 C CA . ALA A 1 433 ? 17.265 0.560 0.731 1.00 86.50 433 ALA A CA 1
ATOM 3422 C C . ALA A 1 433 ? 18.572 -0.215 1.070 1.00 86.50 433 ALA A C 1
ATOM 3424 O O . ALA A 1 433 ? 19.107 0.002 2.154 1.00 86.50 433 ALA A O 1
ATOM 3425 N N . PRO A 1 434 ? 19.107 -1.166 0.272 1.00 75.38 434 PRO A N 1
ATOM 3426 C CA . PRO A 1 434 ? 18.647 -1.712 -1.000 1.00 75.38 434 PRO A CA 1
ATOM 3427 C C . PRO A 1 434 ? 18.086 -3.139 -0.885 1.00 75.38 434 PRO A C 1
ATOM 3429 O O . PRO A 1 434 ? 17.771 -3.735 -1.908 1.00 75.38 434 PRO A O 1
ATOM 3432 N N . ARG A 1 435 ? 18.024 -3.723 0.325 1.00 82.06 435 ARG A N 1
ATOM 3433 C CA . ARG A 1 435 ? 17.481 -5.077 0.538 1.00 82.06 435 ARG A CA 1
ATOM 3434 C C . ARG A 1 435 ? 15.971 -5.056 0.346 1.00 82.06 435 ARG A C 1
ATOM 3436 O O . ARG A 1 435 ? 15.508 -5.193 -0.770 1.00 82.06 435 ARG A O 1
ATOM 3443 N N . ASP A 1 436 ? 15.229 -4.818 1.415 1.00 85.50 436 ASP A N 1
ATOM 3444 C CA . ASP A 1 436 ? 13.849 -4.380 1.289 1.00 85.50 436 ASP A CA 1
ATOM 3445 C C . ASP A 1 436 ? 13.852 -2.858 1.252 1.00 85.50 436 ASP A C 1
ATOM 3447 O O . ASP A 1 436 ? 14.680 -2.208 1.898 1.00 85.50 436 ASP A O 1
ATOM 3451 N N . VAL A 1 437 ? 12.931 -2.296 0.480 1.00 87.88 437 VAL A N 1
ATOM 3452 C CA . VAL A 1 437 ? 12.693 -0.860 0.480 1.00 87.88 437 VAL A CA 1
ATOM 3453 C C . VAL A 1 437 ? 11.765 -0.579 1.655 1.00 87.88 437 VAL A C 1
ATOM 3455 O O . VAL A 1 437 ? 10.565 -0.859 1.599 1.00 87.88 437 VAL A O 1
ATOM 3458 N N . ALA A 1 438 ? 12.351 -0.107 2.751 1.00 89.69 438 ALA A N 1
ATOM 3459 C CA . ALA A 1 438 ? 11.666 0.128 4.008 1.00 89.69 438 ALA A CA 1
ATOM 3460 C C . ALA A 1 438 ? 11.267 1.596 4.14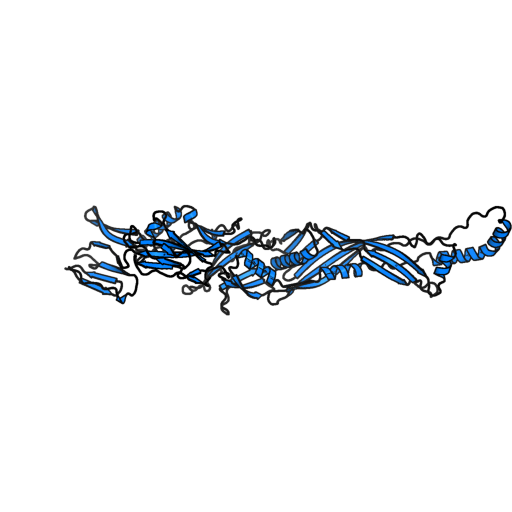2 1.00 89.69 438 ALA A C 1
ATOM 3462 O O . ALA A 1 438 ? 12.076 2.496 3.926 1.00 89.69 438 ALA A O 1
ATOM 3463 N N . PHE A 1 439 ? 10.028 1.821 4.554 1.00 88.81 439 PHE A N 1
ATOM 3464 C CA . PHE A 1 439 ? 9.476 3.126 4.869 1.00 88.81 439 PHE A CA 1
ATOM 3465 C C . PHE A 1 439 ? 9.023 3.129 6.324 1.00 88.81 439 PHE A C 1
ATOM 3467 O O . PHE A 1 439 ? 8.205 2.297 6.723 1.00 88.81 439 PHE A O 1
ATOM 3474 N N . PHE A 1 440 ? 9.535 4.076 7.100 1.00 88.44 440 PHE A N 1
ATOM 3475 C CA . PHE A 1 440 ? 9.188 4.268 8.501 1.00 88.44 440 PHE A CA 1
ATOM 3476 C C . PHE A 1 440 ? 8.450 5.584 8.677 1.00 88.44 440 PHE A C 1
ATOM 3478 O O . PHE A 1 440 ? 8.767 6.593 8.037 1.00 88.44 440 PHE A O 1
ATOM 3485 N N . GLY A 1 441 ? 7.452 5.572 9.551 1.00 84.06 441 GLY A N 1
ATOM 3486 C CA . GLY A 1 441 ? 6.581 6.716 9.701 1.00 84.06 441 GLY A CA 1
ATOM 3487 C C . GLY A 1 441 ? 5.705 6.675 10.934 1.00 84.06 441 GLY A C 1
ATOM 3488 O O . GLY A 1 441 ? 5.749 5.751 11.745 1.00 84.06 441 GLY A O 1
ATOM 3489 N N . ALA A 1 442 ? 4.877 7.703 11.035 1.00 76.38 442 ALA A N 1
ATOM 3490 C CA . ALA A 1 442 ? 3.770 7.746 11.974 1.00 76.38 442 ALA A CA 1
ATOM 3491 C C . ALA A 1 442 ? 2.467 7.493 11.220 1.00 76.38 442 ALA A C 1
ATOM 3493 O O . ALA A 1 442 ? 2.345 7.842 10.038 1.00 76.38 442 ALA A O 1
ATOM 3494 N N . VAL A 1 443 ? 1.478 6.934 11.911 1.00 71.25 443 VAL A N 1
ATOM 3495 C CA . VAL A 1 443 ? 0.111 6.944 11.400 1.00 71.25 443 VAL A CA 1
ATOM 3496 C C . VAL A 1 443 ? -0.332 8.402 11.352 1.00 71.25 443 VAL A C 1
ATOM 3498 O O . VAL A 1 443 ? -0.370 9.101 12.358 1.00 71.25 443 VAL A O 1
ATOM 3501 N N . ASN A 1 444 ? -0.591 8.879 10.145 1.00 59.34 444 ASN A N 1
ATOM 3502 C CA . ASN A 1 444 ? -1.036 10.223 9.859 1.00 59.34 444 ASN A CA 1
ATOM 3503 C C . ASN A 1 444 ? -2.561 10.264 9.901 1.00 59.34 444 ASN A C 1
ATOM 3505 O O . ASN A 1 444 ? -3.209 9.812 8.954 1.00 59.34 444 ASN A O 1
ATOM 3509 N N . PRO A 1 445 ? -3.173 10.856 10.931 1.00 51.16 445 PRO A N 1
ATOM 3510 C CA . PRO A 1 445 ? -4.461 11.485 10.730 1.00 51.16 445 PRO A CA 1
ATOM 3511 C C . PRO A 1 445 ? -4.206 12.644 9.755 1.00 51.16 445 PRO A C 1
ATOM 3513 O O . PRO A 1 445 ? -3.803 13.719 10.176 1.00 51.16 445 PRO A O 1
ATOM 3516 N N . THR A 1 446 ? -4.312 12.375 8.446 1.00 53.09 446 THR A N 1
ATOM 3517 C CA . THR A 1 446 ? -4.211 13.309 7.308 1.00 53.09 446 THR A CA 1
ATOM 3518 C C . THR A 1 446 ? -4.541 14.764 7.667 1.00 53.09 446 THR A C 1
ATOM 3520 O O . THR A 1 446 ? -5.404 15.019 8.490 1.00 53.09 446 THR A O 1
ATOM 3523 N N . VAL A 1 447 ? -3.993 15.757 6.957 1.00 49.91 447 VAL A N 1
ATOM 3524 C CA . VAL A 1 447 ? -4.315 17.192 7.167 1.00 49.91 447 VAL A CA 1
ATOM 3525 C C . VAL A 1 447 ? -5.828 17.505 7.162 1.00 49.91 447 VAL A C 1
ATOM 3527 O O . VAL A 1 447 ? -6.210 18.543 7.682 1.00 49.91 447 VAL A O 1
ATOM 3530 N N . THR A 1 448 ? -6.700 16.623 6.650 1.00 52.06 448 THR A N 1
ATOM 3531 C CA . THR A 1 448 ? -8.176 16.680 6.772 1.00 52.06 448 THR A CA 1
ATOM 3532 C C . THR A 1 448 ? -8.810 15.515 7.545 1.00 52.06 448 THR A C 1
ATOM 3534 O O . THR A 1 448 ? -10.024 15.508 7.734 1.00 5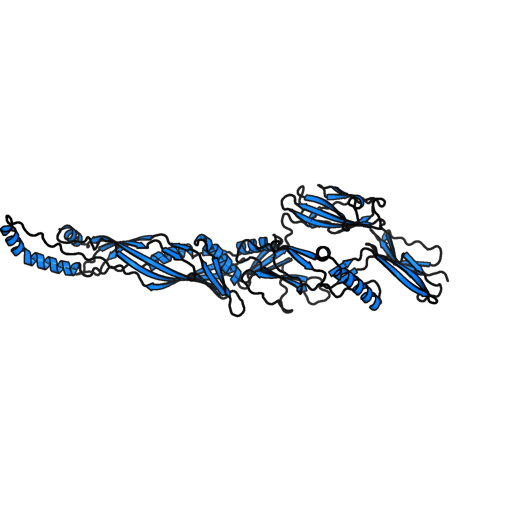2.06 448 THR A O 1
ATOM 3537 N N . ALA A 1 449 ? -8.027 14.513 7.947 1.00 60.44 449 ALA A N 1
ATOM 3538 C CA . ALA A 1 449 ? -8.471 13.456 8.839 1.00 60.44 449 ALA A CA 1
ATOM 3539 C C . ALA A 1 449 ? -8.259 13.892 10.288 1.00 60.44 449 ALA A C 1
ATOM 3541 O O . ALA A 1 449 ? -7.239 14.464 10.660 1.00 60.44 449 ALA A O 1
ATOM 3542 N N . PHE A 1 450 ? -9.257 13.627 11.109 1.00 70.06 450 PHE A N 1
ATOM 3543 C CA . PHE A 1 450 ? -9.252 13.991 12.512 1.00 70.06 450 PHE A CA 1
ATOM 3544 C C . PHE A 1 450 ? -9.940 12.916 13.340 1.00 70.06 450 PHE A C 1
ATOM 3546 O O . PHE A 1 450 ? -10.824 12.200 12.863 1.00 70.06 450 PHE A O 1
ATOM 3553 N N . ALA A 1 451 ? -9.571 12.840 14.612 1.00 74.75 451 ALA A N 1
ATOM 3554 C CA . ALA A 1 451 ? -10.357 12.150 15.621 1.00 74.75 451 ALA A CA 1
ATOM 3555 C C . ALA A 1 451 ? -11.256 13.159 16.338 1.00 74.75 451 ALA A C 1
ATOM 3557 O O . ALA A 1 451 ? -10.837 14.289 16.592 1.00 74.75 451 ALA A O 1
ATOM 3558 N N . ILE A 1 452 ? -12.484 12.763 16.663 1.00 84.50 452 ILE A N 1
ATOM 3559 C CA . ILE A 1 452 ? -13.298 13.526 17.609 1.00 84.50 452 ILE A CA 1
ATOM 3560 C C . ILE A 1 452 ? -12.717 13.321 19.012 1.00 84.50 452 ILE A C 1
ATOM 3562 O O . ILE A 1 452 ? -12.501 12.187 19.431 1.00 84.50 452 ILE A O 1
ATOM 3566 N N . ASP A 1 453 ? -12.510 14.411 19.741 1.00 84.06 453 ASP A N 1
ATOM 3567 C CA . ASP A 1 453 ? -12.158 14.412 21.157 1.00 84.06 453 ASP A CA 1
ATOM 3568 C C . ASP A 1 453 ? -13.313 15.019 21.980 1.00 84.06 453 ASP A C 1
ATOM 3570 O O . ASP A 1 453 ? -13.736 16.147 21.690 1.00 84.06 453 ASP A O 1
ATOM 3574 N N . PRO A 1 454 ? -13.853 14.304 22.984 1.00 89.62 454 PRO A N 1
ATOM 3575 C CA . PRO A 1 454 ? -13.543 12.916 23.345 1.00 89.62 454 PRO A CA 1
ATOM 3576 C C . PRO A 1 454 ? -14.143 11.892 22.362 1.00 89.62 454 PRO A C 1
ATOM 3578 O O . PRO A 1 454 ? -15.274 12.048 21.908 1.00 89.62 454 PRO A O 1
ATOM 3581 N N . MET A 1 455 ? -13.435 10.786 22.093 1.00 74.25 455 MET A N 1
ATOM 3582 C CA . MET A 1 455 ? -13.949 9.689 21.242 1.00 74.25 455 MET A CA 1
ATOM 3583 C C . MET A 1 455 ? -15.117 8.929 21.886 1.00 74.25 455 MET A C 1
ATOM 3585 O O . MET A 1 455 ? -15.947 8.335 21.195 1.00 74.25 455 MET A O 1
ATOM 3589 N N . GLN A 1 456 ? -15.184 8.937 23.217 1.00 84.88 456 GLN A N 1
ATOM 3590 C CA . GLN A 1 456 ? -16.298 8.393 23.979 1.00 84.88 456 GLN A CA 1
ATOM 3591 C C . GLN A 1 456 ? -16.528 9.198 25.255 1.00 84.88 456 GLN A C 1
ATOM 3593 O O . GLN A 1 456 ? -15.571 9.633 25.898 1.00 84.88 456 GLN A O 1
ATOM 3598 N N . HIS A 1 457 ? -17.788 9.389 25.643 1.00 91.62 457 HIS A N 1
ATOM 3599 C CA . HIS A 1 457 ? -18.117 10.085 26.886 1.00 91.62 457 HIS A CA 1
ATOM 3600 C C . HIS A 1 457 ? -19.469 9.644 27.460 1.00 91.62 457 HIS A C 1
ATOM 3602 O O . HIS A 1 457 ? -20.347 9.173 26.731 1.00 91.62 457 HIS A O 1
ATOM 3608 N N . THR A 1 458 ? -19.634 9.818 28.774 1.00 93.25 458 THR A N 1
ATOM 3609 C CA . THR A 1 458 ? -20.866 9.487 29.499 1.00 93.25 458 THR A CA 1
ATOM 3610 C C . THR A 1 458 ? -21.311 10.678 30.338 1.00 93.25 458 THR A C 1
ATOM 3612 O O . THR A 1 458 ? -20.517 11.215 31.105 1.00 93.25 458 THR A O 1
ATOM 3615 N N . LEU A 1 459 ? -22.583 11.066 30.219 1.00 94.56 459 LEU A N 1
ATOM 3616 C CA . LEU A 1 459 ? -23.207 12.171 30.959 1.00 94.56 459 LEU A CA 1
ATOM 3617 C C . LEU A 1 459 ? -24.496 11.720 31.649 1.00 94.56 459 LEU A C 1
ATOM 3619 O O . LEU A 1 459 ? -25.047 10.668 31.331 1.00 94.56 459 LEU A O 1
ATOM 3623 N N . VAL A 1 460 ? -25.004 12.549 32.561 1.00 93.94 460 VAL A N 1
ATOM 3624 C CA . VAL A 1 460 ? -26.363 12.418 33.106 1.00 93.94 460 VAL A CA 1
ATOM 3625 C C . VAL A 1 460 ? -27.309 13.321 32.319 1.00 93.94 460 VAL A C 1
ATOM 3627 O O . VAL A 1 460 ? -26.934 14.412 31.895 1.00 93.94 460 VAL A O 1
ATOM 3630 N N . ALA A 1 461 ? -28.543 12.875 32.126 1.00 94.25 461 ALA A N 1
ATOM 3631 C CA . ALA A 1 461 ? -29.596 13.636 31.478 1.00 94.25 461 ALA A CA 1
ATOM 3632 C C . ALA A 1 461 ? -29.767 15.024 32.120 1.00 94.25 461 ALA A C 1
ATOM 3634 O O . ALA A 1 461 ? -29.759 15.168 33.344 1.00 94.25 461 ALA A O 1
ATOM 3635 N N . GLY A 1 462 ? -29.917 16.053 31.286 1.00 90.50 462 GLY A N 1
ATOM 3636 C CA . GLY A 1 462 ? -30.018 17.447 31.722 1.00 90.50 462 GLY A CA 1
ATOM 3637 C C . GLY A 1 462 ? -28.730 18.062 32.289 1.00 90.50 462 GLY A C 1
ATOM 3638 O O . GLY A 1 462 ? -28.796 19.148 32.866 1.00 90.50 462 GLY A O 1
ATOM 3639 N N . SER A 1 463 ? -27.566 17.409 32.155 1.00 93.31 463 SER A N 1
ATOM 3640 C CA . SER A 1 463 ? -26.283 18.018 32.525 1.00 93.31 463 SER A CA 1
ATOM 3641 C C . SER A 1 463 ? -25.922 19.206 31.624 1.00 93.31 463 SER A C 1
ATOM 3643 O O . SER A 1 463 ? -26.560 19.465 30.603 1.00 93.31 463 SER A O 1
ATOM 3645 N N . ALA A 1 464 ? -24.853 19.922 31.984 1.00 94.56 464 ALA A N 1
ATOM 3646 C CA . ALA A 1 464 ? -24.309 20.971 31.129 1.00 94.56 464 ALA A CA 1
ATOM 3647 C C . ALA A 1 464 ? -23.934 20.418 29.732 1.00 94.56 464 ALA A C 1
ATOM 3649 O O . ALA A 1 464 ? -23.521 19.255 29.640 1.00 94.56 464 ALA A O 1
ATOM 3650 N N . PRO A 1 465 ? -24.058 21.233 28.665 1.00 96.50 465 PRO A N 1
ATOM 3651 C CA . PRO A 1 465 ? -23.609 20.861 27.328 1.00 96.50 465 PRO A CA 1
ATOM 3652 C C . PRO A 1 465 ? -22.127 20.462 27.286 1.00 96.50 465 PRO A C 1
ATOM 3654 O O . PRO A 1 465 ? -21.303 21.051 27.988 1.00 96.50 465 PRO A O 1
ATOM 3657 N N . LEU A 1 466 ? -21.788 19.492 26.436 1.00 97.06 466 LEU A N 1
ATOM 3658 C CA . LEU A 1 466 ? -20.418 19.032 26.205 1.00 97.06 466 LEU A CA 1
ATOM 3659 C C . LEU A 1 466 ? -19.900 19.549 24.865 1.00 97.06 466 LEU A C 1
ATOM 3661 O O . LEU A 1 466 ? -20.555 19.395 23.837 1.00 97.06 466 LEU A O 1
ATOM 3665 N N . GLN A 1 467 ? -18.697 20.113 24.871 1.00 97.19 467 GLN A N 1
ATOM 3666 C CA . GLN A 1 467 ? -18.007 20.529 23.658 1.00 97.19 467 GLN A CA 1
ATOM 3667 C C . GLN A 1 467 ? -17.219 19.356 23.067 1.00 97.19 467 GLN A C 1
ATOM 3669 O O . GLN A 1 467 ? -16.308 18.846 23.718 1.00 97.19 467 GLN A O 1
ATOM 3674 N N . PHE A 1 468 ? -17.526 18.976 21.829 1.00 96.06 468 PHE A N 1
ATOM 3675 C CA . PHE A 1 468 ? -16.667 18.096 21.040 1.00 96.06 468 PHE A CA 1
ATOM 3676 C C . PHE A 1 468 ? -15.685 18.904 20.195 1.00 96.06 468 PHE A C 1
ATOM 3678 O O . PHE A 1 468 ? -16.023 19.971 19.685 1.00 96.06 468 PHE A O 1
ATOM 3685 N N . ASN A 1 469 ? -14.472 18.387 20.028 1.00 93.31 469 ASN A N 1
ATOM 3686 C CA . ASN A 1 469 ? -13.430 18.987 19.198 1.00 93.31 469 ASN A CA 1
ATOM 3687 C C . ASN A 1 469 ? -12.875 17.963 18.206 1.00 93.31 469 ASN A C 1
ATOM 3689 O O . ASN A 1 469 ? -13.137 16.769 18.329 1.00 93.31 469 ASN A O 1
ATOM 3693 N N . THR A 1 470 ? -12.098 18.423 17.226 1.00 87.69 470 THR A N 1
ATOM 3694 C CA . THR A 1 470 ? -11.321 17.550 16.342 1.00 87.69 470 THR A CA 1
ATOM 3695 C C . THR A 1 470 ? -9.829 17.657 16.649 1.00 87.69 470 THR A C 1
ATOM 3697 O O . THR A 1 470 ? -9.337 18.736 16.991 1.00 87.69 470 THR A O 1
ATOM 3700 N N . VAL A 1 471 ? -9.108 16.539 16.545 1.00 78.56 471 VAL A N 1
ATOM 3701 C CA . VAL A 1 471 ? -7.649 16.468 16.698 1.00 78.56 471 VAL A CA 1
ATOM 3702 C C . VAL A 1 471 ? -7.042 15.826 15.441 1.00 78.56 471 VAL A C 1
ATOM 3704 O O . VAL A 1 471 ? -7.318 14.650 15.188 1.00 78.56 471 VAL A O 1
ATOM 3707 N N . PRO A 1 472 ? -6.225 16.556 14.653 1.00 76.75 472 PRO A N 1
ATOM 3708 C CA . PRO A 1 472 ? -5.972 18.001 14.753 1.00 76.75 472 PRO A CA 1
ATOM 3709 C C . PRO A 1 472 ? -7.245 18.838 14.502 1.00 76.75 472 PRO A C 1
ATOM 3711 O O . PRO A 1 472 ? -8.233 18.333 13.976 1.00 76.75 472 PRO A O 1
ATOM 3714 N N . ALA A 1 473 ? -7.237 20.111 14.911 1.00 85.00 473 ALA A N 1
ATOM 3715 C CA . ALA A 1 473 ? -8.406 20.987 14.800 1.00 85.00 473 ALA A CA 1
ATOM 3716 C C . ALA A 1 473 ? -8.608 21.525 13.372 1.00 85.00 473 ALA A C 1
ATOM 3718 O O . ALA A 1 473 ? -7.651 21.967 12.733 1.00 85.00 473 ALA A O 1
ATOM 3719 N N . HIS A 1 474 ? -9.870 21.605 12.927 1.00 83.94 474 HIS A N 1
ATOM 3720 C CA . HIS A 1 474 ? -10.268 22.127 11.605 1.00 83.94 474 HIS A CA 1
ATOM 3721 C C . HIS A 1 474 ? -11.312 23.251 11.725 1.00 83.94 474 HIS A C 1
ATOM 3723 O O . HIS A 1 474 ? -12.498 23.040 11.455 1.00 83.94 474 HIS A O 1
ATOM 3729 N N . PRO A 1 475 ? -10.917 24.463 12.158 1.00 87.19 475 PRO A N 1
ATOM 3730 C CA . PRO A 1 475 ? -11.865 25.534 12.455 1.00 87.19 475 PRO A CA 1
ATOM 3731 C C . PRO A 1 475 ? -12.735 25.906 11.246 1.00 87.19 475 PRO A C 1
ATOM 3733 O O . PRO A 1 475 ? -12.226 26.282 10.194 1.00 87.19 475 PRO A O 1
ATOM 3736 N N . GLY A 1 476 ? -14.058 25.824 11.407 1.00 89.50 476 GLY A N 1
ATOM 3737 C CA . GLY A 1 476 ? -15.034 26.215 10.383 1.00 89.50 476 GLY A CA 1
ATOM 3738 C C . GLY A 1 476 ? -15.229 25.224 9.227 1.00 89.50 476 GLY A C 1
ATOM 3739 O O . GLY A 1 476 ? -16.112 25.452 8.400 1.00 89.50 476 GLY A O 1
ATOM 3740 N N . LEU A 1 477 ? -14.468 24.126 9.181 1.00 91.44 477 LEU A N 1
ATOM 3741 C CA . LEU A 1 477 ? -14.508 23.135 8.093 1.00 91.44 477 LEU A CA 1
ATOM 3742 C C . LEU A 1 477 ? -15.262 21.848 8.454 1.00 91.44 477 LEU A C 1
ATOM 3744 O O . LEU A 1 477 ? -15.351 20.938 7.630 1.00 91.44 477 LEU A O 1
ATOM 3748 N N . ILE A 1 478 ? -15.811 21.768 9.668 1.00 94.12 478 ILE A N 1
ATOM 3749 C CA . ILE A 1 478 ? -16.514 20.588 10.175 1.00 94.12 478 ILE A CA 1
ATOM 3750 C C . ILE A 1 478 ? -18.023 20.826 10.208 1.00 94.12 478 ILE A C 1
ATOM 3752 O O . ILE A 1 478 ? -18.502 21.917 10.535 1.00 94.12 478 ILE A O 1
ATOM 3756 N N . ARG A 1 479 ? -18.774 19.780 9.866 1.00 96.12 479 ARG A N 1
ATOM 3757 C CA . ARG A 1 479 ? -20.214 19.673 10.093 1.00 96.12 479 ARG A CA 1
ATOM 3758 C C . ARG A 1 479 ? -20.496 18.556 11.077 1.00 96.12 479 ARG A C 1
ATOM 3760 O O . ARG A 1 479 ? -20.097 17.413 10.851 1.00 96.12 479 ARG A O 1
ATOM 3767 N N . TRP A 1 480 ? -21.174 18.914 12.159 1.00 97.06 480 TRP A N 1
ATOM 3768 C CA . TRP A 1 480 ? -21.517 18.014 13.246 1.00 97.06 480 TRP A CA 1
ATOM 3769 C C . TRP A 1 480 ? -22.948 17.518 13.104 1.00 97.06 480 TRP A C 1
ATOM 3771 O O . TRP A 1 480 ? -23.866 18.284 12.824 1.00 97.06 480 TRP A O 1
ATOM 3781 N N . THR A 1 481 ? -23.143 16.227 13.329 1.00 97.31 481 THR A N 1
ATOM 3782 C CA . THR A 1 481 ? -24.467 15.610 13.421 1.00 97.31 481 THR A CA 1
ATOM 3783 C C . THR A 1 481 ? -24.467 14.588 14.543 1.00 97.31 481 THR A C 1
ATOM 3785 O O . THR A 1 481 ? -23.412 14.136 14.993 1.00 97.31 481 THR A O 1
ATOM 3788 N N . CYS A 1 482 ? -25.651 14.221 15.015 1.00 96.31 482 CYS A N 1
ATOM 3789 C CA . CYS A 1 482 ? -25.798 13.110 15.933 1.00 96.31 482 CYS A CA 1
ATOM 3790 C C . CYS A 1 482 ? -27.007 12.258 15.570 1.00 96.31 482 CYS A C 1
ATOM 3792 O O . CYS A 1 482 ? -28.020 12.774 15.101 1.00 96.31 482 CYS A O 1
ATOM 3794 N N . GLU A 1 483 ? -26.893 10.960 15.810 1.00 94.94 483 GLU A N 1
ATOM 3795 C CA . GLU A 1 483 ? -27.931 9.978 15.507 1.00 94.94 483 GLU A CA 1
ATOM 3796 C C . GLU A 1 483 ? -27.958 8.877 16.578 1.00 94.94 483 GLU A C 1
ATOM 3798 O O . GLU A 1 483 ? -26.929 8.606 17.206 1.00 94.94 483 GLU A O 1
ATOM 3803 N N . PRO A 1 484 ? -29.113 8.247 16.836 1.00 93.56 484 PRO A N 1
ATOM 3804 C CA . PRO A 1 484 ? -29.227 7.158 17.791 1.00 93.56 484 PRO A CA 1
ATOM 3805 C C . PRO A 1 484 ? -28.429 5.940 17.319 1.00 93.56 484 PRO A C 1
ATOM 3807 O O . PRO A 1 484 ? -28.328 5.664 16.129 1.00 93.56 484 PRO A O 1
ATOM 3810 N N . VAL A 1 485 ? -27.873 5.186 18.270 1.00 88.00 485 VAL A N 1
ATOM 3811 C CA . VAL A 1 485 ? -27.176 3.920 17.966 1.00 88.00 485 VAL A CA 1
ATOM 3812 C C . VAL A 1 485 ? -28.162 2.775 17.712 1.00 88.00 485 VAL A C 1
ATOM 3814 O O . VAL A 1 485 ? -27.830 1.829 17.008 1.00 88.00 485 VAL A O 1
ATOM 3817 N N . LEU A 1 486 ? -29.356 2.839 18.309 1.00 82.88 486 LEU A N 1
ATOM 3818 C CA . LEU A 1 486 ? -30.397 1.822 18.177 1.00 82.88 486 LEU A CA 1
ATOM 3819 C C . LEU A 1 486 ? -31.571 2.382 17.377 1.00 82.88 486 LEU A C 1
ATOM 3821 O O . LEU A 1 486 ? -32.119 3.414 17.757 1.00 82.88 486 LEU A O 1
ATOM 3825 N N . ASP A 1 487 ? -32.025 1.647 16.363 1.00 79.75 487 ASP A N 1
ATOM 3826 C CA . ASP A 1 487 ? -33.168 2.030 15.516 1.00 79.75 487 ASP A CA 1
ATOM 3827 C C . ASP A 1 487 ? -34.485 2.187 16.297 1.00 79.75 487 ASP A C 1
ATOM 3829 O O . ASP A 1 487 ? -35.418 2.851 15.847 1.00 79.75 487 ASP A O 1
ATOM 3833 N N . SER A 1 488 ? -34.577 1.584 17.487 1.00 83.19 488 SER A N 1
ATOM 3834 C CA . SER A 1 488 ? -35.721 1.733 18.391 1.00 83.19 488 SER A CA 1
ATOM 3835 C C . SER A 1 488 ? -35.777 3.091 19.099 1.00 83.19 488 SER A C 1
ATOM 3837 O O . SER A 1 488 ? -36.791 3.401 19.719 1.00 83.19 488 SER A O 1
ATOM 3839 N N . VAL A 1 489 ? -34.695 3.874 19.061 1.00 89.25 489 VAL A N 1
ATOM 3840 C CA . VAL A 1 489 ? -34.594 5.201 19.681 1.00 89.25 489 VAL A CA 1
ATOM 3841 C C . VAL A 1 489 ? -34.748 6.258 18.593 1.00 89.25 489 VAL A C 1
ATOM 3843 O O . VAL A 1 489 ? -34.109 6.191 17.550 1.00 89.25 489 VAL A O 1
ATOM 3846 N N . SER A 1 490 ? -35.590 7.260 18.828 1.00 91.25 490 SER A N 1
ATOM 3847 C CA . SER A 1 490 ? -35.796 8.358 17.875 1.00 91.25 490 SER A CA 1
ATOM 3848 C C . SER A 1 490 ? -34.820 9.520 18.102 1.00 91.25 490 SER A C 1
ATOM 3850 O O . SER A 1 490 ? -34.364 9.754 19.220 1.00 91.25 490 SER A O 1
ATOM 3852 N N . ASN A 1 491 ? -34.555 10.320 17.059 1.00 90.00 491 ASN A N 1
ATOM 3853 C CA . ASN A 1 491 ? -33.684 11.507 17.149 1.00 90.00 491 ASN A CA 1
ATOM 3854 C C . ASN A 1 491 ? -34.108 12.510 18.240 1.00 90.00 491 ASN A C 1
ATOM 3856 O O . ASN A 1 491 ? -33.267 13.216 18.780 1.00 90.00 491 ASN A O 1
ATOM 3860 N N . GLY A 1 492 ? -35.397 12.579 18.590 1.00 90.06 492 GLY A N 1
ATOM 3861 C CA . GLY A 1 492 ? -35.874 13.471 19.654 1.00 90.06 492 GLY A CA 1
ATOM 3862 C C . GLY A 1 492 ? -35.442 13.049 21.063 1.00 90.06 492 GLY A C 1
ATOM 3863 O O . GLY A 1 492 ? -35.449 13.873 21.969 1.00 90.06 492 GLY A O 1
ATOM 3864 N N . GLN A 1 493 ? -35.047 11.787 21.247 1.00 94.12 493 GLN A N 1
ATOM 3865 C CA . GLN A 1 493 ? -34.708 11.206 22.549 1.00 94.12 493 GLN A CA 1
ATOM 3866 C C . GLN A 1 493 ? -33.222 11.348 22.900 1.00 94.12 493 GLN A C 1
ATOM 3868 O O . GLN A 1 493 ? -32.832 11.070 24.029 1.00 94.12 493 GLN A O 1
ATOM 3873 N N . ILE A 1 494 ? -32.380 11.763 21.950 1.00 95.62 494 ILE A N 1
ATOM 3874 C CA . ILE A 1 494 ? -30.917 11.792 22.105 1.00 95.62 494 ILE A CA 1
ATOM 3875 C C . ILE A 1 494 ? -30.351 13.197 22.328 1.00 95.62 494 ILE A C 1
ATOM 3877 O O . ILE A 1 494 ? -29.139 13.362 22.335 1.00 95.62 494 ILE A O 1
ATOM 3881 N N . GLY A 1 495 ? -31.197 14.214 22.496 1.00 94.81 495 GLY A N 1
ATOM 3882 C CA . GLY A 1 495 ? -30.751 15.607 22.575 1.00 94.81 495 GLY A CA 1
ATOM 3883 C C . GLY A 1 495 ? -30.365 16.173 21.207 1.00 94.81 495 GLY A C 1
ATOM 3884 O O . GLY A 1 495 ? -30.888 15.751 20.177 1.00 94.81 495 GLY A O 1
ATOM 3885 N N . SER A 1 496 ? -29.476 17.166 21.189 1.00 96.69 496 SER A N 1
ATOM 3886 C CA . SER A 1 496 ? -29.098 17.869 19.956 1.00 96.69 496 SER A CA 1
ATOM 3887 C C . SER A 1 496 ? -27.649 18.334 19.978 1.00 96.69 496 SER A C 1
ATOM 3889 O O . SER A 1 496 ? -27.160 18.769 21.019 1.00 96.69 496 SER A O 1
ATOM 3891 N N . ILE A 1 497 ? -26.992 18.332 18.820 1.00 98.00 497 ILE A N 1
ATOM 3892 C CA . ILE A 1 497 ? -25.669 18.932 18.628 1.00 98.00 497 ILE A CA 1
ATOM 3893 C C . ILE A 1 497 ? -25.760 20.144 17.704 1.00 98.00 497 ILE A C 1
ATOM 3895 O O . ILE A 1 497 ? -26.478 20.119 16.705 1.00 98.00 497 ILE A O 1
ATOM 3899 N N . ASP A 1 498 ? -25.039 21.210 18.041 1.00 97.88 498 ASP A N 1
ATOM 3900 C CA . ASP A 1 498 ? -24.899 22.359 17.155 1.00 97.88 498 ASP A CA 1
ATOM 3901 C C . ASP A 1 498 ? -24.010 22.002 15.951 1.00 97.88 498 ASP A C 1
ATOM 3903 O O . ASP A 1 498 ? -22.852 21.607 16.106 1.00 97.88 498 ASP A O 1
ATOM 3907 N N . GLU A 1 499 ? -24.561 22.159 14.745 1.00 97.38 499 GLU A N 1
ATOM 3908 C CA . GLU A 1 499 ? -23.965 21.714 13.477 1.00 97.38 499 GLU A CA 1
ATOM 3909 C C . GLU A 1 499 ? -22.591 22.342 13.179 1.00 97.38 499 GLU A C 1
ATOM 3911 O O . GLU A 1 499 ? -21.769 21.737 12.486 1.00 97.38 499 GLU A O 1
ATOM 3916 N N . HIS A 1 500 ? -22.324 23.546 13.691 1.00 95.56 500 HIS A N 1
ATOM 3917 C CA . HIS A 1 500 ? -21.135 24.329 13.340 1.00 95.56 500 HIS A CA 1
ATOM 3918 C C . HIS A 1 500 ? -20.075 24.317 14.439 1.00 95.56 500 HIS A C 1
ATOM 3920 O O . HIS A 1 500 ? -18.882 24.398 14.145 1.00 95.56 500 HIS A O 1
ATOM 3926 N N . THR A 1 501 ? -20.499 24.239 15.697 1.00 95.25 501 THR A N 1
ATOM 3927 C CA . THR A 1 501 ? -19.606 24.322 16.855 1.00 95.25 501 THR A CA 1
ATOM 3928 C C . THR A 1 501 ? -19.280 22.963 17.449 1.00 95.25 501 THR A C 1
ATOM 3930 O O . THR A 1 501 ? -18.235 22.849 18.073 1.00 95.25 501 THR A O 1
ATOM 3933 N N . GLY A 1 502 ? -20.125 21.941 17.275 1.00 96.25 502 GLY A N 1
ATOM 3934 C CA . GLY A 1 502 ? -19.950 20.645 17.940 1.00 96.25 502 GLY A CA 1
ATOM 3935 C C . GLY A 1 502 ? -20.364 20.647 19.416 1.00 96.25 502 GLY A C 1
ATOM 3936 O O . GLY A 1 502 ? -20.027 19.719 20.152 1.00 96.25 502 GLY A O 1
ATOM 3937 N N . LEU A 1 503 ? -21.090 21.677 19.869 1.00 97.69 503 LEU A N 1
ATOM 3938 C CA . LEU A 1 503 ? -21.627 21.740 21.226 1.00 97.69 503 LEU A CA 1
ATOM 3939 C C . LEU A 1 503 ? -22.863 20.838 21.345 1.00 97.69 503 LEU A C 1
ATOM 3941 O O . LEU A 1 503 ? -23.920 21.124 20.781 1.00 97.69 503 LEU A O 1
ATOM 3945 N N . TYR A 1 504 ? -22.731 19.745 22.087 1.00 98.00 504 TYR A N 1
ATOM 3946 C CA . TYR A 1 504 ? -23.793 18.777 22.329 1.00 98.00 504 TYR A CA 1
ATOM 3947 C C . TYR A 1 504 ? -24.582 19.115 23.597 1.00 98.00 504 TYR A C 1
ATOM 3949 O O . TYR A 1 504 ? -24.009 19.268 24.674 1.00 98.00 504 TYR A O 1
ATOM 3957 N N . THR A 1 505 ? -25.907 19.182 23.481 1.00 97.50 505 THR A N 1
ATOM 3958 C CA . THR A 1 505 ? -26.840 19.393 24.593 1.00 97.50 505 THR A CA 1
ATOM 3959 C C . THR A 1 505 ? -27.573 18.086 24.905 1.00 97.50 505 THR A C 1
ATOM 3961 O O . THR A 1 505 ? -28.334 17.611 24.054 1.00 97.50 505 THR A O 1
ATOM 3964 N N . PRO A 1 506 ? -27.370 17.495 26.098 1.00 96.12 506 PRO A N 1
ATOM 3965 C CA . PRO A 1 506 ? -28.018 16.243 26.464 1.00 96.12 506 PRO A CA 1
ATOM 3966 C C . PRO A 1 506 ? -29.536 16.420 26.655 1.00 96.12 506 PRO A C 1
ATOM 3968 O O . PRO A 1 506 ? -29.978 17.481 27.105 1.00 96.12 506 PRO A O 1
ATOM 3971 N N . PRO A 1 507 ? -30.339 15.382 26.362 1.00 96.75 507 PRO A N 1
ATOM 3972 C CA . PRO A 1 507 ? -31.783 15.387 26.596 1.00 96.75 507 PRO A CA 1
ATOM 3973 C C . PRO A 1 507 ? -32.110 15.441 28.096 1.00 96.75 507 PRO A C 1
ATOM 3975 O O . PRO A 1 507 ? -31.286 15.062 28.939 1.00 96.75 507 PRO A O 1
ATOM 3978 N N . ALA A 1 508 ? -33.327 15.862 28.451 1.00 94.69 508 ALA A N 1
ATOM 3979 C CA . ALA A 1 508 ? -33.825 15.713 29.813 1.00 94.69 508 ALA A CA 1
ATOM 3980 C C . ALA A 1 508 ? -34.206 14.251 30.099 1.00 94.69 508 ALA A C 1
ATOM 3982 O O . ALA A 1 508 ? -34.514 13.472 29.200 1.00 94.69 508 ALA A O 1
ATOM 3983 N N . ALA A 1 509 ? -34.240 13.867 31.379 1.00 92.56 509 ALA A N 1
ATOM 3984 C CA . ALA A 1 509 ? -34.572 12.497 31.786 1.00 92.56 509 ALA A CA 1
ATOM 3985 C C . ALA A 1 509 ? -35.994 12.057 31.374 1.00 92.56 509 ALA A C 1
ATOM 3987 O O . ALA A 1 509 ? -36.273 10.859 31.304 1.00 92.56 509 ALA A O 1
ATOM 3988 N N . SER A 1 510 ? -36.893 13.019 31.136 1.00 93.62 510 SER A N 1
ATOM 3989 C CA . SER A 1 510 ? -38.254 12.808 30.631 1.00 93.62 510 SER A CA 1
ATOM 3990 C C . SER A 1 510 ? -38.328 12.586 29.123 1.00 93.62 510 SER A C 1
ATOM 3992 O O . SER A 1 510 ? -39.366 12.145 28.640 1.00 93.62 510 SER A O 1
ATOM 3994 N N . ASP A 1 511 ? -37.268 12.918 28.389 1.00 93.00 511 ASP A N 1
ATOM 3995 C CA . ASP A 1 511 ? -37.301 12.983 26.928 1.00 93.00 511 ASP A CA 1
ATOM 3996 C C . ASP A 1 511 ? -36.985 11.630 26.289 1.00 93.00 511 ASP A C 1
ATOM 3998 O O . ASP A 1 511 ? -37.132 11.482 25.081 1.00 93.00 511 ASP A O 1
ATOM 4002 N N . PHE A 1 512 ? -36.568 10.637 27.079 1.00 93.81 512 PHE A N 1
ATOM 4003 C CA . PHE A 1 512 ? -36.267 9.294 26.603 1.00 93.81 512 PHE A CA 1
ATOM 4004 C C . PHE A 1 512 ? -36.694 8.191 27.575 1.00 93.81 512 PHE A C 1
ATOM 4006 O O . PHE A 1 512 ? -36.761 8.368 28.800 1.00 93.81 512 PHE A O 1
ATOM 4013 N N . ASP A 1 513 ? -36.953 7.025 26.991 1.00 88.25 513 ASP A N 1
ATOM 4014 C CA . ASP A 1 513 ? -37.362 5.814 27.693 1.00 88.25 513 ASP A CA 1
ATOM 4015 C C . ASP A 1 513 ? -36.150 4.978 28.125 1.00 88.25 513 ASP A C 1
ATOM 4017 O O . ASP A 1 513 ? -35.082 5.037 27.516 1.00 88.25 513 ASP A O 1
ATOM 4021 N N . GLY A 1 514 ? -36.322 4.174 29.178 1.00 87.62 514 GLY A N 1
ATOM 4022 C CA . GLY A 1 514 ? -35.240 3.377 29.766 1.00 87.62 514 GLY A CA 1
ATOM 4023 C C . GLY A 1 514 ? -34.260 4.194 30.615 1.00 87.62 514 GLY A C 1
ATOM 4024 O O . GLY A 1 514 ? -34.494 5.371 30.907 1.00 87.62 514 GLY A O 1
ATOM 4025 N N . ASP A 1 515 ? -33.172 3.543 31.035 1.00 88.38 515 ASP A N 1
ATOM 4026 C CA . ASP A 1 515 ? -32.179 4.111 31.960 1.00 88.38 515 ASP A CA 1
ATOM 4027 C C . ASP A 1 515 ? -31.065 4.894 31.270 1.00 88.38 515 ASP A C 1
ATOM 4029 O O . ASP A 1 515 ? -30.318 5.615 31.933 1.00 88.38 515 ASP A O 1
ATOM 4033 N N . PHE A 1 516 ? -30.930 4.767 29.950 1.00 93.12 516 PHE A N 1
ATOM 4034 C CA . PHE A 1 516 ? -29.964 5.520 29.161 1.00 93.12 516 PHE A CA 1
ATOM 4035 C C . PHE A 1 516 ? -30.331 5.542 27.675 1.00 93.12 516 PHE A C 1
ATOM 4037 O O . PHE A 1 516 ? -31.030 4.662 27.179 1.00 93.12 516 PHE A O 1
ATOM 4044 N N . VAL A 1 517 ? -29.767 6.506 26.952 1.00 94.50 517 VAL A N 1
ATOM 4045 C CA . VAL A 1 517 ? -29.720 6.528 25.484 1.00 94.50 517 VAL A CA 1
ATOM 4046 C C . VAL A 1 517 ? -28.279 6.598 25.004 1.00 94.50 517 VAL A C 1
ATOM 4048 O O . VAL A 1 517 ? -27.406 7.159 25.672 1.00 94.50 517 VAL A O 1
ATOM 4051 N N . ARG A 1 518 ? -28.018 6.017 23.830 1.00 93.69 518 ARG A N 1
ATOM 4052 C CA . ARG A 1 518 ? -26.721 6.104 23.153 1.00 93.69 518 ARG A CA 1
ATOM 4053 C C . ARG A 1 518 ? -26.888 6.717 21.784 1.00 93.69 518 ARG A C 1
ATOM 4055 O O . ARG A 1 518 ? -27.819 6.384 21.051 1.00 93.69 518 ARG A O 1
ATOM 4062 N N . LEU A 1 519 ? -25.934 7.564 21.446 1.00 94.44 519 LEU A N 1
ATOM 4063 C CA . LEU A 1 519 ? -25.887 8.267 20.184 1.00 94.44 519 LEU A CA 1
ATOM 4064 C C . LEU A 1 519 ? -24.467 8.238 19.627 1.00 94.44 519 LEU A C 1
ATOM 4066 O O . LEU A 1 519 ? -23.480 8.222 20.371 1.00 94.44 519 LEU A O 1
ATOM 4070 N N . ARG A 1 520 ? -24.386 8.231 18.304 1.00 93.50 520 ARG A N 1
ATOM 4071 C CA . ARG A 1 520 ? -23.164 8.450 17.552 1.00 93.50 520 ARG A CA 1
ATOM 4072 C C . ARG A 1 520 ? -23.109 9.924 17.176 1.00 93.50 520 ARG A C 1
ATOM 4074 O O . ARG A 1 520 ? -24.034 10.444 16.558 1.00 93.50 520 ARG A O 1
ATOM 4081 N N . VAL A 1 521 ? -22.037 10.593 17.576 1.00 94.00 521 VAL A N 1
ATOM 4082 C CA . VAL A 1 521 ? -21.718 11.955 17.148 1.00 94.00 521 VAL A CA 1
ATOM 4083 C C . VAL A 1 521 ? -20.801 11.843 15.944 1.00 94.00 521 VAL A C 1
ATOM 4085 O O . VAL A 1 521 ? -19.763 11.199 16.037 1.00 94.00 521 VAL A O 1
ATOM 4088 N N . ASN A 1 522 ? -21.175 12.446 14.822 1.00 91.38 522 ASN A N 1
ATOM 4089 C CA . ASN A 1 522 ? -20.400 12.418 13.588 1.00 91.38 522 ASN A CA 1
ATOM 4090 C C . ASN A 1 522 ? -19.884 13.820 13.267 1.00 91.38 522 ASN A C 1
ATOM 4092 O O . ASN A 1 522 ? -20.650 14.784 13.282 1.00 91.38 522 ASN A O 1
ATOM 4096 N N . ALA A 1 523 ? -18.610 13.911 12.908 1.00 88.88 523 ALA A N 1
ATOM 4097 C CA . ALA A 1 523 ? -17.974 15.109 12.382 1.00 88.88 523 ALA A CA 1
ATOM 4098 C C . ALA A 1 523 ? -17.517 14.829 10.955 1.00 88.88 523 ALA A C 1
ATOM 4100 O O . ALA A 1 523 ? -16.755 13.893 10.725 1.00 88.88 523 ALA A O 1
ATOM 4101 N N . ARG A 1 524 ? -17.980 15.636 10.000 1.00 89.31 524 ARG A N 1
ATOM 4102 C CA . ARG A 1 524 ? -17.672 15.502 8.571 1.00 89.31 524 ARG A CA 1
ATOM 4103 C C . ARG A 1 524 ? -16.915 16.727 8.072 1.00 89.31 524 ARG A C 1
ATOM 4105 O O . ARG A 1 524 ? -17.362 17.851 8.301 1.00 89.31 524 ARG A O 1
ATOM 4112 N N . HIS A 1 525 ? -15.801 16.514 7.378 1.00 85.75 525 HIS A N 1
ATOM 4113 C CA . HIS A 1 525 ? -15.072 17.569 6.680 1.00 85.75 525 HIS A CA 1
ATOM 4114 C C . HIS A 1 525 ? -15.844 17.995 5.425 1.00 85.75 525 HIS A C 1
ATOM 4116 O O . HIS A 1 525 ? -16.231 17.150 4.618 1.00 85.75 525 HIS A O 1
ATOM 4122 N N . ILE A 1 526 ? -16.049 19.299 5.232 1.00 86.56 526 ILE A N 1
ATOM 4123 C CA . ILE A 1 526 ? -16.878 19.822 4.128 1.00 86.56 526 ILE A CA 1
ATOM 4124 C C . ILE A 1 526 ? -16.227 19.583 2.756 1.00 86.56 526 ILE A C 1
ATOM 4126 O O . ILE A 1 526 ? -16.933 19.300 1.793 1.00 86.56 526 ILE A O 1
ATOM 4130 N N . ASP A 1 527 ? -14.894 19.662 2.671 1.00 79.94 527 ASP A N 1
ATOM 4131 C CA . ASP A 1 527 ? -14.185 19.610 1.381 1.00 79.94 527 ASP A CA 1
ATOM 4132 C C . ASP A 1 527 ? -13.801 18.199 0.909 1.00 79.94 527 ASP A C 1
ATOM 4134 O O . ASP A 1 527 ? -13.626 17.980 -0.286 1.00 79.94 527 ASP A O 1
ATOM 4138 N N . THR A 1 528 ? -13.615 17.247 1.829 1.00 67.38 528 THR A N 1
ATOM 4139 C CA . THR A 1 528 ? -12.980 15.945 1.531 1.00 67.38 528 THR A CA 1
ATOM 4140 C C . THR A 1 528 ? -13.866 14.749 1.829 1.00 67.38 528 THR A C 1
ATOM 4142 O O . THR A 1 528 ? -13.446 13.618 1.612 1.00 67.38 528 THR A O 1
ATOM 4145 N N . ASP A 1 529 ? -15.070 14.988 2.350 1.00 64.62 529 ASP A N 1
ATOM 4146 C CA . ASP A 1 529 ? -16.011 13.952 2.781 1.00 64.62 529 ASP A CA 1
ATOM 4147 C C . ASP A 1 529 ? -15.486 13.025 3.901 1.00 64.62 529 ASP A C 1
ATOM 4149 O O . ASP A 1 529 ? -16.161 12.083 4.310 1.00 64.62 529 ASP A O 1
ATOM 4153 N N . PHE A 1 530 ? -14.296 13.296 4.453 1.00 70.38 530 PHE A N 1
ATOM 4154 C CA . PHE A 1 530 ? -13.766 12.532 5.577 1.00 70.38 530 PHE A CA 1
ATOM 4155 C C . PHE A 1 530 ? -14.681 12.698 6.795 1.00 70.38 530 PHE A C 1
ATOM 4157 O O . PHE A 1 530 ? -15.024 13.822 7.172 1.00 70.38 530 PHE A O 1
ATOM 4164 N N . SER A 1 531 ? -15.044 11.589 7.438 1.00 76.31 531 SER A N 1
ATOM 4165 C CA . SER A 1 531 ? -15.878 11.592 8.637 1.00 76.31 531 SER A CA 1
ATOM 4166 C C . SER A 1 531 ? -15.228 10.838 9.787 1.00 76.31 531 SER A C 1
ATOM 4168 O O . SER A 1 531 ? -14.672 9.760 9.591 1.00 76.31 531 SER A O 1
ATOM 4170 N N . SER A 1 532 ? -15.382 11.368 10.994 1.00 77.88 532 SER A N 1
ATOM 4171 C CA . SER A 1 532 ? -15.019 10.714 12.248 1.00 77.88 532 SER A CA 1
ATOM 4172 C C . SER A 1 532 ? -16.254 10.590 13.134 1.00 77.88 532 SER A C 1
ATOM 4174 O O . SER A 1 532 ? -17.166 11.417 13.039 1.00 77.88 532 SER A O 1
ATOM 4176 N N . SER A 1 533 ? -16.284 9.574 13.992 1.00 84.25 533 SER A N 1
ATOM 4177 C CA . SER A 1 533 ? -17.418 9.303 14.874 1.00 84.25 533 SER A CA 1
ATOM 4178 C C . SER A 1 533 ? -16.965 9.105 16.316 1.00 84.25 533 SER A C 1
ATOM 4180 O O . SER A 1 533 ? -15.970 8.435 16.578 1.00 84.25 533 SER A O 1
ATOM 4182 N N . ALA A 1 534 ? -17.736 9.655 17.247 1.00 81.50 534 ALA A N 1
ATOM 4183 C CA . ALA A 1 534 ? -17.599 9.461 18.681 1.00 81.50 534 ALA A CA 1
ATOM 4184 C C . ALA A 1 534 ? -18.877 8.855 19.256 1.00 81.50 534 ALA A C 1
ATOM 4186 O O . ALA A 1 534 ? -19.970 8.994 18.698 1.00 81.50 534 ALA A O 1
ATOM 4187 N N . LEU A 1 535 ? -18.741 8.180 20.391 1.00 90.25 535 LEU A N 1
ATOM 4188 C CA . LEU A 1 535 ? -19.826 7.462 21.041 1.00 90.25 535 LEU A CA 1
ATOM 4189 C C . LEU A 1 535 ? -20.208 8.137 22.354 1.00 90.25 535 LEU A C 1
ATOM 4191 O O . LEU A 1 535 ? -19.415 8.199 23.290 1.00 90.25 535 LEU A O 1
ATOM 4195 N N . MET A 1 536 ? -21.445 8.610 22.451 1.00 93.75 536 MET A N 1
ATOM 4196 C CA . MET A 1 536 ? -21.957 9.250 23.658 1.00 93.75 536 MET A CA 1
ATOM 4197 C C . MET A 1 536 ? -23.008 8.365 24.326 1.00 93.75 536 MET A C 1
ATOM 4199 O O . MET A 1 536 ? -23.844 7.748 23.661 1.00 93.75 536 MET A O 1
ATOM 4203 N N . THR A 1 537 ? -22.975 8.330 25.656 1.00 94.62 537 THR A N 1
ATOM 4204 C CA . THR A 1 537 ? -23.996 7.684 26.489 1.00 94.62 537 THR A CA 1
ATOM 4205 C C . THR A 1 537 ? -24.593 8.713 27.445 1.00 94.62 537 THR A C 1
ATOM 4207 O O . THR A 1 537 ? -23.867 9.346 28.207 1.00 94.62 537 THR A O 1
ATOM 4210 N N . VAL A 1 538 ? -25.914 8.883 27.429 1.00 95.19 538 VAL A N 1
ATOM 4211 C CA . VAL A 1 538 ? -26.622 9.745 28.386 1.00 95.19 538 VAL A CA 1
ATOM 4212 C C . VAL A 1 538 ? -27.439 8.874 29.320 1.00 95.19 538 VAL A C 1
ATOM 4214 O O . VAL A 1 538 ? -28.359 8.187 28.887 1.00 95.19 538 VAL A O 1
ATOM 4217 N N . LEU A 1 539 ? -27.094 8.906 30.602 1.00 94.69 539 LEU A N 1
ATOM 4218 C CA . LEU A 1 539 ? -27.749 8.160 31.667 1.00 94.69 539 LEU A CA 1
ATOM 4219 C C . LEU A 1 539 ? -28.916 8.957 32.242 1.00 94.69 539 LEU A C 1
ATOM 4221 O O . LEU A 1 539 ? -28.795 10.151 32.497 1.00 94.69 539 LEU A O 1
ATOM 4225 N N . LYS A 1 540 ? -30.024 8.289 32.547 1.00 92.44 540 LYS A N 1
ATOM 4226 C CA . LYS A 1 540 ? -31.145 8.881 33.286 1.00 92.44 540 LYS A CA 1
ATOM 4227 C C . LYS A 1 540 ? -30.757 9.187 34.736 1.00 92.44 540 LYS A C 1
ATOM 4229 O O . LYS A 1 540 ? -31.180 10.199 35.285 1.00 92.44 540 LYS A O 1
ATOM 4234 N N . SER A 1 541 ? -29.921 8.331 35.328 1.00 89.81 541 SER A N 1
ATOM 4235 C CA . SER A 1 541 ? -29.350 8.478 36.669 1.00 89.81 541 SER A CA 1
ATOM 4236 C C . SER A 1 541 ? -27.839 8.253 36.633 1.00 89.81 541 SER A C 1
ATOM 4238 O O . SER A 1 541 ? -27.367 7.264 36.080 1.00 89.81 541 SER A O 1
ATOM 4240 N N . GLY A 1 542 ? -27.077 9.145 37.272 1.00 90.31 542 GLY A N 1
ATOM 4241 C CA . GLY A 1 542 ? -25.631 8.987 37.470 1.00 90.31 542 GLY A CA 1
ATOM 4242 C C . GLY A 1 542 ? -25.255 8.014 38.590 1.00 90.31 542 GLY A C 1
ATOM 4243 O O . GLY A 1 542 ? -24.082 7.927 38.935 1.00 90.31 542 GLY A O 1
ATOM 4244 N N . LEU A 1 543 ? -26.233 7.324 39.178 1.00 90.38 543 LEU A N 1
ATOM 4245 C CA . LEU A 1 543 ? -26.056 6.343 40.241 1.00 90.38 543 LEU A CA 1
ATOM 4246 C C . LEU A 1 543 ? -26.852 5.080 39.906 1.00 90.38 543 LEU A C 1
ATOM 4248 O O . LEU A 1 543 ? -28.038 5.159 39.576 1.00 90.38 543 LEU A O 1
ATOM 4252 N N . HIS A 1 544 ? -26.206 3.927 40.037 1.00 90.06 544 HIS A N 1
ATOM 4253 C CA . HIS A 1 544 ? -26.802 2.611 39.856 1.00 90.06 544 HIS A CA 1
ATOM 4254 C C . HIS A 1 544 ? -26.330 1.675 40.972 1.00 90.06 544 HIS A C 1
ATOM 4256 O O . HIS A 1 544 ? -25.144 1.649 41.287 1.00 90.06 544 HIS A O 1
ATOM 4262 N N . ILE A 1 545 ? -27.230 0.880 41.547 1.00 90.19 545 ILE A N 1
ATOM 4263 C CA . ILE A 1 545 ? -26.909 -0.092 42.598 1.00 90.19 545 ILE A CA 1
ATOM 4264 C C . ILE A 1 545 ? -27.183 -1.510 42.101 1.00 90.19 545 ILE A C 1
ATOM 4266 O O . ILE A 1 545 ? -28.166 -1.756 41.410 1.00 90.19 545 ILE A O 1
ATOM 4270 N N . SER A 1 546 ? -26.306 -2.448 42.440 1.00 88.62 546 SER A N 1
ATOM 4271 C CA . SER A 1 546 ? -26.455 -3.862 42.105 1.00 88.62 546 SER A CA 1
ATOM 4272 C C . SER A 1 546 ? -26.103 -4.736 43.313 1.00 88.62 546 SER A C 1
ATOM 4274 O O . SER A 1 546 ? -25.128 -4.429 44.001 1.00 88.62 546 SER A O 1
ATOM 4276 N N . PRO A 1 547 ? -26.840 -5.829 43.582 1.00 89.00 547 PRO A N 1
ATOM 4277 C CA . PRO A 1 547 ? -28.119 -6.196 42.966 1.00 89.00 547 PRO A CA 1
ATOM 4278 C C . PRO A 1 547 ? -29.250 -5.221 43.348 1.00 89.00 547 PRO A C 1
ATOM 4280 O O . PRO A 1 547 ? -29.197 -4.578 44.394 1.00 89.00 547 PRO A O 1
ATOM 4283 N N . LEU A 1 548 ? -30.292 -5.136 42.515 1.00 89.00 548 LEU A N 1
ATOM 4284 C CA . LEU A 1 548 ? -31.508 -4.356 42.802 1.00 89.00 548 LEU A CA 1
ATOM 4285 C C . LEU A 1 548 ? -32.417 -5.057 43.810 1.00 89.00 548 LEU A C 1
ATOM 4287 O O . LEU A 1 548 ? -33.097 -4.418 44.610 1.00 89.00 548 LEU A O 1
ATOM 4291 N N . LEU A 1 549 ? -32.433 -6.387 43.759 1.00 89.94 549 LEU A N 1
ATOM 4292 C CA . LEU A 1 549 ? -33.168 -7.230 44.688 1.00 89.94 549 LEU A CA 1
ATOM 4293 C C . LEU A 1 549 ? -32.272 -8.379 45.119 1.00 89.94 549 LEU A C 1
ATOM 4295 O O . LEU A 1 549 ? -31.664 -9.037 44.276 1.00 89.94 549 LEU A O 1
ATOM 4299 N N . TYR A 1 550 ? -32.263 -8.667 46.417 1.00 87.44 550 TYR A N 1
ATOM 4300 C CA . TYR A 1 550 ? -31.680 -9.888 46.949 1.00 87.44 550 TYR A CA 1
ATOM 4301 C C . TYR A 1 550 ? -32.534 -10.436 48.091 1.00 87.44 550 TYR A C 1
ATOM 4303 O O . TYR A 1 550 ? -32.811 -9.745 49.070 1.00 87.44 550 TYR A O 1
ATOM 4311 N N . VAL A 1 551 ? -32.924 -11.702 47.987 1.00 85.38 551 VAL A N 1
ATOM 4312 C CA . VAL A 1 551 ? -33.693 -12.426 48.995 1.00 85.38 551 VAL A CA 1
ATOM 4313 C C . VAL A 1 551 ? -32.750 -13.352 49.751 1.00 85.38 551 VAL A C 1
ATOM 4315 O O . VAL A 1 551 ? -32.343 -14.409 49.260 1.00 85.38 551 VAL A O 1
ATOM 4318 N N . THR A 1 552 ? -32.429 -12.964 50.981 1.00 79.69 552 THR A N 1
ATOM 4319 C CA . THR A 1 552 ? -31.596 -13.746 51.899 1.00 79.69 552 THR A CA 1
ATOM 4320 C C . THR A 1 552 ? -32.396 -14.225 53.111 1.00 79.69 552 THR A C 1
ATOM 4322 O O . THR A 1 552 ? -33.447 -13.672 53.429 1.00 79.69 552 THR A O 1
ATOM 4325 N N . GLN A 1 553 ? -31.927 -15.284 53.771 1.00 72.88 553 GLN A N 1
ATOM 4326 C CA . GLN A 1 553 ? -32.488 -15.759 55.039 1.00 72.88 553 GLN A CA 1
ATOM 4327 C C . GLN A 1 553 ? -31.559 -15.343 56.179 1.00 72.88 553 GLN A C 1
ATOM 4329 O O . GLN A 1 553 ? -30.348 -15.315 56.006 1.00 72.88 553 GLN A O 1
ATOM 4334 N N . VAL A 1 554 ? -32.113 -15.096 57.367 1.00 68.31 554 VAL A N 1
ATOM 4335 C CA . VAL A 1 554 ? -31.343 -14.673 58.555 1.00 68.31 554 VAL A CA 1
ATOM 4336 C C . VAL A 1 554 ? -30.202 -15.650 58.904 1.00 68.31 554 VAL A C 1
ATOM 4338 O O . VAL A 1 554 ? -29.157 -15.235 59.392 1.00 68.31 554 VAL A O 1
ATOM 4341 N N . ASN A 1 555 ? -30.359 -16.936 58.564 1.00 67.31 555 ASN A N 1
ATOM 4342 C CA . ASN A 1 555 ? -29.386 -18.001 58.831 1.00 67.31 555 ASN A CA 1
ATOM 4343 C C . ASN A 1 555 ? -28.683 -18.541 57.566 1.00 67.31 555 ASN A C 1
ATOM 4345 O O . ASN A 1 555 ? -28.185 -19.667 57.584 1.00 67.31 555 ASN A O 1
ATOM 4349 N N . SER A 1 556 ? -28.684 -17.810 56.444 1.00 64.56 556 SER A N 1
ATOM 4350 C CA . SER A 1 556 ? -28.017 -18.284 55.222 1.00 64.56 556 SER A CA 1
ATOM 4351 C C . SER A 1 556 ? -26.491 -18.293 55.363 1.00 64.56 556 SER A C 1
ATOM 4353 O O . SER A 1 556 ? -25.916 -17.599 56.198 1.00 64.56 556 SER A O 1
ATOM 4355 N N . THR A 1 557 ? -25.808 -19.083 54.531 1.00 59.06 557 THR A N 1
ATOM 4356 C CA . THR A 1 557 ? -24.339 -19.100 54.452 1.00 59.06 557 THR A CA 1
ATOM 4357 C C . THR A 1 557 ? -23.903 -18.760 53.018 1.00 59.06 557 THR A C 1
ATOM 4359 O O . THR A 1 557 ? -24.188 -19.554 52.121 1.00 59.06 557 THR A O 1
ATOM 4362 N N . PRO A 1 558 ? -23.244 -17.608 52.771 1.00 60.47 558 PRO A N 1
ATOM 4363 C CA . PRO A 1 558 ? -22.978 -16.536 53.732 1.00 60.47 558 PRO A CA 1
ATOM 4364 C C . PRO A 1 558 ? -24.269 -15.784 54.137 1.00 60.47 558 PRO A C 1
ATOM 4366 O O . PRO A 1 558 ? -25.237 -15.750 53.371 1.00 60.47 558 PRO A O 1
ATOM 4369 N N . PRO A 1 559 ? -24.317 -15.194 55.345 1.00 70.94 559 PRO A N 1
ATOM 4370 C CA . PRO A 1 559 ? -25.462 -14.405 55.808 1.00 70.94 559 PRO A CA 1
ATOM 4371 C C . PRO A 1 559 ? -25.483 -13.001 55.193 1.00 70.94 559 PRO A C 1
ATOM 4373 O O . PRO A 1 559 ? -26.422 -12.249 55.417 1.00 70.94 559 PRO A O 1
ATOM 4376 N N . THR A 1 560 ? -24.453 -12.627 54.435 1.00 83.94 560 THR A N 1
ATOM 4377 C CA . THR A 1 560 ? -24.234 -11.268 53.942 1.00 83.94 560 THR A CA 1
ATOM 4378 C C . THR A 1 560 ? -24.569 -11.119 52.463 1.00 83.94 560 THR A C 1
ATOM 4380 O O . THR A 1 560 ? -24.416 -12.055 51.678 1.00 83.94 560 THR A O 1
ATOM 4383 N N . VAL A 1 561 ? -24.984 -9.915 52.074 1.00 87.62 561 VAL A N 1
ATOM 4384 C CA . VAL A 1 561 ? -25.246 -9.533 50.682 1.00 87.62 561 VAL A CA 1
ATOM 4385 C C . VAL A 1 561 ? -24.240 -8.468 50.271 1.00 87.62 561 VAL A C 1
ATOM 4387 O O . VAL A 1 561 ? -24.156 -7.417 50.905 1.00 87.62 561 VAL A O 1
ATOM 4390 N N . ASN A 1 562 ? -23.486 -8.736 49.208 1.00 89.31 562 ASN A N 1
ATOM 4391 C CA . ASN A 1 562 ? -22.556 -7.766 48.641 1.00 89.31 562 ASN A CA 1
ATOM 4392 C C . ASN A 1 562 ? -23.308 -6.854 47.672 1.00 89.31 562 ASN A C 1
ATOM 4394 O O . ASN A 1 562 ? -23.882 -7.322 46.689 1.00 89.31 562 ASN A O 1
ATOM 4398 N N . LEU A 1 563 ? -23.287 -5.561 47.967 1.00 91.00 563 LEU A N 1
ATOM 4399 C CA . LEU A 1 563 ? -23.810 -4.489 47.139 1.00 91.00 563 LEU A CA 1
ATOM 4400 C C . LEU A 1 563 ? -22.649 -3.776 46.451 1.00 91.00 563 LEU A C 1
ATOM 4402 O O . LEU A 1 563 ? -21.568 -3.609 47.021 1.00 91.00 563 LEU A O 1
ATOM 4406 N N . GLN A 1 564 ? -22.898 -3.308 45.240 1.00 90.94 564 GLN A N 1
ATOM 4407 C CA . GLN A 1 564 ? -21.977 -2.508 44.456 1.00 90.94 564 GLN A CA 1
ATOM 4408 C C . GLN A 1 564 ? -22.718 -1.305 43.882 1.00 90.94 564 GLN A C 1
ATOM 4410 O O . GLN A 1 564 ? -23.828 -1.438 43.369 1.00 90.94 564 GLN A O 1
ATOM 4415 N N . ALA A 1 565 ? -22.092 -0.135 43.950 1.00 90.94 565 ALA A N 1
ATOM 4416 C CA . ALA A 1 565 ? -22.587 1.084 43.334 1.00 90.94 565 ALA A CA 1
ATOM 4417 C C . ALA A 1 565 ? -21.725 1.457 42.122 1.00 90.94 565 ALA A C 1
ATOM 4419 O O . ALA A 1 565 ? -20.498 1.527 42.206 1.00 90.94 565 ALA A O 1
ATOM 4420 N N . GLY A 1 566 ? -22.384 1.707 40.996 1.00 88.81 566 GLY A N 1
ATOM 4421 C CA . GLY A 1 566 ? -21.833 2.421 39.855 1.00 88.81 566 GLY A CA 1
ATOM 4422 C C . GLY A 1 566 ? -22.214 3.882 39.979 1.00 88.81 566 GLY A C 1
ATOM 4423 O O . GLY A 1 566 ? -23.365 4.195 40.278 1.00 88.81 566 GLY A O 1
ATOM 4424 N N . TYR A 1 567 ? -21.258 4.772 39.766 1.00 89.56 567 TYR A N 1
ATOM 4425 C CA . TYR A 1 567 ? -21.457 6.206 39.913 1.00 89.56 567 TYR A CA 1
ATOM 4426 C C . TYR A 1 567 ? -20.727 6.945 38.793 1.00 89.56 567 TYR A C 1
ATOM 4428 O O . TYR A 1 567 ? -19.700 6.479 38.297 1.00 89.56 567 TYR A O 1
ATOM 4436 N N . LEU A 1 568 ? -21.259 8.098 38.399 1.00 88.81 568 LEU A N 1
ATOM 4437 C CA . LEU A 1 568 ? -20.597 9.033 37.500 1.00 88.81 568 LEU A CA 1
ATOM 4438 C C . LEU A 1 568 ? -20.055 10.216 38.313 1.00 88.81 568 LEU A C 1
ATOM 4440 O O . LEU A 1 568 ? -20.819 10.891 39.001 1.00 88.81 568 LEU A O 1
ATOM 4444 N N . GLY A 1 569 ? -18.750 10.481 38.225 1.00 84.00 569 GLY A N 1
ATOM 4445 C CA . GLY A 1 569 ? -18.083 11.577 38.937 1.00 84.00 569 GLY A CA 1
ATOM 4446 C C . GLY A 1 569 ? -17.078 11.091 39.983 1.00 84.00 569 GLY A C 1
ATOM 4447 O O . GLY A 1 569 ? -16.477 10.034 39.821 1.00 84.00 569 GLY A O 1
ATOM 4448 N N . ASP A 1 570 ? -16.865 11.881 41.035 1.00 80.19 570 ASP A N 1
ATOM 4449 C CA . ASP A 1 570 ? -15.907 11.577 42.107 1.00 80.19 570 ASP A CA 1
ATOM 4450 C C . ASP A 1 570 ? -16.511 10.613 43.146 1.00 80.19 570 ASP A C 1
ATOM 4452 O O . ASP A 1 570 ? -17.610 10.848 43.656 1.00 80.19 570 ASP A O 1
ATOM 4456 N N . VAL A 1 571 ? -15.771 9.549 43.484 1.00 80.19 571 VAL A N 1
ATOM 4457 C CA . VAL A 1 571 ? -16.162 8.525 44.470 1.00 80.19 571 VAL A CA 1
ATOM 4458 C C . VAL A 1 571 ? -16.438 9.107 45.851 1.00 80.19 571 VAL A C 1
ATOM 4460 O O . VAL A 1 571 ? -17.231 8.554 46.604 1.00 80.19 571 VAL A O 1
ATOM 4463 N N . THR A 1 572 ? -15.811 10.232 46.189 1.00 82.88 572 THR A N 1
ATOM 4464 C CA . THR A 1 572 ? -15.984 10.902 47.484 1.00 82.88 572 THR A CA 1
ATOM 4465 C C . THR A 1 572 ? -17.392 11.463 47.686 1.00 82.88 572 THR A C 1
ATOM 4467 O O . THR A 1 572 ? -17.788 11.717 48.821 1.00 82.88 572 THR A O 1
ATOM 4470 N N . ASN A 1 573 ? -18.169 11.609 46.608 1.00 83.31 573 ASN A N 1
ATOM 4471 C CA . ASN A 1 573 ? -19.570 12.017 46.670 1.00 83.31 573 ASN A CA 1
ATOM 4472 C C . ASN A 1 573 ? -20.536 10.832 46.862 1.00 83.31 573 ASN A C 1
ATOM 4474 O O . ASN A 1 573 ? -21.734 11.051 47.052 1.00 83.31 573 ASN A O 1
ATOM 4478 N N . LEU A 1 574 ? -20.049 9.587 46.800 1.00 88.81 574 LEU A N 1
ATOM 4479 C CA . LEU A 1 574 ? -20.856 8.393 47.034 1.00 88.81 574 LEU A CA 1
ATOM 4480 C C . LEU A 1 574 ? -20.992 8.142 48.539 1.00 88.81 574 LEU A C 1
ATOM 4482 O O . LEU A 1 574 ? -20.021 7.806 49.213 1.00 88.81 574 LEU A O 1
ATOM 4486 N N . ASN A 1 575 ? -22.221 8.232 49.045 1.00 88.75 575 ASN A N 1
ATOM 4487 C CA . ASN A 1 575 ? -22.532 7.978 50.448 1.00 88.75 575 ASN A CA 1
ATOM 4488 C C . ASN A 1 575 ? -23.515 6.815 50.584 1.00 88.75 575 ASN A C 1
ATOM 4490 O O . ASN A 1 575 ? -24.590 6.823 49.987 1.00 88.75 575 ASN A O 1
ATOM 4494 N N . TRP A 1 576 ? -23.150 5.834 51.408 1.00 90.94 576 TRP A N 1
ATOM 4495 C CA . TRP A 1 576 ? -24.023 4.731 51.801 1.00 90.94 576 TRP A CA 1
ATOM 4496 C C . TRP A 1 576 ? -24.705 5.067 53.127 1.00 90.94 576 TRP A C 1
ATOM 4498 O O . TRP A 1 576 ? -24.031 5.265 54.139 1.00 90.94 576 TRP A O 1
ATOM 4508 N N . GLU A 1 577 ? -26.035 5.123 53.137 1.00 91.31 577 GLU A N 1
ATOM 4509 C CA . GLU A 1 577 ? -26.794 5.382 54.361 1.00 91.31 577 GLU A CA 1
ATOM 4510 C C . GLU A 1 577 ? -27.118 4.081 55.119 1.00 91.31 577 GLU A C 1
ATOM 4512 O O . GLU A 1 577 ? -27.363 3.042 54.495 1.00 91.31 577 GLU A O 1
ATOM 4517 N N . PRO A 1 578 ? -27.144 4.107 56.466 1.00 88.69 578 PRO A N 1
ATOM 4518 C CA . PRO A 1 578 ? -27.554 2.953 57.256 1.00 88.69 578 PRO A CA 1
ATOM 4519 C C . PRO A 1 578 ? -28.988 2.505 56.914 1.00 88.69 578 PRO A C 1
ATOM 4521 O O . PRO A 1 578 ? -29.893 3.342 56.867 1.00 88.69 578 PRO A O 1
ATOM 4524 N N . PRO A 1 579 ? -29.236 1.196 56.721 1.00 90.19 579 PRO A N 1
ATOM 4525 C CA . PRO A 1 579 ? -30.569 0.687 56.424 1.00 90.19 579 PRO A CA 1
ATOM 4526 C C . PRO A 1 579 ? -31.478 0.734 57.660 1.00 90.19 579 PRO A C 1
ATOM 4528 O O . PRO A 1 579 ? -31.014 0.716 58.799 1.00 90.19 579 PRO A O 1
ATOM 4531 N N . GLN A 1 580 ? -32.796 0.701 57.440 1.00 90.75 580 GLN A N 1
ATOM 4532 C CA . GLN A 1 580 ? -33.784 0.613 58.526 1.00 90.75 580 GLN A CA 1
ATOM 4533 C C . GLN A 1 580 ? -33.640 -0.678 59.360 1.00 90.75 580 GLN A C 1
ATOM 4535 O O . GLN A 1 580 ? -33.905 -0.667 60.562 1.00 90.75 580 GLN A O 1
ATOM 4540 N N . TYR A 1 581 ? -33.229 -1.784 58.729 1.00 87.31 581 TYR A N 1
ATOM 4541 C CA . TYR A 1 581 ? -33.050 -3.096 59.358 1.00 87.31 581 TYR A CA 1
ATOM 4542 C C . TYR A 1 581 ? -31.725 -3.729 58.928 1.00 87.31 581 TYR A C 1
ATOM 4544 O O . TYR A 1 581 ? -31.403 -3.729 57.740 1.00 87.31 581 TYR A O 1
ATOM 4552 N N . GLY A 1 582 ? -31.008 -4.340 59.874 1.00 88.06 582 GLY A N 1
ATOM 4553 C CA . GLY A 1 582 ? -29.695 -4.950 59.641 1.00 88.06 582 GLY A CA 1
ATOM 4554 C C . GLY A 1 582 ? -28.538 -3.966 59.820 1.00 88.06 582 GLY A C 1
ATOM 4555 O O . GLY A 1 582 ? -28.686 -2.920 60.450 1.00 88.06 582 GLY A O 1
ATOM 4556 N N . GLN A 1 583 ? -27.371 -4.322 59.291 1.00 89.88 583 GLN A N 1
ATOM 4557 C CA . GLN A 1 583 ? -26.156 -3.505 59.310 1.00 89.88 583 GLN A CA 1
ATOM 4558 C C . GLN A 1 583 ? -25.560 -3.417 57.908 1.00 89.88 583 GLN A C 1
ATOM 4560 O O . GLN A 1 583 ? -25.662 -4.361 57.127 1.00 89.88 583 GLN A O 1
ATOM 4565 N N . LEU A 1 584 ? -24.921 -2.291 57.600 1.00 92.50 584 LEU A N 1
ATOM 4566 C CA . LEU A 1 584 ? -24.227 -2.072 56.338 1.00 92.50 584 LEU A CA 1
ATOM 4567 C C . LEU A 1 584 ? -22.790 -1.641 56.630 1.00 92.50 584 LEU A C 1
ATOM 4569 O O . LEU A 1 584 ? -22.574 -0.652 57.329 1.00 92.50 584 LEU A O 1
ATOM 4573 N N . ALA A 1 585 ? -21.820 -2.383 56.105 1.00 92.69 585 ALA A N 1
ATOM 4574 C CA . ALA A 1 585 ? -20.407 -2.027 56.154 1.00 92.69 585 ALA A CA 1
ATOM 4575 C C . ALA A 1 585 ? -19.959 -1.611 54.750 1.00 92.69 585 ALA A C 1
ATOM 4577 O O . ALA A 1 585 ? -19.827 -2.460 53.871 1.00 92.69 585 ALA A O 1
ATOM 4578 N N . ALA A 1 586 ? -19.785 -0.309 54.526 1.00 91.06 586 ALA A N 1
ATOM 4579 C CA . ALA A 1 586 ? -19.395 0.237 53.230 1.00 91.06 586 ALA A CA 1
ATOM 4580 C C . ALA A 1 586 ? -17.875 0.417 53.114 1.00 91.06 586 ALA A C 1
ATOM 4582 O O . ALA A 1 586 ? -17.224 0.854 54.062 1.00 91.06 586 ALA A O 1
ATOM 4583 N N . ASP A 1 587 ? -17.345 0.128 51.929 1.00 88.19 587 ASP A N 1
ATOM 4584 C CA . ASP A 1 587 ? -15.982 0.433 51.499 1.00 88.19 587 ASP A CA 1
ATOM 4585 C C . ASP A 1 587 ? -16.022 0.939 50.047 1.00 88.19 587 ASP A C 1
ATOM 4587 O O . ASP A 1 587 ? -16.169 0.175 49.082 1.00 88.19 587 ASP A O 1
ATOM 4591 N N . GLY A 1 588 ? -15.983 2.268 49.905 1.00 87.69 588 GLY A N 1
ATOM 4592 C CA . GLY A 1 588 ? -16.059 2.972 48.627 1.00 87.69 588 GLY A CA 1
ATOM 4593 C C . GLY A 1 588 ? -17.261 2.546 47.778 1.00 87.69 588 GLY A C 1
ATOM 4594 O O . GLY A 1 588 ? -18.417 2.778 48.131 1.00 87.69 588 GLY A O 1
ATOM 4595 N N . LYS A 1 589 ? -16.981 1.908 46.636 1.00 89.44 589 LYS A N 1
ATOM 4596 C CA . LYS A 1 589 ? -17.989 1.446 45.663 1.00 89.44 589 LYS A CA 1
ATOM 4597 C C . LYS A 1 589 ? -18.732 0.173 46.077 1.00 89.44 589 LYS A C 1
ATOM 4599 O O . LYS A 1 589 ? -19.609 -0.274 45.343 1.00 89.44 589 LYS A O 1
ATOM 4604 N N . THR A 1 590 ? -18.368 -0.436 47.201 1.00 91.19 590 THR A N 1
ATOM 4605 C CA . THR A 1 590 ? -18.974 -1.679 47.688 1.00 91.19 590 THR A CA 1
ATOM 4606 C C . THR A 1 590 ? -19.556 -1.496 49.076 1.00 91.19 590 THR A C 1
ATOM 4608 O O . THR A 1 590 ? -19.076 -0.679 49.858 1.00 91.19 590 THR A O 1
ATOM 4611 N N . ALA A 1 591 ? -20.583 -2.273 49.398 1.00 92.12 591 ALA A N 1
ATOM 4612 C CA . ALA A 1 591 ? -21.091 -2.360 50.753 1.00 92.12 591 ALA A CA 1
ATOM 4613 C C . ALA A 1 591 ? -21.570 -3.773 51.064 1.00 92.12 591 ALA A C 1
ATOM 4615 O O . ALA A 1 591 ? -22.171 -4.441 50.229 1.00 92.12 591 ALA A O 1
ATOM 4616 N N . VAL A 1 592 ? -21.310 -4.233 52.280 1.00 92.81 592 VAL A N 1
ATOM 4617 C CA . VAL A 1 592 ? -21.729 -5.547 52.755 1.00 92.81 592 VAL A CA 1
ATOM 4618 C C . VAL A 1 592 ? -22.921 -5.362 53.679 1.00 92.81 592 VAL A C 1
ATOM 4620 O O . VAL A 1 592 ? -22.797 -4.817 54.777 1.00 92.81 592 VAL A O 1
ATOM 4623 N N . TYR A 1 593 ? -24.088 -5.808 53.226 1.00 91.06 593 TYR A N 1
ATOM 4624 C CA . TYR A 1 593 ? -25.303 -5.841 54.027 1.00 91.06 593 TYR A CA 1
ATOM 4625 C C . TYR A 1 593 ? -25.361 -7.120 54.862 1.00 91.06 593 TYR A C 1
ATOM 4627 O O . TYR A 1 593 ? -25.156 -8.219 54.348 1.00 91.06 593 TYR A O 1
ATOM 4635 N N . THR A 1 594 ? -25.686 -6.979 56.143 1.00 89.56 594 THR A N 1
ATOM 4636 C CA . THR A 1 594 ? -25.904 -8.081 57.083 1.00 89.56 594 THR A CA 1
ATOM 4637 C C . THR A 1 594 ? -27.328 -7.982 57.646 1.00 89.56 594 THR A C 1
ATOM 4639 O O . THR A 1 594 ? -27.645 -6.977 58.289 1.00 89.56 594 THR A O 1
ATOM 4642 N N . PRO A 1 595 ? -28.201 -8.984 57.425 1.00 86.06 595 PRO A N 1
ATOM 4643 C CA . PRO A 1 595 ? -29.549 -9.026 57.982 1.00 86.06 595 PRO A CA 1
ATOM 4644 C C . PRO A 1 595 ? -29.538 -8.970 59.511 1.00 86.06 595 PRO A C 1
ATOM 4646 O O . PRO A 1 595 ? -28.593 -9.423 60.157 1.00 86.06 595 PRO A O 1
ATOM 4649 N N . LEU A 1 596 ? -30.610 -8.437 60.096 1.00 79.25 596 LEU A N 1
ATOM 4650 C CA . LEU A 1 596 ? -30.814 -8.485 61.543 1.00 79.25 596 LEU A CA 1
ATOM 4651 C C . LEU A 1 596 ? -31.026 -9.949 61.979 1.00 79.25 596 LEU A C 1
ATOM 4653 O O . LEU A 1 596 ? -31.831 -10.642 61.354 1.00 79.25 596 LEU A O 1
ATOM 4657 N N . GLN A 1 597 ? -30.300 -10.396 63.012 1.00 65.69 597 GLN A N 1
ATOM 4658 C CA . GLN A 1 597 ? -30.451 -11.733 63.607 1.00 65.69 597 GLN A CA 1
ATOM 4659 C C . GLN A 1 597 ? -31.773 -11.912 64.351 1.00 65.69 597 GLN A C 1
ATOM 4661 O O . GLN A 1 597 ? -32.212 -10.940 65.012 1.00 65.69 597 GLN A O 1
#

Sequence (597 aa):
MTTQVMSGTQLGLRNAAGEWEVREIRETSPLLGPELNLKLLLANVPGVVGEEGRVRLDLKESSDFWINVSDDPTEQRLVGEWFKQKFDGLEAPERVFTLGQIEAGGDPLLRAKSFALRTQARMRDPDDDEGAVLAMVRFEGDEEGHIPGNDFRYLLPNDRPYDATVLFGPSRIMLAELVRSLKTIVSDVEFDLRHDEEGRLIGAVAKNGEMFIEEQFITHTFESEPIQGIPRLVLFAAEVSKIVLKLEKEFGVSINGNKVEIKWKVEGVLGLTPFYLDDQLHFIRRMLGSGFFDSSEFFSYTEDDFSYTFTSSYELEDVDGGNLKFVSLEMLEHKAAAPVLGEIKVVKPPPVGSDEADFIALLSLMLAPIILVVAALSYHFFKGIDVESPSVEGILREAFEKNFKFTSNLRELIDQTIKLNFGNALIGQDQFAPRDVAFFGAVNPTVTAFAIDPMQHTLVAGSAPLQFNTVPAHPGLIRWTCEPVLDSVSNGQIGSIDEHTGLYTPPAASDFDGDFVRLRVNARHIDTDFSSSALMTVLKSGLHISPLLYVTQVNSTPPTVNLQAGYLGDVTNLNWEPPQYGQLAADGKTAVYTPLQ